Protein 5J1J (pdb70)

Solvent-accessible surface area: 21764 Å² total; per-residue (Å²): 84,105,52,66,19,8,11,16,0,0,0,0,0,2,39,10,30,4,14,15,22,32,1,0,0,0,0,0,7,1,0,15,95,61,62,88,107,4,0,0,4,0,0,28,5,1,4,1,7,0,19,14,9,8,32,43,108,34,190,106,23,0,6,26,23,36,76,69,132,23,105,7,124,71,2,36,48,138,9,37,68,42,0,54,0,0,0,3,6,47,13,45,25,68,0,44,80,12,47,116,149,76,5,43,37,4,68,137,19,26,85,108,3,18,83,99,9,10,8,18,0,6,0,2,16,29,18,2,21,68,14,2,10,32,6,1,132,39,12,77,16,8,0,0,0,0,15,30,57,22,6,4,30,39,2,0,34,0,0,0,69,0,0,24,121,72,69,54,34,59,100,0,28,1,0,2,12,58,6,107,56,134,131,27,0,164,78,3,37,57,92,1,37,164,41,2,106,189,122,34,110,29,49,30,64,50,7,11,42,3,34,62,22,100,19,28,90,118,1,9,92,106,58,108,4,1,26,91,23,53,65,198,16,160,0,1,97,17,4,77,39,5,0,89,108,4,46,81,32,127,55,58,94,51,9,181,29,96,132,76,188,210,65,154,180,98,50,76,47,33,29,14,100,146,84,32,7,25,0,0,0,0,0,2,40,11,32,3,14,16,20,29,0,0,1,1,0,0,11,0,0,20,88,39,54,85,108,2,0,1,4,0,1,28,3,0,5,2,8,0,19,13,9,12,41,47,116,30,159,88,23,0,7,18,26,47,104,63,117,18,97,10,161,80,3,55,24,131,8,34,69,48,2,55,0,0,1,3,4,47,0,36,21,58,2,36,90,12,48,114,158,69,5,59,40,6,59,123,30,22,69,120,11,46,88,104,8,18,3,20,0,5,0,2,17,28,18,1,12,61,12,2,6,30,6,0,128,52,12,98,24,2,0,0,0,0,18,38,40,26,5,1,26,40,2,0,28,1,0,0,51,2,0,28,148,86,43,61,28,72,142,1,30,0,0,2,14,69,3,144,46,80,89,41,1,121,77,3,37,42,107,0,43,150,42,3,104,194,115,23,129,25,30,28,40,65,4,16,23,2,33,79,22,77,14,31,94,111,1,9,92,120,57,126,4,1,28,76,28,53,52,195,18,148,0,1,94,18,4,85,44,3,0,96,92,0,47,85,24,120,122

Organism: Pseudomonas aeruginosa (strain ATCC 15692 / DSM 22644 / CIP 104116 / JCM 14847 / LMG 12228 / 1C / PRS 101 / PAO1) (NCBI:txid208964)

Radius of gyration: 22.45 Å; Cα contacts (8 Å, |Δi|>4): 1162; chains: 2; bounding box: 52×63×56 Å

Nearest PDB structures (foldseek):
  5j1j-assembly1_B  TM=9.985E-01  e=1.085E-48  Pseudomonas aeruginosa PAO1
  7ejw-assembly1_B  TM=9.583E-01  e=4.910E-49  Pseudomonas aeruginosa PAO1
  8p53-assembly1_A  TM=9.356E-01  e=3.903E-48  Pseudomonas aeruginosa PAO1
  4rz3-assembly1_B  TM=9.568E-01  e=2.866E-23  Geobacillus thermodenitrificans NG80-2
  4rz2-assembly2_B  TM=9.210E-01  e=1.182E-21  Geobacillus thermodenitrificans NG80-2

Structure (mmCIF, N/CA/C/O backbone):
data_5J1J
#
_entry.id   5J1J
#
_cell.length_a   49.050
_cell.length_b   206.535
_cell.length_c   103.118
_cell.angle_alpha   90.00
_cell.angle_beta   90.00
_cell.angle_gamma   90.00
#
_symmetry.space_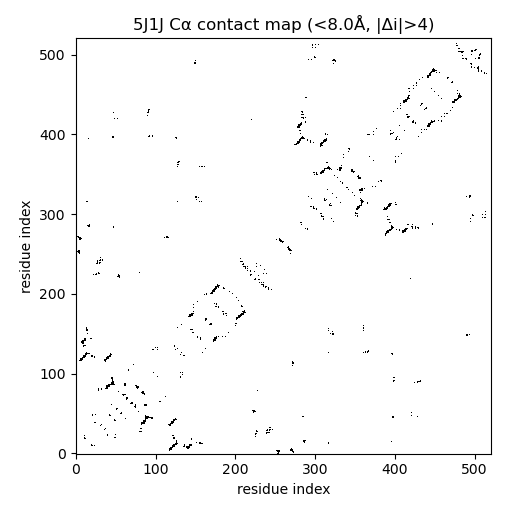group_name_H-M   'C 2 2 21'
#
loop_
_entity.id
_entity.type
_entity.pdbx_description
1 polymer 'Site-determining protein'
2 non-polymer 'PHOSPHOAMINOPHOSPHONIC ACID-ADENYLATE ESTER'
3 non-polymer 'SULFATE ION'
4 non-polymer 'MAGNESIUM ION'
5 water water
#
loop_
_atom_site.group_PDB
_atom_site.id
_atom_site.type_symbol
_atom_site.label_atom_id
_atom_site.label_alt_id
_atom_site.label_comp_id
_atom_site.label_asym_id
_atom_site.label_entity_id
_atom_site.label_seq_id
_atom_site.pdbx_PDB_ins_code
_atom_site.Cartn_x
_atom_site.Cartn_y
_atom_site.Cartn_z
_atom_site.occupancy
_atom_site.B_iso_or_equiv
_atom_site.auth_seq_id
_atom_site.auth_comp_id
_atom_site.auth_asym_id
_atom_site.auth_atom_id
_atom_site.pdbx_PDB_model_num
ATOM 1 N N . GLY A 1 10 ? 52.857 109.142 32.124 1.00 81.56 5 GLY A N 1
ATOM 2 C CA . GLY A 1 10 ? 54.165 109.195 31.497 1.00 82.66 5 GLY A CA 1
ATOM 3 C C . GLY A 1 10 ? 55.309 108.817 32.422 1.00 82.48 5 GLY A C 1
ATOM 4 O O . GLY A 1 10 ? 55.685 109.606 33.290 1.00 86.55 5 GLY A O 1
ATOM 5 N N . SER A 1 11 ? 55.816 107.596 32.233 1.00 77.70 6 SER A N 1
ATOM 6 C CA . SER A 1 11 ? 57.056 107.049 32.824 1.00 72.87 6 SER A CA 1
ATOM 7 C C . SER A 1 11 ? 56.825 106.394 34.190 1.00 65.21 6 SER A C 1
ATOM 8 O O . SER A 1 11 ? 57.786 106.109 34.901 1.00 71.80 6 SER A O 1
ATOM 11 N N . MET A 1 12 ? 55.571 106.165 34.564 1.00 51.99 7 MET A N 1
ATOM 12 C CA . MET A 1 12 ? 55.264 105.167 35.589 1.00 42.10 7 MET A CA 1
ATOM 13 C C . MET A 1 12 ? 53.876 104.696 35.187 1.00 33.47 7 MET A C 1
ATOM 14 O O . MET A 1 12 ? 52.946 105.496 35.079 1.00 28.47 7 MET A O 1
ATOM 19 N N . HIS A 1 13 ? 53.754 103.397 34.939 1.00 25.18 8 HIS A N 1
ATOM 20 C CA . HIS A 1 13 ? 52.490 102.788 34.545 1.00 21.61 8 HIS A CA 1
ATOM 21 C C . HIS A 1 13 ? 51.859 102.124 35.766 1.00 20.00 8 HIS A C 1
ATOM 22 O O . HIS A 1 13 ? 52.459 101.229 36.345 1.00 23.47 8 HIS A O 1
ATOM 29 N N . PRO A 1 14 ? 50.651 102.558 36.158 1.00 20.34 9 PRO A N 1
ATOM 30 C CA . PRO A 1 14 ? 50.037 101.974 37.358 1.00 19.82 9 PRO A CA 1
ATOM 31 C C . PRO A 1 14 ? 49.583 100.531 37.134 1.00 19.60 9 PRO A C 1
ATOM 32 O O . PRO A 1 14 ? 49.166 100.186 36.025 1.00 21.00 9 PRO A O 1
ATOM 36 N N . VAL A 1 15 ? 49.671 99.712 38.176 1.00 15.27 10 VAL A N 1
ATOM 37 C CA . VAL A 1 15 ? 49.210 98.326 38.122 1.00 15.71 10 VAL A CA 1
ATOM 38 C C . VAL A 1 15 ? 48.099 98.141 39.149 1.00 16.84 10 VAL A C 1
ATOM 39 O O . VAL A 1 15 ? 48.246 98.549 40.310 1.00 20.11 10 VAL A O 1
ATOM 43 N N . GLN A 1 16 ? 46.981 97.554 38.734 1.00 13.33 11 GLN A N 1
ATOM 44 C CA . GLN A 1 16 ? 45.917 97.248 39.682 1.00 15.66 11 GLN A CA 1
ATOM 45 C C . GLN A 1 16 ? 46.209 95.920 40.376 1.00 16.89 11 GLN A C 1
ATOM 46 O O . GLN A 1 16 ? 46.674 94.989 39.742 1.00 17.05 11 GLN A O 1
ATOM 52 N N . VAL A 1 17 ? 45.988 95.838 41.687 1.00 12.62 12 VAL A N 1
ATOM 53 C CA . VAL A 1 17 ? 46.236 94.584 42.398 1.00 12.84 12 VAL A CA 1
ATOM 54 C C . VAL A 1 17 ? 45.024 94.253 43.238 1.00 15.28 12 VAL A C 1
ATOM 55 O O . VAL A 1 17 ? 44.659 95.021 44.136 1.00 13.17 12 VAL A O 1
ATOM 59 N N . ILE A 1 18 ? 44.399 93.118 42.938 1.00 12.37 13 ILE A N 1
ATOM 60 C CA . ILE A 1 18 ? 43.161 92.714 43.595 1.00 13.40 13 ILE A CA 1
ATOM 61 C C . ILE A 1 18 ? 43.350 91.395 44.336 1.00 14.71 13 ILE A C 1
ATOM 62 O O . ILE A 1 18 ? 43.773 90.410 43.730 1.00 15.02 13 ILE A O 1
ATOM 67 N N . ALA A 1 19 ? 43.035 91.370 45.630 1.00 11.56 14 ALA A N 1
ATOM 68 C CA . ALA A 1 19 ? 43.045 90.127 46.387 1.00 10.51 14 ALA A CA 1
ATOM 69 C C . ALA A 1 19 ? 41.621 89.617 46.505 1.00 14.64 14 ALA A C 1
ATOM 70 O O . ALA A 1 19 ? 40.737 90.319 47.009 1.00 15.83 14 ALA A O 1
ATOM 72 N N . VAL A 1 20 ? 41.407 88.401 46.025 1.00 12.09 15 VAL A N 1
ATOM 73 C CA . VAL A 1 20 ? 40.109 87.746 46.101 1.00 11.87 15 VAL A CA 1
ATOM 74 C C . VAL A 1 20 ? 40.089 86.832 47.317 1.00 13.15 15 VAL A C 1
ATOM 75 O O . VAL A 1 20 ? 40.902 85.902 47.426 1.00 15.41 15 VAL A O 1
ATOM 79 N N . THR A 1 21 ? 39.166 87.086 48.239 1.00 10.03 16 THR A N 1
ATOM 80 C CA . THR A 1 21 ? 39.210 86.402 49.515 1.00 9.75 16 THR A CA 1
ATOM 81 C C . THR A 1 21 ? 37.777 86.199 50.005 1.00 13.18 16 THR A C 1
ATOM 82 O O . THR A 1 21 ? 36.851 86.292 49.221 1.00 13.34 16 THR A O 1
ATOM 86 N N . GLY A 1 22 ? 37.588 85.864 51.276 1.00 13.37 17 GLY A N 1
ATOM 87 C CA . GLY A 1 22 ? 36.233 85.694 51.769 1.00 14.53 17 GLY A CA 1
ATOM 88 C C . GLY A 1 22 ? 36.077 84.918 53.061 1.00 14.39 17 GLY A C 1
ATOM 89 O O . GLY A 1 22 ? 34.981 84.902 53.620 1.00 16.03 17 GLY A O 1
ATOM 90 N N . GLY A 1 23 ? 37.152 84.282 53.522 1.00 13.92 18 GLY A N 1
ATOM 91 C CA . GLY A 1 23 ? 37.144 83.563 54.797 1.00 13.08 18 GLY A CA 1
ATOM 92 C C . GLY A 1 23 ? 36.563 82.160 54.676 1.00 13.52 18 GLY A C 1
ATOM 93 O O . GLY A 1 23 ? 37.252 81.145 54.893 1.00 13.82 18 GLY A O 1
ATOM 94 N N . LYS A 1 24 ? 35.281 82.108 54.322 1.00 12.29 19 LYS A N 1
ATOM 95 C CA . LYS A 1 24 ? 34.579 80.846 54.112 1.00 12.21 19 LYS A CA 1
ATOM 96 C C . LYS A 1 24 ? 35.242 79.978 53.044 1.00 13.00 19 LYS A C 1
ATOM 97 O O . LYS A 1 24 ? 35.671 80.485 51.999 1.00 13.62 19 LYS A O 1
ATOM 103 N N . GLY A 1 25 ? 35.356 78.682 53.316 1.00 12.40 20 GLY A N 1
ATOM 104 C CA . GLY A 1 25 ? 35.831 77.748 52.309 1.00 11.90 20 GLY A CA 1
ATOM 105 C C . GLY A 1 25 ? 34.759 77.478 51.271 1.00 13.98 20 GLY A C 1
ATOM 106 O O . GLY A 1 25 ? 33.573 77.429 51.594 1.00 14.92 20 GLY A O 1
ATOM 107 N N . GLY A 1 26 ? 35.169 77.327 50.015 1.00 13.12 21 GLY A N 1
ATOM 108 C CA . GLY A 1 26 ? 34.259 76.859 48.988 1.00 14.89 21 GLY A CA 1
ATOM 109 C C . GLY A 1 26 ? 33.234 77.866 48.492 1.00 14.88 21 GLY A C 1
ATOM 110 O O . GLY A 1 26 ? 32.258 77.466 47.868 1.00 17.27 21 GLY A O 1
ATOM 111 N N . VAL A 1 27 ? 33.455 79.154 48.744 1.00 12.99 22 VAL A N 1
ATOM 112 C CA . VAL A 1 27 ? 32.505 80.199 48.340 1.00 9.98 22 VAL A CA 1
ATOM 113 C C . VAL A 1 27 ? 32.724 80.638 46.878 1.00 11.80 22 VAL A C 1
ATOM 114 O O . VAL A 1 27 ? 31.909 81.348 46.304 1.00 13.82 22 VAL A O 1
ATOM 118 N N . GLY A 1 28 ? 33.811 8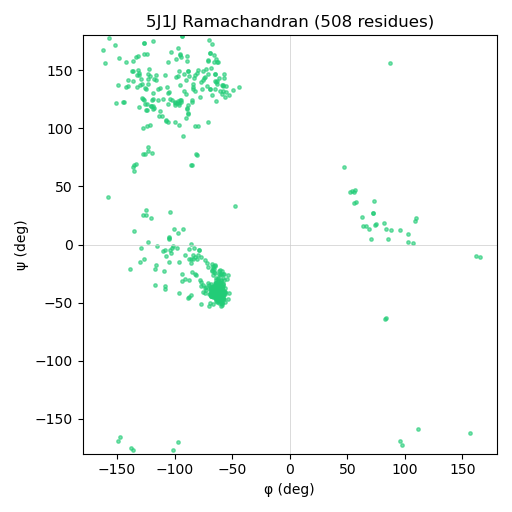0.167 46.273 1.00 14.08 23 GLY A N 1
ATOM 119 C CA . GLY A 1 28 ? 34.123 80.468 44.884 1.00 12.47 23 GLY A CA 1
ATOM 120 C C . GLY A 1 28 ? 35.293 81.403 44.661 1.00 13.64 23 GLY A C 1
ATOM 121 O O . GLY A 1 28 ? 35.394 82.014 43.602 1.00 13.42 23 GLY A O 1
ATOM 122 N N . LYS A 1 29 ? 36.162 81.541 45.657 1.00 12.59 24 LYS A N 1
ATOM 123 C CA . LYS A 1 29 ? 37.328 82.421 45.546 1.00 12.99 24 LYS A CA 1
ATOM 124 C C . LYS A 1 29 ? 38.164 82.109 44.306 1.00 11.95 24 LYS A C 1
ATOM 125 O O . LYS A 1 29 ? 38.544 83.014 43.556 1.00 13.18 24 LYS A O 1
ATOM 131 N N . THR A 1 30 ? 38.442 80.831 44.077 1.00 11.69 25 THR A N 1
ATOM 132 C CA . THR A 1 30 ? 39.318 80.464 42.965 1.00 12.44 25 THR A CA 1
ATOM 133 C C . THR A 1 30 ? 38.589 80.590 41.624 1.00 16.25 25 THR A C 1
ATOM 134 O O . THR A 1 30 ? 39.144 81.100 40.648 1.00 13.58 25 THR A O 1
ATOM 138 N N . ASN A 1 31 ? 37.327 80.178 41.576 1.00 12.43 26 ASN A N 1
ATOM 139 C CA . ASN A 1 31 ? 36.556 80.370 40.347 1.00 12.82 26 ASN A CA 1
ATOM 140 C C . ASN A 1 31 ? 36.434 81.843 39.980 1.00 12.10 26 ASN A C 1
ATOM 141 O O . ASN A 1 31 ? 36.546 82.219 38.810 1.00 12.66 26 ASN A O 1
ATOM 146 N N . VAL A 1 32 ? 36.210 82.687 40.976 1.00 13.53 27 VAL A N 1
ATOM 147 C CA . VAL A 1 32 ? 36.102 84.118 40.733 1.00 11.71 27 VAL A CA 1
ATOM 148 C C . VAL A 1 32 ? 37.440 84.672 40.274 1.00 11.50 27 VAL A C 1
ATOM 149 O O . VAL A 1 32 ? 37.494 85.428 39.307 1.00 12.52 27 VAL A O 1
ATOM 153 N N . SER A 1 33 ? 38.523 84.253 40.923 1.00 11.53 28 SER A N 1
ATOM 154 C CA . SER A 1 33 ? 39.857 84.716 40.540 1.00 12.86 28 SER A CA 1
ATOM 155 C C . SER A 1 33 ? 40.202 84.366 39.095 1.00 12.70 28 SER A C 1
ATOM 156 O O . SER A 1 33 ? 40.657 85.221 38.322 1.00 13.17 28 SER A O 1
ATOM 159 N N . VAL A 1 34 ? 40.002 83.103 38.745 1.00 11.56 29 VAL A N 1
ATOM 160 C CA . VAL A 1 34 ? 40.304 82.623 37.398 1.00 10.96 29 VAL A CA 1
ATOM 161 C C . VAL A 1 34 ? 39.443 83.336 36.361 1.00 11.64 29 VAL A C 1
ATOM 162 O O . VAL A 1 34 ? 39.946 83.841 35.355 1.00 12.58 29 VAL A O 1
ATOM 166 N N . ASN A 1 35 ? 38.141 83.409 36.609 1.00 11.85 30 ASN A N 1
ATOM 167 C CA . ASN A 1 35 ? 37.273 83.925 35.555 1.00 13.08 30 ASN A CA 1
ATOM 168 C C . ASN A 1 35 ? 37.238 85.442 35.483 1.00 12.23 30 ASN A C 1
ATOM 169 O O . ASN A 1 35 ? 37.035 85.994 34.403 1.00 13.32 30 ASN A O 1
ATOM 174 N N . LEU A 1 36 ? 37.506 86.119 36.600 1.00 12.12 31 LEU A N 1
ATOM 175 C CA . LEU A 1 36 ? 37.725 87.561 36.542 1.00 11.48 31 LEU A CA 1
ATOM 176 C C . LEU A 1 36 ? 38.998 87.863 35.752 1.00 13.83 31 LEU A C 1
ATOM 177 O O . LEU A 1 36 ? 39.017 88.784 34.938 1.00 13.25 31 LEU A O 1
ATOM 182 N N . ALA A 1 37 ? 40.052 87.079 35.974 1.00 13.46 32 ALA A N 1
ATOM 183 C CA . ALA A 1 37 ? 41.304 87.298 35.245 1.00 11.35 32 ALA A CA 1
ATOM 184 C C . ALA A 1 37 ? 41.080 87.128 33.745 1.00 13.88 32 ALA A C 1
ATOM 185 O O . ALA A 1 37 ? 41.517 87.964 32.951 1.00 14.12 32 ALA A O 1
ATOM 187 N N . LEU A 1 38 ? 40.396 86.054 33.359 1.00 12.91 33 LEU A N 1
ATOM 188 C CA . LEU A 1 38 ? 40.113 85.830 31.941 1.00 12.57 33 LEU A CA 1
ATOM 189 C C . LEU A 1 38 ? 39.228 86.923 31.346 1.00 15.12 33 LEU A C 1
ATOM 190 O O . LEU A 1 38 ? 39.452 87.362 30.217 1.00 14.39 33 LEU A O 1
ATOM 195 N N . ALA A 1 39 ? 38.222 87.370 32.091 1.00 14.83 34 ALA A N 1
ATOM 196 C CA . ALA A 1 39 ? 37.331 88.407 31.586 1.00 13.44 34 ALA A CA 1
ATOM 197 C C . ALA A 1 39 ? 38.070 89.745 31.415 1.00 13.67 34 ALA A C 1
ATOM 198 O O . ALA A 1 39 ? 37.818 90.483 30.466 1.00 15.79 34 ALA A O 1
ATOM 200 N N . LEU A 1 40 ? 38.993 90.050 32.323 1.00 14.49 35 LEU A N 1
ATOM 201 C CA . LEU A 1 40 ? 39.808 91.255 32.181 1.00 12.73 35 LEU A CA 1
ATOM 202 C C . LEU A 1 40 ? 40.742 91.144 30.981 1.00 13.78 35 LEU A C 1
ATOM 203 O O . LEU A 1 40 ? 40.966 92.132 30.269 1.00 14.83 35 LEU A O 1
ATOM 208 N N . ALA A 1 41 ? 41.288 89.956 30.747 1.00 14.28 36 ALA A N 1
ATOM 209 C CA . ALA A 1 41 ? 42.167 89.778 29.598 1.00 15.67 36 ALA A CA 1
ATOM 210 C C . ALA A 1 41 ? 41.367 89.992 28.318 1.00 14.73 36 ALA A C 1
ATOM 211 O O . ALA A 1 41 ? 41.864 90.566 27.341 1.00 18.71 36 ALA A O 1
ATOM 213 N N . ASP A 1 42 ? 40.106 89.558 28.344 1.00 15.26 37 ASP A N 1
ATOM 214 C CA . ASP A 1 42 ? 39.217 89.661 27.178 1.00 18.18 37 ASP A CA 1
ATOM 215 C C . ASP A 1 42 ? 38.908 91.118 26.854 1.00 18.54 37 ASP A C 1
ATOM 216 O O . ASP A 1 42 ? 38.636 91.460 25.685 1.00 22.48 37 ASP A O 1
ATOM 221 N N . LEU A 1 43 ? 38.976 91.981 27.868 1.00 20.70 38 LEU A N 1
ATOM 222 C CA . LEU A 1 43 ? 38.830 93.428 27.678 1.00 21.74 38 LEU A CA 1
ATOM 223 C C . LEU A 1 43 ? 40.099 94.084 27.144 1.00 21.90 38 LEU A C 1
ATOM 224 O O . LEU A 1 43 ? 40.113 95.282 26.874 1.00 26.06 38 LEU A O 1
ATOM 229 N N . GLY A 1 44 ? 41.167 93.309 27.010 1.00 19.03 39 GLY A N 1
ATOM 230 C CA . GLY A 1 44 ? 42.404 93.815 26.445 1.00 19.50 39 GLY A CA 1
ATOM 231 C C . GLY A 1 44 ? 43.496 94.120 27.454 1.00 18.86 39 GLY A C 1
ATOM 232 O O . GLY A 1 44 ? 44.573 94.591 27.077 1.00 22.24 39 GLY A O 1
ATOM 233 N N . ARG A 1 45 ? 43.234 93.847 28.730 1.00 18.58 40 ARG A N 1
ATOM 234 C CA . ARG A 1 45 ? 44.221 94.096 29.777 1.00 17.59 40 ARG A CA 1
ATOM 235 C C . ARG A 1 45 ? 45.280 93.005 29.852 1.00 15.92 40 ARG A C 1
ATOM 236 O O . ARG A 1 45 ? 45.019 91.847 29.527 1.00 18.07 40 ARG A O 1
ATOM 244 N N . ARG A 1 46 ? 46.483 93.389 30.271 1.00 15.49 41 ARG A N 1
ATOM 245 C CA . ARG A 1 46 ? 47.547 92.433 30.520 1.00 14.49 41 ARG A CA 1
ATOM 246 C C . ARG A 1 46 ? 47.414 91.971 31.966 1.00 13.01 41 ARG A C 1
ATOM 247 O O . ARG A 1 46 ? 47.570 92.759 32.895 1.00 14.52 41 ARG A O 1
ATOM 255 N N . VAL A 1 47 ? 47.057 90.700 32.136 1.00 13.92 42 VAL A N 1
ATOM 256 C CA . VAL A 1 47 ? 46.668 90.165 33.429 1.00 13.56 42 VAL A CA 1
ATOM 257 C C . VAL A 1 47 ? 47.617 89.079 33.936 1.00 12.09 42 VAL A C 1
ATOM 258 O O . VAL A 1 47 ? 48.077 88.238 33.170 1.00 14.07 42 VAL A O 1
ATOM 262 N N . MET A 1 48 ? 47.872 89.092 35.242 1.00 10.98 43 MET A N 1
ATOM 263 C CA . MET A 1 48 ? 48.614 88.036 35.919 1.00 12.46 43 MET A CA 1
ATOM 264 C C . MET A 1 48 ? 47.716 87.516 37.028 1.00 13.89 43 MET A C 1
ATOM 265 O O . MET A 1 48 ? 46.979 88.290 37.660 1.00 13.81 43 MET A O 1
ATOM 270 N N . LEU A 1 49 ? 47.767 86.210 37.243 1.00 11.70 44 LEU A N 1
ATOM 271 C CA . LEU A 1 49 ? 46.969 85.546 38.272 1.00 11.93 44 LEU A CA 1
ATOM 272 C C . LEU A 1 49 ? 47.891 84.754 39.192 1.00 10.94 44 LEU A C 1
ATOM 273 O O . LEU A 1 49 ? 48.578 83.811 38.759 1.00 13.29 44 LEU A O 1
ATOM 278 N N . LEU A 1 50 ? 47.929 85.160 40.462 1.00 11.83 45 LEU A N 1
ATOM 279 C CA . LEU A 1 50 ? 48.706 84.459 41.485 1.00 12.89 45 LEU A CA 1
ATOM 280 C C . LEU A 1 50 ? 47.819 83.529 42.296 1.00 12.93 45 LEU A C 1
ATOM 281 O O . LEU A 1 50 ? 46.831 83.970 42.882 1.00 13.22 45 LEU A O 1
ATOM 286 N N . ASP A 1 51 ? 48.152 82.243 42.302 1.00 12.54 46 ASP A N 1
ATOM 287 C CA . ASP A 1 51 ? 47.516 81.298 43.214 1.00 12.74 46 ASP A CA 1
ATOM 288 C C . ASP A 1 51 ? 48.178 81.452 44.572 1.00 13.52 46 ASP A C 1
ATOM 289 O O . ASP A 1 51 ? 49.307 80.968 44.788 1.00 13.39 46 ASP A O 1
ATOM 294 N N . ALA A 1 52 ? 47.499 82.152 45.482 1.00 14.22 47 ALA A N 1
ATOM 295 C CA . ALA A 1 52 ? 48.055 82.366 46.816 1.00 15.26 47 ALA A CA 1
ATOM 296 C C . ALA A 1 52 ? 47.513 81.354 47.833 1.00 13.99 47 ALA A C 1
ATOM 297 O O . ALA A 1 52 ? 47.739 81.495 49.038 1.00 16.72 47 ALA A O 1
ATOM 299 N N . ASP A 1 53 ? 46.807 80.324 47.364 1.00 13.38 48 ASP A N 1
ATOM 300 C CA . ASP A 1 53 ? 46.513 79.190 48.245 1.00 15.63 48 ASP A CA 1
ATOM 301 C C . ASP A 1 53 ? 47.771 78.326 48.239 1.00 16.58 48 ASP A C 1
ATOM 302 O O . ASP A 1 53 ? 47.856 77.302 47.561 1.00 17.21 48 ASP A O 1
ATOM 307 N N . LEU A 1 54 ? 48.761 78.777 48.996 1.00 15.23 49 LEU A N 1
ATOM 308 C CA . LEU A 1 54 ? 50.138 78.344 48.796 1.00 14.99 49 LEU A CA 1
ATOM 309 C C . LEU A 1 54 ? 50.359 76.851 48.920 1.00 24.34 49 LEU A C 1
ATOM 310 O O . LEU A 1 54 ? 51.167 76.278 48.185 1.00 21.63 49 LEU A O 1
ATOM 315 N N . GLY A 1 55 ? 49.634 76.222 49.839 1.00 20.45 50 GLY A N 1
ATOM 316 C CA . GLY A 1 55 ? 49.810 74.804 50.085 1.00 22.63 50 GLY A CA 1
ATOM 317 C C . GLY A 1 55 ? 48.745 73.900 49.496 1.00 20.03 50 GLY A C 1
ATOM 318 O O . GLY A 1 55 ? 48.889 72.685 49.555 1.00 20.21 50 GLY A O 1
ATOM 319 N N . LEU A 1 56 ? 47.671 74.472 48.945 1.00 18.26 51 LEU A N 1
ATOM 320 C CA . LEU A 1 56 ? 46.638 73.678 48.267 1.00 15.95 51 LEU A CA 1
ATOM 321 C C . LEU A 1 56 ? 46.236 74.351 46.977 1.00 16.52 51 LEU A C 1
ATOM 322 O O . LEU A 1 56 ? 45.093 74.791 46.821 1.00 17.85 51 LEU A O 1
ATOM 327 N N . ALA A 1 57 ? 47.183 74.386 46.045 1.00 17.20 52 ALA A N 1
ATOM 328 C CA . ALA A 1 57 ? 46.998 75.034 44.751 1.00 19.40 52 ALA A CA 1
ATOM 329 C C . ALA A 1 57 ? 45.774 74.501 44.018 1.00 16.41 52 ALA A C 1
ATOM 330 O O . ALA A 1 57 ? 45.597 73.288 43.882 1.00 15.88 52 ALA A O 1
ATOM 332 N N . ASN A 1 58 ? 44.947 75.413 43.519 1.00 14.65 53 ASN A N 1
ATOM 333 C CA . ASN A 1 58 ? 43.793 75.012 42.718 1.00 12.15 53 ASN A CA 1
ATOM 334 C C . ASN A 1 58 ? 43.651 75.740 41.388 1.00 13.31 53 ASN A C 1
ATOM 335 O O . ASN A 1 58 ? 42.873 75.306 40.553 1.00 15.34 53 ASN A O 1
ATOM 340 N N . VAL A 1 59 ? 44.353 76.855 41.183 1.00 12.57 54 VAL A N 1
ATOM 341 C CA . VAL A 1 59 ? 44.227 77.566 39.911 1.00 13.80 54 VAL A CA 1
ATOM 342 C C . VAL A 1 59 ? 44.652 76.670 38.752 1.00 15.38 54 VAL A C 1
ATOM 343 O O . VAL A 1 59 ? 43.942 76.582 37.734 1.00 16.24 54 VAL A O 1
ATOM 347 N N . ASP A 1 60 ? 45.784 75.995 38.904 1.00 14.53 55 ASP A N 1
ATOM 348 C CA . ASP A 1 60 ? 46.230 75.073 37.857 1.00 17.65 55 ASP A CA 1
ATOM 349 C C . ASP A 1 60 ? 45.222 73.957 37.629 1.00 18.10 55 ASP A C 1
ATOM 350 O O . ASP A 1 60 ? 45.029 73.518 36.501 1.00 18.71 55 ASP A O 1
ATOM 355 N N . VAL A 1 61 ? 44.569 73.506 38.696 1.00 15.84 56 VAL A N 1
ATOM 356 C CA . VAL A 1 61 ? 43.611 72.409 38.589 1.00 16.32 56 VAL A CA 1
ATOM 357 C C . VAL A 1 61 ? 42.366 72.851 37.817 1.00 18.11 56 VAL A C 1
ATOM 358 O O . VAL A 1 61 ? 41.892 72.127 36.934 1.00 20.67 56 VAL A O 1
ATOM 362 N N . LEU A 1 62 ? 41.873 74.053 38.091 1.00 16.55 57 LEU A N 1
ATOM 363 C CA . LEU A 1 62 ? 40.696 74.555 37.384 1.00 14.94 57 LEU A CA 1
ATOM 364 C C . LEU A 1 62 ? 40.974 74.769 35.895 1.00 18.72 57 LEU A C 1
ATOM 365 O O . LEU A 1 62 ? 40.048 74.755 35.082 1.00 19.67 57 LEU A O 1
ATOM 370 N N . LEU A 1 63 ? 42.244 74.961 35.543 1.00 15.85 58 LEU A N 1
ATOM 371 C CA . LEU A 1 63 ? 42.615 75.251 34.159 1.00 17.04 58 LEU A CA 1
ATOM 372 C C . LEU A 1 63 ? 43.232 74.058 33.422 1.00 19.37 58 LEU A C 1
ATOM 373 O O . LEU A 1 63 ? 43.500 74.132 32.215 1.00 21.44 58 LEU A O 1
ATOM 378 N N . GLY A 1 64 ? 43.450 72.957 34.130 1.00 17.50 59 GLY A N 1
ATOM 379 C CA . GLY A 1 64 ? 43.996 71.767 33.508 1.00 18.53 59 GLY A CA 1
ATOM 380 C C . GLY A 1 64 ? 45.464 71.936 33.162 1.00 24.70 59 GLY A C 1
ATOM 381 O O . GLY A 1 64 ? 45.974 71.302 32.229 1.00 23.50 59 GLY A O 1
ATOM 382 N N . LEU A 1 65 ? 46.143 72.799 33.909 1.00 19.93 60 LEU A N 1
ATOM 383 C CA . LEU A 1 65 ? 47.573 73.022 33.716 1.00 19.20 60 LEU A CA 1
ATOM 384 C C . LEU A 1 65 ? 48.371 72.037 34.552 1.00 24.62 60 LEU A C 1
ATOM 385 O O . LEU A 1 65 ? 47.929 71.620 35.627 1.00 26.03 60 LEU A O 1
ATOM 390 N N . THR A 1 66 ? 49.547 71.668 34.060 1.00 25.96 61 THR A N 1
ATOM 391 C CA . THR A 1 66 ? 50.442 70.780 34.796 1.00 29.19 61 THR A CA 1
ATOM 392 C C . THR A 1 66 ? 51.809 71.425 35.000 1.00 31.77 61 THR A C 1
ATOM 393 O O . THR A 1 66 ? 52.734 71.169 34.239 1.00 37.14 61 THR A O 1
ATOM 397 N N . PRO A 1 67 ? 51.941 72.260 36.037 1.00 23.82 62 PRO A N 1
ATOM 398 C CA . PRO A 1 67 ? 53.210 72.937 36.327 1.00 25.14 62 PRO A CA 1
ATOM 399 C C . PRO A 1 67 ? 54.332 71.953 36.676 1.00 22.27 62 PRO A C 1
ATOM 400 O O . PRO A 1 67 ? 54.085 70.984 37.397 1.00 28.79 62 PRO A O 1
ATOM 404 N N . LYS A 1 68 ? 55.547 72.210 36.196 1.00 27.07 63 LYS A N 1
ATOM 405 C CA . LYS A 1 68 ? 56.706 71.410 36.587 1.00 33.43 63 LYS A CA 1
ATOM 406 C C . LYS A 1 68 ? 57.420 72.064 37.773 1.00 34.50 63 LYS A C 1
ATOM 407 O O . LYS A 1 68 ? 58.088 71.393 38.563 1.00 37.71 63 LYS A O 1
ATOM 413 N N . ARG A 1 69 ? 57.256 73.378 37.888 1.00 25.60 64 ARG A N 1
ATOM 414 C CA . ARG A 1 69 ? 57.797 74.157 38.998 1.00 24.71 64 ARG A CA 1
ATOM 415 C C . ARG A 1 69 ? 56.715 75.063 39.558 1.00 20.85 64 ARG A C 1
ATOM 416 O O . ARG A 1 69 ? 55.805 75.482 38.833 1.00 22.74 64 ARG A O 1
ATOM 424 N N . THR A 1 70 ? 56.803 75.362 40.849 1.00 22.37 65 THR A N 1
ATOM 425 C CA . THR A 1 70 ? 55.797 76.191 41.505 1.00 21.43 65 THR A CA 1
ATOM 426 C C . THR A 1 70 ? 56.434 77.232 42.409 1.00 17.59 65 THR A C 1
ATOM 427 O O . THR A 1 70 ? 57.659 77.347 42.493 1.00 17.76 65 THR A O 1
ATOM 431 N N . LEU A 1 71 ? 55.584 77.983 43.095 1.00 17.14 66 LEU A N 1
ATOM 432 C CA . LEU A 1 71 ? 56.034 78.924 44.109 1.00 19.43 66 LEU A CA 1
ATOM 433 C C . LEU A 1 71 ? 56.916 78.290 45.179 1.00 19.45 66 LEU A C 1
ATOM 434 O O . LEU A 1 71 ? 57.754 78.974 45.757 1.00 21.08 66 LEU A O 1
ATOM 439 N N . ALA A 1 72 ? 56.718 77.009 45.466 1.00 21.98 67 ALA A N 1
ATOM 440 C CA . ALA A 1 72 ? 57.556 76.346 46.461 1.00 19.85 67 ALA A CA 1
ATOM 441 C C . ALA A 1 72 ? 59.005 76.355 45.996 1.00 23.83 67 ALA A C 1
ATOM 442 O O . ALA A 1 72 ? 59.913 76.587 46.791 1.00 23.17 67 ALA A O 1
ATOM 444 N N . ASP A 1 73 ? 59.221 76.120 44.704 1.00 17.87 68 ASP A N 1
ATOM 445 C CA . ASP A 1 73 ? 60.582 76.156 44.175 1.00 18.80 68 ASP A CA 1
ATOM 446 C C . ASP A 1 73 ? 61.218 77.548 44.279 1.00 19.87 68 ASP A C 1
ATOM 447 O O . ASP A 1 73 ? 62.429 77.661 44.440 1.00 20.89 68 ASP A O 1
ATOM 452 N N . VAL A 1 74 ? 60.412 78.597 44.158 1.00 20.08 69 VAL A N 1
ATOM 453 C CA . VAL A 1 74 ? 60.900 79.967 44.288 1.00 17.01 69 VAL A CA 1
ATOM 454 C C . VAL A 1 74 ? 61.281 80.285 45.721 1.00 22.35 69 VAL A C 1
ATOM 455 O O . VAL A 1 74 ? 62.397 80.728 46.005 1.00 21.92 69 VAL A O 1
ATOM 459 N N . ILE A 1 75 ? 60.349 80.037 46.627 1.00 21.10 70 ILE A N 1
ATOM 460 C CA . ILE A 1 75 ? 60.540 80.393 48.029 1.00 22.70 70 ILE A CA 1
ATOM 461 C C . ILE A 1 75 ? 61.697 79.607 48.643 1.00 23.58 70 ILE A C 1
ATOM 462 O O . ILE A 1 75 ? 62.445 80.116 49.483 1.00 27.27 70 ILE A O 1
ATOM 467 N N . GLU A 1 76 ? 61.880 78.381 48.176 1.00 19.53 71 GLU A N 1
ATOM 468 C CA . GLU A 1 76 ? 62.930 77.528 48.702 1.00 22.04 71 GLU A CA 1
ATOM 469 C C . GLU A 1 76 ? 64.240 77.615 47.915 1.00 23.63 71 GLU A C 1
ATOM 470 O O . GLU A 1 76 ? 65.146 76.796 48.099 1.00 25.35 71 GLU A O 1
ATOM 476 N N . GLY A 1 77 ? 64.343 78.622 47.052 1.00 22.38 72 GLY A N 1
ATOM 477 C CA . GLY A 1 77 ? 65.623 78.945 46.434 1.00 23.38 72 GLY A CA 1
ATOM 478 C C . GLY A 1 77 ? 66.126 77.992 45.367 1.00 18.51 72 GLY A C 1
ATOM 479 O O . GLY A 1 77 ? 67.327 77.755 45.264 1.00 21.67 72 GLY A O 1
ATOM 480 N N . ARG A 1 78 ? 65.217 77.474 44.548 1.00 21.24 73 ARG A N 1
ATOM 481 C CA . ARG A 1 78 ? 65.596 76.564 43.469 1.00 19.44 73 ARG A CA 1
ATOM 482 C C . ARG A 1 78 ? 65.449 77.199 42.092 1.00 21.61 73 ARG A C 1
ATOM 483 O O . ARG A 1 78 ? 66.075 76.760 41.129 1.00 26.31 73 ARG A O 1
ATOM 491 N N . CYS A 1 79 ? 64.607 78.220 41.995 1.00 20.59 74 CYS A N 1
ATOM 492 C CA . CYS A 1 79 ? 64.438 78.934 40.734 1.00 25.48 74 CYS A CA 1
ATOM 493 C C . CYS A 1 79 ? 63.905 80.316 41.010 1.00 22.94 74 CYS A C 1
ATOM 494 O O . CYS A 1 79 ? 63.646 80.671 42.164 1.00 22.08 74 CYS A O 1
ATOM 497 N N . GLU A 1 80 ? 63.748 81.115 39.958 1.00 19.31 75 GLU A N 1
ATOM 498 C CA . GLU A 1 80 ? 63.194 82.446 40.157 1.00 17.83 75 GLU A CA 1
ATOM 499 C C . GLU A 1 80 ? 61.750 82.483 39.718 1.00 18.96 75 GLU A C 1
ATOM 500 O O . GLU A 1 80 ? 61.273 81.583 39.024 1.00 18.26 75 GLU A O 1
ATOM 506 N N . LEU A 1 81 ? 61.058 83.536 40.126 1.00 15.49 76 LEU A N 1
ATOM 507 C CA . LEU A 1 81 ? 59.633 83.656 39.879 1.00 15.90 76 LEU A CA 1
ATOM 508 C C . LEU A 1 81 ? 59.301 83.554 38.382 1.00 17.27 76 LEU A C 1
ATOM 509 O O . LEU A 1 81 ? 58.344 82.891 37.997 1.00 16.95 76 LEU A O 1
ATOM 514 N N . ARG A 1 82 ? 60.117 84.168 37.535 1.00 16.92 77 ARG A N 1
ATOM 515 C CA . ARG A 1 82 ? 59.848 84.139 36.103 1.00 18.83 77 ARG A CA 1
ATOM 516 C C . ARG A 1 82 ? 59.831 82.703 35.558 1.00 20.25 77 ARG A C 1
ATOM 517 O O . ARG A 1 82 ? 59.100 82.406 34.612 1.00 23.94 77 ARG A O 1
ATOM 525 N N . ASP A 1 83 ? 60.612 81.811 36.171 1.00 17.50 78 ASP A N 1
ATOM 526 C CA . ASP A 1 83 ? 60.680 80.410 35.720 1.00 17.63 78 ASP A CA 1
ATOM 527 C C . ASP A 1 83 ? 59.378 79.630 35.908 1.00 18.51 78 ASP A C 1
ATOM 528 O O . ASP A 1 83 ? 59.187 78.603 35.251 1.00 23.13 78 ASP A O 1
ATOM 533 N N . VAL A 1 84 ? 58.497 80.073 36.801 1.00 15.81 79 VAL A N 1
ATOM 534 C CA . VAL A 1 84 ? 57.294 79.286 37.070 1.00 18.36 79 VAL A CA 1
ATOM 535 C C . VAL A 1 84 ? 56.052 79.830 36.374 1.00 16.35 79 VAL A C 1
ATOM 536 O O . VAL A 1 84 ? 54.979 79.243 36.479 1.00 16.98 79 VAL A O 1
ATOM 540 N N . LEU A 1 85 ? 56.189 80.937 35.651 1.00 14.81 80 LEU A N 1
ATOM 541 C CA . LEU A 1 85 ? 55.045 81.528 34.965 1.00 15.60 80 LEU A CA 1
ATOM 542 C C . LEU A 1 85 ? 54.519 80.613 33.884 1.00 18.92 80 LEU A C 1
ATOM 543 O O . LEU A 1 85 ? 55.290 80.081 33.075 1.00 20.19 80 LEU A O 1
ATOM 548 N N . LEU A 1 86 ? 53.201 80.455 33.863 1.00 16.43 81 LEU A N 1
ATOM 549 C CA . LEU A 1 86 ? 52.541 79.655 32.836 1.00 14.97 81 LEU A CA 1
ATOM 550 C C . LEU A 1 86 ? 51.639 80.542 32.017 1.00 20.41 81 LEU A C 1
ATOM 551 O O . LEU A 1 86 ? 51.039 81.471 32.540 1.00 20.42 81 LEU A O 1
ATOM 556 N N . LEU A 1 87 ? 51.521 80.246 30.733 1.00 18.82 82 LEU A N 1
ATOM 557 C CA . LEU A 1 87 ? 50.589 80.974 29.895 1.00 17.17 82 LEU A CA 1
ATOM 558 C C . LEU A 1 87 ? 49.241 80.284 29.946 1.00 19.22 82 LEU A C 1
ATOM 559 O O . LEU A 1 87 ? 49.119 79.133 29.522 1.00 26.34 82 LEU A O 1
ATOM 564 N N . GLY A 1 88 ? 48.233 80.980 30.460 1.00 16.38 83 GLY A N 1
ATOM 565 C CA . GLY A 1 88 ? 46.885 80.449 30.548 1.00 21.08 83 GLY A CA 1
ATOM 566 C C . GLY A 1 88 ? 45.991 80.992 29.446 1.00 19.12 83 GLY A C 1
ATOM 567 O O . GLY A 1 88 ? 46.448 81.740 28.583 1.00 18.85 83 GLY A O 1
ATOM 568 N N . PRO A 1 89 ? 44.702 80.630 29.466 1.00 21.43 84 PRO A N 1
ATOM 569 C CA . PRO A 1 89 ? 43.768 81.107 28.442 1.00 20.28 84 PRO A CA 1
ATOM 570 C C . PRO A 1 89 ? 43.715 82.621 28.381 1.00 21.25 84 PRO A C 1
ATOM 571 O O . PRO A 1 89 ? 43.903 83.297 29.406 1.00 20.94 84 PRO A O 1
ATOM 575 N N . GLY A 1 90 ? 43.500 83.153 27.186 1.00 21.84 85 GLY A N 1
ATOM 576 C CA . GLY A 1 90 ? 43.374 84.580 27.012 1.00 22.13 85 GLY A CA 1
ATOM 577 C C . GLY A 1 90 ? 44.683 85.310 27.214 1.00 18.53 85 GLY A C 1
ATOM 578 O O . GLY A 1 90 ? 44.727 86.536 27.169 1.00 22.52 85 GLY A O 1
ATOM 579 N N . GLY A 1 91 ? 45.760 84.555 27.423 1.00 18.35 86 GLY A N 1
ATOM 580 C CA . GLY A 1 91 ? 47.059 85.161 27.642 1.00 16.91 86 GLY A CA 1
ATOM 581 C C . GLY A 1 91 ? 47.297 85.576 29.088 1.00 16.39 86 GLY A C 1
ATOM 582 O O . GLY A 1 91 ? 48.255 86.296 29.378 1.00 16.71 86 GLY A O 1
ATOM 583 N N . VAL A 1 92 ? 46.443 85.109 29.999 1.00 14.98 87 VAL A N 1
ATOM 584 C CA . VAL A 1 92 ? 46.648 85.370 31.417 1.00 15.58 87 VAL A CA 1
ATOM 585 C C . VAL A 1 92 ? 47.897 84.614 31.847 1.00 15.35 87 VAL A C 1
ATOM 586 O O . VAL A 1 92 ? 48.028 83.434 31.567 1.00 18.69 87 VAL A O 1
ATOM 590 N N . ARG A 1 93 ? 48.824 85.308 32.499 1.00 12.79 88 ARG A N 1
ATOM 591 C CA . ARG A 1 93 ? 50.023 84.669 33.013 1.00 14.15 88 ARG A CA 1
ATOM 592 C C . ARG A 1 93 ? 49.746 84.195 34.430 1.00 14.47 88 ARG A C 1
ATOM 593 O O . ARG A 1 93 ? 49.237 84.953 35.252 1.00 16.40 88 ARG A O 1
ATOM 601 N N . ILE A 1 94 ? 50.058 82.932 34.692 1.00 13.79 89 ILE A N 1
ATOM 602 C CA . ILE A 1 94 ? 49.704 82.300 35.955 1.00 13.43 89 ILE A CA 1
ATOM 603 C C . ILE A 1 94 ? 50.940 81.980 36.772 1.00 13.01 89 ILE A C 1
ATOM 604 O O . ILE A 1 94 ? 51.942 81.474 36.256 1.00 13.00 89 ILE A O 1
ATOM 609 N N . VAL A 1 95 ? 50.864 82.305 38.059 1.00 12.67 90 VAL A N 1
ATOM 610 C CA . VAL A 1 95 ? 51.880 81.899 39.018 1.00 14.10 90 VAL A CA 1
ATOM 611 C C . VAL A 1 95 ? 51.296 80.782 39.869 1.00 13.97 90 VAL A C 1
ATOM 612 O O . VAL A 1 95 ? 50.453 81.038 40.736 1.00 13.52 90 VAL A O 1
ATOM 616 N N . PRO A 1 96 ? 51.721 79.538 39.622 1.00 12.13 91 PRO A N 1
ATOM 617 C CA . PRO A 1 96 ? 51.107 78.382 40.294 1.00 12.62 91 PRO A CA 1
ATOM 618 C C . PRO A 1 96 ? 51.653 78.132 41.705 1.00 15.57 91 PRO A C 1
ATOM 619 O O . PRO A 1 96 ? 52.835 78.377 41.972 1.00 15.91 91 PRO A O 1
ATOM 623 N N . ALA A 1 97 ? 50.786 77.659 42.596 1.00 17.43 92 ALA A N 1
ATOM 624 C CA . ALA A 1 97 ? 51.165 77.321 43.966 1.00 18.83 92 ALA A CA 1
ATOM 625 C C . ALA A 1 97 ? 51.511 75.834 44.063 1.00 16.05 92 ALA A C 1
ATOM 626 O O . ALA A 1 97 ? 51.439 75.102 43.070 1.00 17.93 92 ALA A O 1
ATOM 628 N N . ALA A 1 98 ? 51.885 75.391 45.261 1.00 17.73 93 ALA A N 1
ATOM 629 C CA . ALA A 1 98 ? 52.204 73.989 45.493 1.00 17.62 93 ALA A CA 1
ATOM 630 C C . ALA A 1 98 ? 50.987 73.242 46.037 1.00 19.42 93 ALA A C 1
ATOM 631 O O . ALA A 1 98 ? 50.031 73.863 46.501 1.00 18.79 93 ALA A O 1
ATOM 633 N N . SER A 1 99 ? 51.020 71.916 45.977 1.00 20.56 94 SER A N 1
ATOM 634 C CA . SER A 1 99 ? 49.917 71.108 46.499 1.00 18.82 94 SER A CA 1
ATOM 635 C C . SER A 1 99 ? 50.435 70.125 47.535 1.00 19.88 94 SER A C 1
ATOM 636 O O . SER A 1 99 ? 51.048 69.114 47.193 1.00 21.12 94 SER A O 1
ATOM 639 N N . GLY A 1 100 ? 50.221 70.437 48.808 1.00 19.79 95 GLY A N 1
ATOM 640 C CA . GLY A 1 100 ? 50.579 69.523 49.874 1.00 20.44 95 GLY A CA 1
ATOM 641 C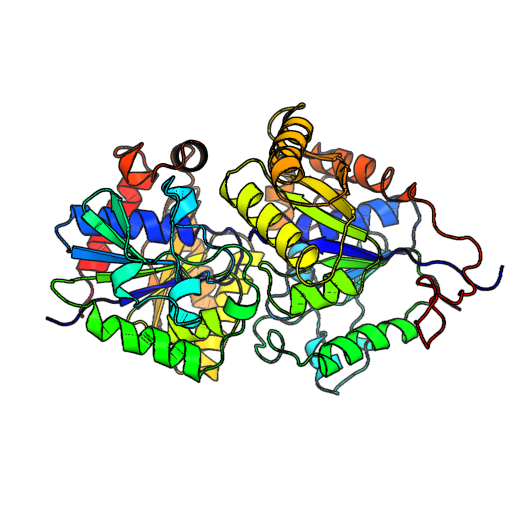 C . GLY A 1 100 ? 51.935 69.772 50.500 1.00 24.26 95 GLY A C 1
ATOM 642 O O . GLY A 1 100 ? 52.413 68.964 51.294 1.00 29.93 95 GLY A O 1
ATOM 643 N N . THR A 1 101 ? 52.525 70.926 50.201 1.00 29.10 96 THR A N 1
ATOM 644 C CA . THR A 1 101 ? 53.797 71.318 50.798 1.00 35.58 96 THR A CA 1
ATOM 645 C C . THR A 1 101 ? 53.454 72.225 51.982 1.00 33.29 96 THR A C 1
ATOM 646 O O . THR A 1 101 ? 53.110 73.392 51.794 1.00 38.80 96 THR A O 1
ATOM 650 N N . GLN A 1 102 ? 53.536 71.685 53.196 1.00 46.13 97 GLN A N 1
ATOM 651 C CA . GLN A 1 102 ? 53.189 72.434 54.398 1.00 53.55 97 GLN A CA 1
ATOM 652 C C . GLN A 1 102 ? 54.070 73.672 54.540 1.00 53.49 97 GLN A C 1
ATOM 653 O O . GLN A 1 102 ? 53.570 74.785 54.698 1.00 65.05 97 GLN A O 1
ATOM 659 N N . SER A 1 103 ? 55.383 73.469 54.480 1.00 40.86 98 SER A N 1
ATOM 660 C CA . SER A 1 103 ? 56.333 74.569 54.599 1.00 40.15 98 SER A CA 1
ATOM 661 C C . SER A 1 103 ? 55.932 75.729 53.695 1.00 35.84 98 SER A C 1
ATOM 662 O O . SER A 1 103 ? 56.783 76.440 53.161 1.00 37.05 98 SER A O 1
ATOM 665 N N . MET A 1 104 ? 54.626 75.910 53.529 1.00 34.18 99 MET A N 1
ATOM 666 C CA . MET A 1 104 ? 54.095 76.968 52.697 1.00 29.34 99 MET A CA 1
ATOM 667 C C . MET A 1 104 ? 52.894 77.594 53.404 1.00 31.87 99 MET A C 1
ATOM 668 O O . MET A 1 104 ? 52.521 78.727 53.115 1.00 34.10 99 MET A O 1
ATOM 673 N N . VAL A 1 105 ? 52.279 76.875 54.344 1.00 37.60 100 VAL A N 1
ATOM 674 C CA . VAL A 1 105 ? 51.124 77.424 55.043 1.00 49.49 100 VAL A CA 1
ATOM 675 C C . VAL A 1 105 ? 51.525 77.871 56.455 1.00 63.64 100 VAL A C 1
ATOM 676 O O . VAL A 1 105 ? 50.734 77.857 57.432 1.00 72.85 100 VAL A O 1
ATOM 680 N N . HIS A 1 106 ? 52.798 78.229 56.569 1.00 61.44 101 HIS A N 1
ATOM 681 C CA . HIS A 1 106 ? 53.347 78.894 57.755 1.00 63.39 101 HIS A CA 1
ATOM 682 C C . HIS A 1 106 ? 54.608 79.637 57.450 1.00 58.96 101 HIS A C 1
ATOM 683 O O . HIS A 1 106 ? 55.535 79.567 58.249 1.00 59.47 101 HIS A O 1
ATOM 690 N N . LEU A 1 107 ? 54.679 80.314 56.314 1.00 45.70 102 LEU A N 1
ATOM 691 C CA . LEU A 1 107 ? 55.836 81.103 55.996 1.00 37.64 102 LEU A CA 1
ATOM 692 C C . LEU A 1 107 ? 55.933 82.239 56.999 1.00 39.62 102 LEU A C 1
ATOM 693 O O . LEU A 1 107 ? 54.919 82.760 57.474 1.00 40.99 102 LEU A O 1
ATOM 698 N N . SER A 1 108 ? 57.162 82.616 57.318 1.00 37.23 103 SER A N 1
ATOM 699 C CA . SER A 1 108 ? 57.410 83.760 58.179 1.00 40.72 103 SER A CA 1
ATOM 700 C C . SER A 1 108 ? 56.959 85.033 57.484 1.00 37.93 103 SER A C 1
ATOM 701 O O . SER A 1 108 ? 56.762 85.031 56.269 1.00 38.69 103 SER A O 1
ATOM 704 N N . PRO A 1 109 ? 56.791 86.130 58.244 1.00 33.21 104 PRO A N 1
ATOM 705 C CA . PRO A 1 109 ? 56.502 87.404 57.577 1.00 40.65 104 PRO A CA 1
ATOM 706 C C . PRO A 1 109 ? 57.602 87.776 56.589 1.00 39.73 104 PRO A C 1
ATOM 707 O O . PRO A 1 109 ? 57.331 88.447 55.588 1.00 38.12 104 PRO A O 1
ATOM 711 N N . MET A 1 110 ? 58.826 87.327 56.867 1.00 38.08 105 MET A N 1
ATOM 712 C CA . MET A 1 110 ? 59.966 87.603 55.993 1.00 37.40 105 MET A CA 1
ATOM 713 C C . MET A 1 110 ? 59.817 86.871 54.662 1.00 36.92 105 MET A C 1
ATOM 714 O O . MET A 1 110 ? 60.063 87.438 53.594 1.00 33.90 105 MET A O 1
ATOM 719 N N . GLN A 1 111 ? 59.427 85.605 54.737 1.00 31.48 106 GLN A N 1
ATOM 720 C CA . GLN A 1 111 ? 59.250 84.798 53.535 1.00 33.40 106 GLN A CA 1
ATOM 721 C C . GLN A 1 111 ? 58.103 85.308 52.672 1.00 27.56 106 GLN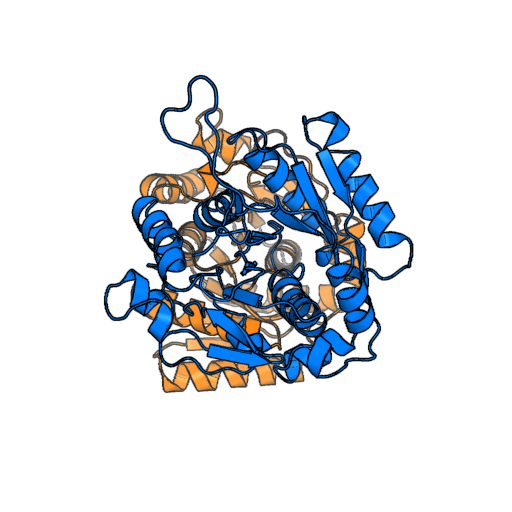 A C 1
ATOM 722 O O . GLN A 1 111 ? 58.234 85.331 51.445 1.00 30.40 106 GLN A O 1
ATOM 728 N N . HIS A 1 112 ? 56.992 85.698 53.302 1.00 30.95 107 HIS A N 1
ATOM 729 C CA . HIS A 1 112 ? 55.903 86.370 52.586 1.00 29.55 107 HIS A CA 1
ATOM 730 C C . HIS A 1 112 ? 56.427 87.630 51.914 1.00 30.66 107 HIS A C 1
ATOM 731 O O . HIS A 1 112 ? 56.138 87.886 50.752 1.00 25.49 107 HIS A O 1
ATOM 738 N N . ALA A 1 113 ? 57.207 88.416 52.653 1.00 27.70 108 ALA A N 1
ATOM 739 C CA . ALA A 1 113 ? 57.771 89.642 52.104 1.00 28.61 108 ALA A CA 1
ATOM 740 C C . ALA A 1 113 ? 58.613 89.339 50.868 1.00 29.19 108 ALA A C 1
ATOM 741 O O . ALA A 1 113 ? 58.481 90.001 49.836 1.00 25.06 108 ALA A O 1
ATOM 743 N N . GLY A 1 114 ? 59.466 88.323 50.968 1.00 30.13 109 GLY A N 1
ATOM 744 C CA . GLY A 1 114 ? 60.336 87.949 49.864 1.00 28.80 109 GLY A CA 1
ATOM 745 C C . GLY A 1 114 ? 59.577 87.567 48.603 1.00 22.56 109 GLY A C 1
ATOM 746 O O . GLY A 1 114 ? 59.975 87.906 47.492 1.00 22.54 109 GLY A O 1
ATOM 747 N N . LEU A 1 115 ? 58.472 86.859 48.784 1.00 22.91 110 LEU A N 1
ATOM 748 C CA . LEU A 1 115 ? 57.635 86.481 47.660 1.00 22.44 110 LEU A CA 1
ATOM 749 C C . LEU A 1 115 ? 56.973 87.701 47.028 1.00 19.51 110 LEU A C 1
ATOM 750 O O . LEU A 1 115 ? 56.929 87.834 45.800 1.00 20.38 110 LEU A O 1
ATOM 755 N N . ILE A 1 116 ? 56.446 88.594 47.862 1.00 19.29 111 ILE A N 1
ATOM 756 C CA . ILE A 1 116 ? 55.801 89.799 47.347 1.00 20.30 111 ILE A CA 1
ATOM 757 C C . ILE A 1 116 ? 56.812 90.651 46.572 1.00 17.58 111 ILE A C 1
ATOM 758 O O . ILE A 1 116 ? 56.530 91.125 45.471 1.00 18.18 111 ILE A O 1
ATOM 763 N N . GLN A 1 117 ? 58.004 90.809 47.141 1.00 19.69 112 GLN A N 1
ATOM 764 C CA . GLN A 1 117 ? 59.097 91.565 46.526 1.00 19.84 112 GLN A CA 1
ATOM 765 C C . GLN A 1 117 ? 59.457 91.029 45.136 1.00 17.67 112 GLN A C 1
ATOM 766 O O . GLN A 1 117 ? 59.769 91.789 44.221 1.00 21.07 112 GLN A O 1
ATOM 772 N N . ALA A 1 118 ? 59.406 89.708 44.986 1.00 18.30 113 ALA A N 1
ATOM 773 C CA . ALA A 1 118 ? 59.817 89.060 43.744 1.00 20.09 113 ALA A CA 1
ATOM 774 C C . ALA A 1 118 ? 58.990 89.494 42.527 1.00 15.30 113 ALA A C 1
ATOM 775 O O . ALA A 1 118 ? 59.461 89.448 41.394 1.00 18.90 113 ALA A O 1
ATOM 777 N N . PHE A 1 119 ? 57.750 89.914 42.759 1.00 15.64 114 PHE A N 1
ATOM 778 C CA . PHE A 1 119 ? 56.894 90.290 41.645 1.00 15.52 114 PHE A CA 1
ATOM 779 C C . PHE A 1 119 ? 57.365 91.545 40.920 1.00 15.47 114 PHE A C 1
ATOM 780 O O . PHE A 1 119 ? 57.037 91.743 39.751 1.00 17.74 114 PHE A O 1
ATOM 788 N N . SER A 1 120 ? 58.164 92.373 41.588 1.00 17.39 115 SER A N 1
ATOM 789 C CA . SER A 1 120 ? 58.704 93.566 40.946 1.00 20.52 115 SER A CA 1
ATOM 790 C C . SER A 1 120 ? 59.588 93.222 39.753 1.00 22.56 115 SER A C 1
ATOM 791 O O . SER A 1 120 ? 59.774 94.045 38.868 1.00 26.23 115 SER A O 1
ATOM 794 N N . ASP A 1 121 ? 60.129 92.007 39.714 1.00 20.90 116 ASP A N 1
ATOM 795 C CA . ASP A 1 121 ? 60.991 91.643 38.596 1.00 19.36 116 ASP A CA 1
ATOM 796 C C . ASP A 1 121 ? 60.220 91.225 37.350 1.00 20.88 116 ASP A C 1
ATOM 797 O O . ASP A 1 121 ? 60.804 91.134 36.268 1.00 23.20 116 ASP A O 1
ATOM 802 N N . ILE A 1 122 ? 58.915 90.984 37.488 1.00 20.75 117 ILE A N 1
ATOM 803 C CA . ILE A 1 122 ? 58.136 90.479 36.351 1.00 24.79 117 ILE A CA 1
ATOM 804 C C . ILE A 1 122 ? 56.929 91.366 36.054 1.00 25.64 117 ILE A C 1
ATOM 805 O O . ILE A 1 122 ? 55.915 90.907 35.523 1.00 28.27 117 ILE A O 1
ATOM 810 N N . SER A 1 123 ? 57.074 92.650 36.360 1.00 24.25 118 SER A N 1
ATOM 811 C CA . SER A 1 123 ? 55.976 93.607 36.278 1.00 22.98 118 SER A CA 1
ATOM 812 C C . SER A 1 123 ? 55.854 94.317 34.936 1.00 24.24 118 SER A C 1
ATOM 813 O O . SER A 1 123 ? 54.887 95.048 34.712 1.00 28.68 118 SER A O 1
ATOM 816 N N . ASP A 1 124 ? 56.836 94.140 34.058 1.00 28.40 119 ASP A N 1
ATOM 817 C CA . ASP A 1 124 ? 56.793 94.823 32.771 1.00 31.08 119 ASP A CA 1
ATOM 818 C C . ASP A 1 124 ? 55.557 94.374 32.012 1.00 21.90 119 ASP A C 1
ATOM 819 O O . ASP A 1 124 ? 55.155 93.210 32.108 1.00 31.30 119 ASP A O 1
ATOM 824 N N . ASN A 1 125 ? 54.943 95.305 31.292 1.00 23.26 120 ASN A N 1
ATOM 825 C CA . ASN A 1 125 ? 53.811 94.966 30.438 1.00 23.69 120 ASN A CA 1
ATOM 826 C C . ASN A 1 125 ? 52.695 94.293 31.241 1.00 28.34 120 ASN A C 1
ATOM 827 O O . ASN A 1 125 ? 52.188 93.231 30.858 1.00 30.26 120 ASN A O 1
ATOM 832 N N . LEU A 1 126 ? 52.359 94.882 32.386 1.00 20.06 121 LEU A N 1
ATOM 833 C CA . LEU A 1 126 ? 51.298 94.340 33.238 1.00 16.52 121 LEU A CA 1
ATOM 834 C C . LEU A 1 126 ? 50.291 95.420 33.632 1.00 17.51 121 LEU A C 1
ATOM 835 O O . LEU A 1 126 ? 50.679 96.533 33.984 1.00 19.27 121 LEU A O 1
ATOM 840 N N . ASP A 1 127 ? 49.003 95.078 33.578 1.00 13.91 122 ASP A N 1
ATOM 841 C CA . ASP A 1 127 ? 47.936 96.001 33.971 1.00 15.26 122 ASP A CA 1
ATOM 842 C C . ASP A 1 127 ? 47.266 95.620 35.277 1.00 15.82 122 ASP A C 1
ATOM 843 O O . ASP A 1 127 ? 46.870 96.492 36.057 1.00 15.47 122 ASP A O 1
ATOM 848 N N . VAL A 1 128 ? 47.071 94.324 35.497 1.00 13.53 123 VAL A N 1
ATOM 849 C CA A VAL A 1 128 ? 46.345 93.850 36.670 0.70 13.49 123 VAL A CA 1
ATOM 850 C CA B VAL A 1 128 ? 46.375 93.871 36.694 0.30 12.07 123 VAL A CA 1
ATOM 851 C C . VAL A 1 128 ? 46.935 92.547 37.200 1.00 11.48 123 VAL A C 1
ATOM 852 O O . VAL A 1 128 ? 47.214 91.633 36.425 1.00 13.69 123 VAL A O 1
ATOM 859 N N . LEU A 1 129 ? 47.123 92.470 38.513 1.00 10.90 124 LEU A N 1
ATOM 860 C CA . LEU A 1 129 ? 47.420 91.227 39.201 1.00 12.16 124 LEU A CA 1
ATOM 861 C C . LEU A 1 129 ? 46.205 90.846 40.022 1.00 11.78 124 LEU A C 1
ATOM 862 O O . LEU A 1 129 ? 45.735 91.635 40.841 1.00 12.55 124 LEU A O 1
ATOM 867 N N . VAL A 1 130 ? 45.712 89.634 39.808 1.00 11.86 125 VAL A N 1
ATOM 868 C CA . VAL A 1 130 ? 44.645 89.049 40.612 1.00 12.33 125 VAL A CA 1
ATOM 869 C C . VAL A 1 130 ? 45.272 88.015 41.543 1.00 13.62 125 VAL A C 1
ATOM 870 O O . VAL A 1 130 ? 46.055 87.175 41.096 1.00 13.12 125 VAL A O 1
ATOM 874 N N . VAL A 1 131 ? 44.936 88.072 42.830 1.00 12.02 126 VAL A N 1
ATOM 875 C CA . VAL A 1 131 ? 45.528 87.178 43.815 1.00 11.18 126 VAL A CA 1
ATOM 876 C C . VAL A 1 131 ? 44.439 86.320 44.450 1.00 13.14 126 VAL A C 1
ATOM 877 O O . VAL A 1 131 ? 43.536 86.851 45.085 1.00 14.43 126 VAL A O 1
ATOM 881 N N . ASP A 1 132 ? 44.509 85.008 44.252 1.00 13.16 127 ASP A N 1
ATOM 882 C CA . ASP A 1 132 ? 43.498 84.079 44.778 1.00 13.22 127 ASP A CA 1
ATOM 883 C C . ASP A 1 132 ? 43.912 83.607 46.173 1.00 14.80 127 ASP A C 1
ATOM 884 O O . ASP A 1 132 ? 44.874 82.873 46.289 1.00 16.22 127 ASP A O 1
ATOM 889 N N . THR A 1 133 ? 43.240 84.038 47.239 1.00 13.45 128 THR A N 1
ATOM 890 C CA . THR A 1 133 ? 43.735 83.643 48.560 1.00 12.80 128 THR A CA 1
ATOM 891 C C . THR A 1 133 ? 43.142 82.316 49.031 1.00 15.50 128 THR A C 1
ATOM 892 O O . THR A 1 133 ? 42.128 81.831 48.510 1.00 16.37 128 THR A O 1
ATOM 896 N N . ALA A 1 134 ? 43.804 81.734 50.020 1.00 14.42 129 ALA A N 1
ATOM 897 C CA . ALA A 1 134 ? 43.286 80.553 50.683 1.00 14.82 129 ALA A CA 1
ATOM 898 C C . ALA A 1 134 ? 42.046 80.883 51.519 1.00 16.63 129 ALA A C 1
ATOM 899 O O . ALA A 1 134 ? 41.768 82.056 51.805 1.00 14.39 129 ALA A O 1
ATOM 901 N N . ALA A 1 135 ? 41.308 79.841 51.904 1.00 14.26 130 ALA A N 1
ATOM 902 C CA . ALA A 1 135 ? 40.276 79.968 52.935 1.00 13.22 130 ALA A CA 1
ATOM 903 C C . ALA A 1 135 ? 40.884 80.366 54.265 1.00 15.26 130 ALA A C 1
ATOM 904 O O . ALA A 1 135 ? 42.067 80.150 54.516 1.00 15.71 130 ALA A O 1
ATOM 906 N N . GLY A 1 136 ? 40.052 80.953 55.108 1.00 13.80 131 GLY A N 1
ATOM 907 C CA . GLY A 1 136 ? 40.408 81.236 56.483 1.00 12.16 131 GLY A CA 1
ATOM 908 C C . GLY A 1 136 ? 40.911 82.643 56.695 1.00 12.94 131 GLY A C 1
ATOM 909 O O . GLY A 1 136 ? 40.808 83.487 55.804 1.00 16.03 131 GLY A O 1
ATOM 910 N N . ILE A 1 137 ? 41.461 82.882 57.878 1.00 15.35 132 ILE A N 1
ATOM 911 C CA . ILE A 1 137 ? 41.967 84.201 58.259 1.00 18.72 132 ILE A CA 1
ATOM 912 C C . ILE A 1 137 ? 43.401 84.121 58.754 1.00 19.31 132 ILE A C 1
ATOM 913 O O . ILE A 1 137 ? 43.855 84.970 59.523 1.00 20.74 132 ILE A O 1
ATOM 918 N N . GLY A 1 138 ? 44.117 83.102 58.298 1.00 20.03 133 GLY A N 1
ATOM 919 C CA . GLY A 1 138 ? 45.506 82.906 58.679 1.00 21.66 133 GLY A CA 1
ATOM 920 C C . GLY A 1 138 ? 46.439 83.971 58.136 1.00 21.81 133 GLY A C 1
ATOM 921 O O . GLY A 1 138 ? 46.047 84.808 57.315 1.00 19.10 133 GLY A O 1
ATOM 922 N N . ASP A 1 139 ? 47.690 83.912 58.582 1.00 23.39 134 ASP A N 1
ATOM 923 C CA . ASP A 1 139 ? 48.687 84.922 58.245 1.00 22.00 134 ASP A CA 1
ATOM 924 C C . ASP A 1 139 ? 48.919 85.055 56.756 1.00 22.82 134 ASP A C 1
ATOM 925 O O . ASP A 1 139 ? 49.159 86.158 56.266 1.00 22.95 134 ASP A O 1
ATOM 930 N N . SER A 1 140 ? 48.868 83.944 56.026 1.00 23.54 135 SER A N 1
ATOM 931 C CA . SER A 1 140 ? 49.102 84.023 54.593 1.00 24.67 135 SER A CA 1
ATOM 932 C C . SER A 1 140 ? 47.997 84.853 53.956 1.00 23.07 135 SER A C 1
ATOM 933 O O . SER A 1 140 ? 48.258 85.758 53.166 1.00 21.81 135 SER A O 1
ATOM 936 N N . VAL A 1 141 ? 46.757 84.565 54.329 1.00 16.71 136 VAL A N 1
ATOM 937 C CA . VAL A 1 141 ? 45.641 85.308 53.778 1.00 13.40 136 VAL A CA 1
ATOM 938 C C . VAL A 1 141 ? 45.769 86.800 54.089 1.00 14.65 136 VAL A C 1
ATOM 939 O O . VAL A 1 141 ? 45.662 87.646 53.206 1.00 16.22 136 VAL A O 1
ATOM 943 N N . VAL A 1 142 ? 46.003 87.128 55.349 1.00 14.40 137 VAL A N 1
ATOM 944 C CA . VAL A 1 142 ? 46.067 88.530 55.728 1.00 14.36 137 VAL A CA 1
ATOM 945 C C . VAL A 1 142 ? 47.256 89.231 55.062 1.00 15.14 137 VAL A C 1
ATOM 946 O O . VAL A 1 142 ? 47.142 90.373 54.621 1.00 17.24 137 VAL A O 1
ATOM 950 N N . SER A 1 143 ? 48.383 88.539 54.945 1.00 15.21 138 SER A N 1
ATOM 951 C CA . SER A 1 143 ? 49.529 89.145 54.272 1.00 16.20 138 SER A CA 1
ATOM 952 C C . SER A 1 143 ? 49.244 89.477 52.810 1.00 16.12 138 SER A C 1
ATOM 953 O O . SER A 1 143 ? 49.634 90.550 52.328 1.00 16.30 138 SER A O 1
ATOM 956 N N . PHE A 1 144 ? 48.588 88.562 52.090 1.00 16.11 139 PHE A N 1
ATOM 957 C CA . PHE A 1 144 ? 48.315 88.813 50.670 1.00 16.50 139 PHE A CA 1
ATOM 958 C C . PHE A 1 144 ? 47.213 89.866 50.488 1.00 15.91 139 PHE A C 1
ATOM 959 O O . PHE A 1 144 ? 47.263 90.702 49.578 1.00 15.70 139 PHE A O 1
ATOM 967 N N . VAL A 1 145 ? 46.223 89.848 51.371 1.00 14.85 140 VAL A N 1
ATOM 968 C CA . VAL A 1 145 ? 45.201 90.882 51.333 1.00 14.29 140 VAL A CA 1
ATOM 969 C C . VAL A 1 145 ? 45.810 92.280 51.548 1.00 16.06 140 VAL A C 1
ATOM 970 O O . VAL A 1 145 ? 45.515 93.221 50.806 1.00 14.69 140 VAL A O 1
ATOM 974 N N . ARG A 1 146 ? 46.684 92.406 52.542 1.00 14.70 141 ARG A N 1
ATOM 975 C CA . ARG A 1 146 ? 47.293 93.702 52.852 1.00 14.62 141 ARG A CA 1
ATOM 976 C C . ARG A 1 146 ? 48.291 94.122 51.770 1.00 17.97 141 ARG A C 1
ATOM 977 O O . ARG A 1 146 ? 48.605 95.302 51.653 1.00 18.12 141 ARG A O 1
ATOM 985 N N . ALA A 1 147 ? 48.760 93.155 50.978 1.00 15.06 142 ALA A N 1
ATOM 986 C CA . ALA A 1 147 ? 49.694 93.440 49.887 1.00 15.12 142 ALA A CA 1
ATOM 987 C C . ALA A 1 147 ? 48.992 93.936 48.632 1.00 14.89 142 ALA A C 1
ATOM 988 O O . ALA A 1 147 ? 49.640 94.402 47.700 1.00 15.98 142 ALA A O 1
ATOM 990 N N . ALA A 1 148 ? 47.667 93.833 48.604 1.00 13.98 143 ALA A N 1
ATOM 991 C CA . ALA A 1 148 ? 46.906 94.292 47.438 1.00 14.63 143 ALA A CA 1
ATOM 992 C C . ALA A 1 148 ? 46.341 95.700 47.619 1.00 14.56 143 ALA A C 1
ATOM 993 O O . ALA A 1 148 ? 46.360 96.251 48.723 1.00 18.17 143 ALA A O 1
ATOM 995 N N . GLN A 1 149 ? 45.826 96.275 46.540 1.00 13.68 144 GLN A N 1
ATOM 996 C CA . GLN A 1 149 ? 45.179 97.593 46.604 1.00 13.53 144 GLN A CA 1
ATOM 997 C C . GLN A 1 149 ? 43.671 97.501 46.805 1.00 17.59 144 GLN A C 1
ATOM 998 O O . GLN A 1 149 ? 43.049 98.390 47.394 1.00 22.27 144 GLN A O 1
ATOM 1004 N N . GLU A 1 150 ? 43.085 96.437 46.278 1.00 15.07 145 GLU A N 1
ATOM 1005 C CA . GLU A 1 150 ? 41.648 96.217 46.353 1.00 14.75 145 GLU A CA 1
ATOM 1006 C C . GLU A 1 150 ? 41.419 94.857 46.965 1.00 14.54 145 GLU A C 1
ATOM 1007 O O . GLU A 1 150 ? 42.124 93.896 46.626 1.00 14.56 145 GLU A O 1
ATOM 1013 N N . VAL A 1 151 ? 40.483 94.792 47.913 1.00 14.87 146 VAL A N 1
ATOM 1014 C CA . VAL A 1 151 ? 40.147 93.547 48.580 1.00 12.73 146 VAL A CA 1
ATOM 1015 C C . VAL A 1 151 ? 38.735 93.151 48.192 1.00 16.22 146 VAL A C 1
ATOM 1016 O O . VAL A 1 151 ? 37.781 93.862 48.494 1.00 17.39 146 VAL A O 1
ATOM 1020 N N . LEU A 1 152 ? 38.611 92.028 47.493 1.00 13.17 147 LEU A N 1
ATOM 1021 C CA . LEU A 1 152 ? 37.319 91.591 46.968 1.00 13.41 147 LEU A CA 1
ATOM 1022 C C . LEU A 1 152 ? 36.841 90.395 47.787 1.00 15.80 147 LEU A C 1
ATOM 1023 O O . LEU A 1 152 ? 37.385 89.290 47.660 1.00 15.56 147 LEU A O 1
ATOM 1028 N N . LEU A 1 153 ? 35.837 90.616 48.633 1.00 12.77 148 LEU A N 1
ATOM 1029 C CA . LEU A 1 153 ? 35.260 89.529 49.408 1.00 13.45 148 LEU A CA 1
ATOM 1030 C C . LEU A 1 153 ? 34.195 88.821 48.581 1.00 15.37 148 LEU A C 1
ATOM 1031 O O . LEU A 1 153 ? 33.256 89.450 48.098 1.00 15.49 148 LEU A O 1
ATOM 1036 N N . VAL A 1 154 ? 34.352 87.515 48.414 1.00 12.17 149 VAL A N 1
ATOM 1037 C CA . VAL A 1 154 ? 33.352 86.686 47.756 1.00 12.87 149 VAL A CA 1
ATOM 1038 C C . VAL A 1 154 ? 32.462 86.094 48.846 1.00 11.46 149 VAL A C 1
ATOM 1039 O O . VAL A 1 154 ? 32.965 85.463 49.794 1.00 12.36 149 VAL A O 1
ATOM 1043 N N . VAL A 1 155 ? 31.152 86.331 48.726 1.00 12.33 150 VAL A N 1
ATOM 1044 C CA . VAL A 1 155 ? 30.186 85.952 49.753 1.00 11.73 150 VAL A CA 1
ATOM 1045 C C . VAL A 1 155 ? 29.014 85.253 49.089 1.00 14.91 150 VAL A C 1
ATOM 1046 O O . VAL A 1 155 ? 28.659 85.582 47.959 1.00 13.83 150 VAL A O 1
ATOM 1050 N N . CYS A 1 156 ? 28.425 84.274 49.766 1.00 14.11 151 CYS A N 1
ATOM 1051 C CA . CYS A 1 156 ? 27.167 83.711 49.293 1.00 15.46 151 CYS A CA 1
ATOM 1052 C C . CYS A 1 156 ? 26.124 83.805 50.383 1.00 14.93 151 CYS A C 1
ATOM 1053 O O . CYS A 1 156 ? 26.435 84.066 51.545 1.00 13.73 151 CYS A O 1
ATOM 1056 N N . ASP A 1 157 ? 24.870 83.633 49.990 1.00 14.53 152 ASP A N 1
ATOM 1057 C CA . ASP A 1 157 ? 23.777 83.908 50.916 1.00 14.31 152 ASP A CA 1
ATOM 1058 C C . ASP A 1 157 ? 23.474 82.704 51.791 1.00 15.96 152 ASP A C 1
ATOM 1059 O O . ASP A 1 157 ? 22.437 82.059 51.644 1.00 16.75 152 ASP A O 1
ATOM 1064 N N . GLU A 1 158 ? 24.416 82.400 52.679 1.00 13.36 153 GLU A N 1
ATOM 1065 C CA . GLU A 1 158 ? 24.227 81.414 53.747 1.00 15.28 153 GLU A CA 1
ATOM 1066 C C . GLU A 1 158 ? 24.804 82.014 55.016 1.00 13.84 153 GLU A C 1
ATOM 1067 O O . GLU A 1 158 ? 25.753 82.791 54.942 1.00 13.39 153 GLU A O 1
ATOM 1073 N N . PRO A 1 159 ? 24.236 81.659 56.176 1.00 13.32 154 PRO A N 1
ATOM 1074 C CA . PRO A 1 159 ? 24.667 82.311 57.419 1.00 13.16 154 PRO A CA 1
ATOM 1075 C C . PRO A 1 159 ? 26.154 82.108 57.692 1.00 11.83 154 PRO A C 1
ATOM 1076 O O . PRO A 1 159 ? 26.792 83.014 58.235 1.00 14.01 154 PRO A O 1
ATOM 1080 N N . THR A 1 160 ? 26.706 80.966 57.309 1.00 13.00 155 THR A N 1
ATOM 1081 C CA . THR A 1 160 ? 28.129 80.742 57.555 1.00 14.47 155 THR A CA 1
ATOM 1082 C C . THR A 1 160 ? 29.040 81.629 56.699 1.00 13.44 155 THR A C 1
ATOM 1083 O O . THR A 1 160 ? 30.086 82.077 57.171 1.00 14.57 155 THR A O 1
ATOM 1087 N N . SER A 1 161 ? 28.667 81.892 55.447 1.00 13.03 156 SER A N 1
ATOM 1088 C CA . SER A 1 161 ? 29.464 82.807 54.625 1.00 11.55 156 SER A CA 1
ATOM 1089 C C . SER A 1 161 ? 29.370 84.241 55.142 1.00 13.13 156 SER A C 1
ATOM 1090 O O . SER A 1 161 ? 30.365 84.954 55.219 1.00 15.26 156 SER A O 1
ATOM 1093 N N . ILE A 1 162 ? 28.166 84.670 55.485 1.00 12.98 157 ILE A N 1
ATOM 1094 C CA . ILE A 1 162 ? 27.997 86.003 56.038 1.00 14.09 157 ILE A CA 1
ATOM 1095 C C . ILE A 1 162 ? 28.809 86.176 57.324 1.00 16.64 157 ILE A C 1
ATOM 1096 O O . ILE A 1 162 ? 29.478 87.192 57.512 1.00 15.63 157 ILE A O 1
ATOM 1101 N N . THR A 1 163 ? 28.750 85.179 58.204 1.00 13.36 158 THR A N 1
ATOM 1102 C CA . THR A 1 163 ? 29.492 85.235 59.455 1.00 14.03 158 THR A CA 1
ATOM 1103 C C . THR A 1 163 ? 31.009 85.261 59.208 1.00 14.44 158 THR A C 1
ATOM 1104 O O . THR A 1 163 ? 31.732 86.036 59.833 1.00 14.95 158 THR A O 1
ATOM 1108 N N . ASP A 1 164 ? 31.499 84.424 58.303 1.00 14.94 159 ASP A N 1
ATOM 1109 C CA . ASP A 1 164 ? 32.935 84.405 58.015 1.00 12.25 159 ASP A CA 1
ATOM 1110 C C . ASP A 1 164 ? 33.432 85.679 57.327 1.00 14.61 159 ASP A C 1
ATOM 1111 O O . ASP A 1 164 ? 34.522 86.179 57.636 1.00 14.05 159 ASP A O 1
ATOM 1116 N N . ALA A 1 165 ? 32.658 86.185 56.373 1.00 12.45 160 ALA A N 1
ATOM 1117 C CA . ALA A 1 165 ? 33.025 87.420 55.709 1.00 13.89 160 ALA A CA 1
ATOM 1118 C C . ALA A 1 165 ? 33.083 88.557 56.728 1.00 15.02 160 ALA A C 1
ATOM 1119 O O . ALA A 1 165 ? 34.026 89.355 56.710 1.00 14.29 160 ALA A O 1
ATOM 1121 N N . TYR A 1 166 ? 32.097 88.609 57.626 1.00 13.64 161 TYR A N 1
ATOM 1122 C CA . TYR A 1 166 ? 32.095 89.616 58.674 1.00 12.23 161 TYR A CA 1
ATOM 1123 C C . TYR A 1 166 ? 33.317 89.469 59.576 1.00 17.35 161 TYR A C 1
ATOM 1124 O O . TYR A 1 166 ? 33.945 90.455 59.926 1.00 14.04 161 TYR A O 1
ATOM 1133 N N . ALA A 1 167 ? 33.671 88.239 59.925 1.00 15.08 162 ALA A N 1
ATOM 1134 C CA . ALA A 1 167 ? 34.837 88.013 60.777 1.00 15.31 162 ALA A CA 1
ATOM 1135 C C . ALA A 1 167 ? 36.130 88.529 60.140 1.00 12.77 162 ALA A C 1
ATOM 1136 O O . ALA A 1 167 ? 36.964 89.141 60.821 1.00 16.52 162 ALA A O 1
ATOM 1138 N N . LEU A 1 168 ? 36.296 88.273 58.844 1.00 11.83 163 LEU A N 1
ATOM 1139 C CA . LEU A 1 168 ? 37.467 88.752 58.118 1.00 13.21 163 LEU A CA 1
ATOM 1140 C C . LEU A 1 168 ? 37.498 90.285 58.061 1.00 16.03 163 LEU A C 1
ATOM 1141 O O . LEU A 1 168 ? 38.544 90.905 58.303 1.00 15.02 163 LEU A O 1
ATOM 1146 N N . ILE A 1 169 ? 36.349 90.889 57.768 1.00 13.59 164 ILE A N 1
ATOM 1147 C CA . ILE A 1 169 ? 36.245 92.343 57.753 1.00 14.99 164 ILE A CA 1
ATOM 1148 C C . ILE A 1 169 ? 36.596 92.911 59.122 1.00 13.86 164 ILE A C 1
ATOM 1149 O O . ILE A 1 169 ? 37.377 93.874 59.232 1.00 15.36 164 ILE A O 1
ATOM 1154 N N . LYS A 1 170 ? 36.053 92.293 60.170 1.00 13.78 165 LYS A N 1
ATOM 1155 C CA . LYS A 1 170 ? 36.286 92.772 61.529 1.00 13.71 165 LYS A CA 1
ATOM 1156 C C . LYS A 1 170 ? 37.765 92.716 61.897 1.00 15.20 165 LYS A C 1
ATOM 1157 O O . LYS A 1 170 ? 38.302 93.671 62.448 1.00 15.95 165 LYS A O 1
ATOM 1163 N N . LEU A 1 171 ? 38.417 91.592 61.605 1.00 15.77 166 LEU A N 1
ATOM 1164 C CA . LEU A 1 171 ? 39.835 91.412 61.915 1.00 15.39 166 LEU A CA 1
ATOM 1165 C C . LEU A 1 171 ? 40.673 92.451 61.184 1.00 15.43 166 LEU A C 1
ATOM 1166 O O . LEU A 1 171 ? 41.542 93.089 61.777 1.00 16.21 166 LEU A O 1
ATOM 1171 N N . LEU A 1 172 ? 40.417 92.623 59.892 1.00 14.55 167 LEU A N 1
ATOM 1172 C CA . LEU A 1 172 ? 41.211 93.569 59.106 1.00 14.46 167 LEU A CA 1
ATOM 1173 C C . LEU A 1 172 ? 41.004 95.006 59.588 1.00 16.62 167 LEU A C 1
ATOM 1174 O O . LEU A 1 172 ? 41.955 95.794 59.663 1.00 16.34 167 LEU A O 1
ATOM 1179 N N . ASN A 1 173 ? 39.762 95.344 59.919 1.00 15.43 168 ASN A N 1
ATOM 1180 C CA . ASN A 1 173 ? 39.434 96.674 60.452 1.00 15.00 168 ASN A CA 1
ATOM 1181 C C . ASN A 1 173 ? 40.039 96.921 61.840 1.00 16.22 168 ASN A C 1
ATOM 1182 O O . ASN A 1 173 ? 40.730 97.912 62.059 1.00 16.79 168 ASN A O 1
ATOM 1187 N N . ARG A 1 174 ? 39.819 95.981 62.774 1.00 15.18 169 ARG A N 1
ATOM 1188 C CA A ARG A 1 174 ? 40.246 96.124 64.168 0.50 16.72 169 ARG A CA 1
ATOM 1189 C CA B ARG A 1 174 ? 40.233 96.172 64.148 0.50 15.48 169 ARG A CA 1
ATOM 1190 C C . ARG A 1 174 ? 41.761 96.045 64.341 1.00 18.65 169 ARG A C 1
ATOM 1191 O O . ARG A 1 174 ? 42.365 96.837 65.081 1.00 19.63 169 ARG A O 1
ATOM 1206 N N . ASP A 1 175 ? 42.362 95.079 63.666 1.00 18.78 170 ASP A N 1
ATOM 1207 C CA . ASP A 1 175 ? 43.769 94.781 63.892 1.00 20.19 170 ASP A CA 1
ATOM 1208 C C . ASP A 1 175 ? 44.688 95.560 62.971 1.00 18.16 170 ASP A C 1
ATOM 1209 O O . ASP A 1 175 ? 45.823 95.871 63.352 1.00 22.88 170 ASP A O 1
ATOM 1214 N N . HIS A 1 176 ? 44.210 95.888 61.770 1.00 17.89 171 HIS A N 1
ATOM 1215 C CA . HIS A 1 176 ? 45.065 96.548 60.789 1.00 19.76 171 HIS A CA 1
ATOM 1216 C C . HIS A 1 176 ? 44.527 97.887 60.280 1.00 17.49 171 HIS A C 1
ATOM 1217 O O . HIS A 1 176 ? 45.153 98.526 59.438 1.00 25.86 171 HIS A O 1
ATOM 1224 N N . GLY A 1 177 ? 43.391 98.322 60.813 1.00 19.19 172 GLY A N 1
ATOM 1225 C CA . GLY A 1 177 ? 42.834 99.608 60.429 1.00 19.23 172 GLY A CA 1
ATOM 1226 C C . GLY A 1 177 ? 42.294 99.700 59.008 1.00 22.41 172 GLY A C 1
ATOM 1227 O O . GLY A 1 177 ? 42.048 100.806 58.520 1.00 24.52 172 GLY A O 1
ATOM 1228 N N . MET A 1 178 ? 42.122 98.566 58.329 1.00 17.81 173 MET A N 1
ATOM 1229 C CA A MET A 1 178 ? 41.560 98.569 56.982 0.20 17.38 173 MET A CA 1
ATOM 1230 C CA B MET A 1 178 ? 41.558 98.539 56.975 0.80 17.38 173 MET A CA 1
ATOM 1231 C C . MET A 1 178 ? 40.086 98.947 57.015 1.00 18.52 173 MET A C 1
ATOM 1232 O O . MET A 1 178 ? 39.325 98.446 57.837 1.00 17.95 173 MET A O 1
ATOM 1241 N N . THR A 1 179 ? 39.688 99.842 56.115 1.00 15.94 174 THR A N 1
ATOM 1242 C CA . THR A 1 179 ? 38.342 100.403 56.183 1.00 16.91 174 THR A CA 1
ATOM 1243 C C . THR A 1 179 ? 37.460 100.079 54.981 1.00 17.07 174 THR A C 1
ATOM 1244 O O . THR A 1 179 ? 36.260 99.856 55.140 1.00 20.90 174 THR A O 1
ATOM 1248 N N . ARG A 1 180 ? 38.044 100.004 53.795 1.00 16.42 175 ARG A N 1
ATOM 1249 C CA . ARG A 1 180 ? 37.241 99.826 52.590 1.00 17.66 175 ARG A CA 1
ATOM 1250 C C . ARG A 1 180 ? 37.363 98.410 52.026 1.00 18.51 175 ARG A C 1
ATOM 1251 O O . ARG A 1 180 ? 38.462 97.861 51.944 1.00 17.36 175 ARG A O 1
ATOM 1259 N N . PHE A 1 181 ? 36.228 97.824 51.647 1.00 14.90 176 PHE A N 1
ATOM 1260 C CA . PHE A 1 181 ? 36.196 96.458 51.114 1.00 13.68 176 PHE A CA 1
ATOM 1261 C C . PHE A 1 181 ? 35.217 96.372 49.966 1.00 13.81 176 PHE A C 1
ATOM 1262 O O . PHE A 1 181 ? 34.115 96.890 50.070 1.00 15.80 176 PHE A O 1
ATOM 1270 N N . ARG A 1 182 ? 35.607 95.690 48.892 1.00 12.83 177 ARG A N 1
ATOM 1271 C CA . ARG A 1 182 ? 34.699 95.343 47.793 1.00 12.52 177 ARG A CA 1
ATOM 1272 C C . ARG A 1 182 ? 33.988 94.023 48.073 1.00 14.33 177 ARG A C 1
ATOM 1273 O O . ARG A 1 182 ? 34.577 93.125 48.672 1.00 15.48 177 ARG A O 1
ATOM 1281 N N . VAL A 1 183 ? 32.727 93.904 47.648 1.00 12.28 178 VAL A N 1
ATOM 1282 C CA . VAL A 1 183 ? 31.947 92.691 47.904 1.00 12.11 178 VAL A CA 1
ATOM 1283 C C . VAL A 1 183 ? 31.335 92.162 46.613 1.00 14.19 178 VAL A C 1
ATOM 1284 O O . VAL A 1 183 ? 30.643 92.896 45.901 1.00 15.53 178 VAL A O 1
ATOM 1288 N N . LEU A 1 184 ? 31.591 90.886 46.327 1.00 12.88 179 LEU A N 1
ATOM 1289 C CA . LEU A 1 184 ? 31.023 90.192 45.173 1.00 13.23 179 LEU A CA 1
ATOM 1290 C C . LEU A 1 184 ? 30.176 89.014 45.647 1.00 14.07 179 LEU A C 1
ATOM 1291 O O . LEU A 1 184 ? 30.688 88.118 46.320 1.00 14.08 179 LEU A O 1
ATOM 1296 N N . ALA A 1 185 ? 28.886 89.016 45.330 1.00 11.85 180 ALA A N 1
ATOM 1297 C CA . ALA A 1 185 ? 28.068 87.870 45.680 1.00 10.02 180 ALA A CA 1
ATOM 1298 C C . ALA A 1 185 ? 28.277 86.752 44.657 1.00 14.32 180 ALA A C 1
ATOM 1299 O O . ALA A 1 185 ? 28.534 87.017 43.480 1.00 13.48 180 ALA A O 1
ATOM 1301 N N . ASN A 1 186 ? 28.189 85.505 45.112 1.00 11.34 181 ASN A N 1
ATOM 1302 C CA . ASN A 1 186 ? 28.341 84.362 44.218 1.00 11.68 181 ASN A CA 1
ATOM 1303 C C . ASN A 1 186 ? 27.280 83.292 44.513 1.00 12.84 181 ASN A C 1
ATOM 1304 O O . ASN A 1 186 ? 26.693 83.257 45.599 1.00 13.20 181 ASN A O 1
ATOM 1309 N N . MET A 1 187 ? 27.028 82.450 43.516 1.00 12.51 182 MET A N 1
ATOM 1310 C CA . MET A 1 187 ? 26.063 81.333 43.565 1.00 12.07 182 MET A CA 1
ATOM 1311 C C . MET A 1 187 ? 24.644 81.802 43.906 1.00 13.96 182 MET A C 1
ATOM 1312 O O . MET A 1 187 ? 23.888 81.114 44.604 1.00 17.00 182 MET A O 1
ATOM 1317 N N . ALA A 1 188 ? 24.279 82.978 43.395 1.00 13.58 183 ALA A N 1
ATOM 1318 C CA . ALA A 1 188 ? 22.946 83.514 43.644 1.00 13.66 183 ALA A CA 1
ATOM 1319 C C . ALA A 1 188 ? 21.906 82.797 42.804 1.00 15.43 183 ALA A C 1
ATOM 1320 O O . ALA A 1 188 ? 22.173 82.374 41.671 1.00 16.26 183 ALA A O 1
ATOM 1322 N N . HIS A 1 189 ? 20.693 82.702 43.342 1.00 15.50 184 HIS A N 1
ATOM 1323 C CA . HIS A 1 189 ? 19.613 82.039 42.624 1.00 16.31 184 HIS A CA 1
ATOM 1324 C C . HIS A 1 189 ? 18.461 82.958 42.229 1.00 20.08 184 HIS A C 1
ATOM 1325 O O . HIS A 1 189 ? 17.510 82.508 41.590 1.00 23.63 184 HIS A O 1
ATOM 1332 N N . SER A 1 190 ? 18.535 84.236 42.591 1.00 17.60 185 SER A N 1
ATOM 1333 C CA . SER A 1 190 ? 17.500 85.190 42.183 1.00 17.50 185 SER A CA 1
ATOM 1334 C C . SER A 1 190 ? 18.155 86.530 41.850 1.00 16.92 185 SER A C 1
ATOM 1335 O O . SER A 1 190 ? 19.258 86.797 42.318 1.00 17.78 185 SER A O 1
ATOM 1338 N N . PRO A 1 191 ? 17.491 87.369 41.027 1.00 17.45 186 PRO A N 1
ATOM 1339 C CA . PRO A 1 191 ? 18.129 88.621 40.584 1.00 18.33 186 PRO A CA 1
ATOM 1340 C C . PRO A 1 191 ? 18.462 89.594 41.705 1.00 19.03 186 PRO A C 1
ATOM 1341 O O . PRO A 1 191 ? 19.425 90.358 41.570 1.00 19.94 186 PRO A O 1
ATOM 1345 N N . GLN A 1 192 ? 17.702 89.566 42.792 1.00 17.63 187 GLN A N 1
ATOM 1346 C CA . GLN A 1 192 ? 17.911 90.531 43.863 1.00 17.75 187 GLN A CA 1
ATOM 1347 C C . GLN A 1 192 ? 18.757 89.973 44.996 1.00 18.18 187 GLN A C 1
ATOM 1348 O O . GLN A 1 192 ? 19.067 90.694 45.933 1.00 18.32 187 GLN A O 1
ATOM 1354 N N . GLU A 1 193 ? 19.139 88.702 44.895 1.00 16.67 188 GLU A N 1
ATOM 1355 C CA . GLU A 1 193 ? 19.872 88.034 45.984 1.00 16.26 188 GLU A CA 1
ATOM 1356 C C . GLU A 1 193 ? 21.214 88.700 46.309 1.00 18.15 188 GLU A C 1
ATOM 1357 O O . GLU A 1 193 ? 21.568 88.843 47.475 1.00 18.53 188 GLU A O 1
ATOM 1363 N N . GLY A 1 194 ? 21.945 89.120 45.283 1.00 16.76 189 GLY A N 1
ATOM 1364 C CA . GLY A 1 194 ? 23.231 89.769 45.495 1.00 15.55 189 GLY A CA 1
ATOM 1365 C C . GLY A 1 194 ? 23.091 91.055 46.286 1.00 15.60 189 GLY A C 1
ATOM 1366 O O . GLY A 1 194 ? 23.796 91.268 47.281 1.00 16.63 189 GLY A O 1
ATOM 1367 N N . ARG A 1 195 ? 22.179 91.925 45.867 1.00 16.99 190 ARG A N 1
ATOM 1368 C CA . ARG A 1 195 ? 21.975 93.162 46.614 1.00 17.45 190 ARG A CA 1
ATOM 1369 C C . ARG A 1 195 ? 21.395 92.909 48.003 1.00 15.96 190 ARG A C 1
ATOM 1370 O O . ARG A 1 195 ? 21.739 93.609 48.968 1.00 18.87 190 ARG A O 1
ATOM 1378 N N . ASN A 1 196 ? 20.515 91.919 48.126 1.00 14.87 191 ASN A N 1
ATOM 1379 C CA . ASN A 1 196 ? 19.976 91.597 49.444 1.00 17.02 191 ASN A CA 1
ATOM 1380 C C . ASN A 1 196 ? 21.066 91.093 50.386 1.00 16.53 191 ASN A C 1
ATOM 1381 O O . ASN A 1 196 ? 21.056 91.392 51.584 1.00 17.69 191 ASN A O 1
ATOM 1386 N N . LEU A 1 197 ? 22.000 90.324 49.830 1.00 16.40 192 LEU A N 1
ATOM 1387 C CA . LEU A 1 197 ? 23.101 89.776 50.605 1.00 16.44 192 LEU A CA 1
ATOM 1388 C C . LEU A 1 197 ? 24.026 90.896 51.049 1.00 17.63 192 LEU A C 1
ATOM 1389 O O . LEU A 1 197 ? 24.458 90.953 52.200 1.00 15.97 192 LEU A O 1
ATOM 1394 N N . PHE A 1 198 ? 24.312 91.801 50.130 1.00 15.18 193 PHE A N 1
ATOM 1395 C CA . PHE A 1 198 ? 25.092 92.987 50.459 1.00 15.06 193 PHE A CA 1
ATOM 1396 C C . PHE A 1 198 ? 24.444 93.774 51.597 1.00 16.67 193 PHE A C 1
ATOM 1397 O O . PHE A 1 198 ? 25.128 94.259 52.495 1.00 16.99 193 PHE A O 1
ATOM 1405 N N . ALA A 1 199 ? 23.120 93.889 51.571 1.00 16.82 194 ALA A N 1
ATOM 1406 C CA . ALA A 1 199 ? 22.411 94.584 52.642 1.00 18.27 194 ALA A CA 1
ATOM 1407 C C . ALA A 1 199 ? 22.516 93.866 53.987 1.00 18.76 194 ALA A C 1
ATOM 1408 O O . ALA A 1 199 ? 22.618 94.517 55.035 1.00 21.21 194 ALA A O 1
ATOM 1410 N N . LYS A 1 200 ? 22.481 92.536 53.968 1.00 19.91 195 LYS A N 1
ATOM 1411 C CA . LYS A 1 200 ? 22.636 91.759 55.199 1.00 18.35 195 LYS A CA 1
ATOM 1412 C C . LYS A 1 200 ? 23.996 92.050 55.811 1.00 22.36 195 LYS A C 1
ATOM 1413 O O . LYS A 1 200 ? 24.111 92.297 57.012 1.00 22.29 195 LYS A O 1
ATOM 1419 N N . LEU A 1 201 ? 25.027 92.017 54.978 1.00 18.09 196 LEU A N 1
ATOM 1420 C CA . LEU A 1 201 ? 26.376 92.249 55.471 1.00 18.92 196 LEU A CA 1
ATOM 1421 C C . LEU A 1 201 ? 26.535 93.693 55.960 1.00 20.70 196 LEU A C 1
ATOM 1422 O O . LEU A 1 201 ? 27.136 93.938 57.009 1.00 23.58 196 LEU A O 1
ATOM 1427 N N . THR A 1 202 ? 25.972 94.645 55.218 1.00 19.28 197 THR A N 1
ATOM 1428 C CA . THR A 1 202 ? 26.008 96.052 55.599 1.00 19.76 197 THR A CA 1
ATOM 1429 C C . THR A 1 202 ? 25.315 96.299 56.939 1.00 19.26 197 THR A C 1
ATOM 1430 O O . THR A 1 202 ? 25.749 97.136 57.729 1.00 24.19 197 THR A O 1
ATOM 1434 N N . LYS A 1 203 ? 24.257 95.541 57.195 1.00 19.13 198 LYS A N 1
ATOM 1435 C CA . LYS A 1 203 ? 23.507 95.694 58.439 1.00 21.34 198 LYS A CA 1
ATOM 1436 C C . LYS A 1 203 ? 24.389 95.389 59.639 1.00 23.61 198 LYS A C 1
ATOM 1437 O O . LYS A 1 203 ? 24.393 96.140 60.622 1.00 27.18 198 LYS A O 1
ATOM 1443 N N . VAL A 1 204 ? 25.150 94.300 59.559 1.00 21.94 199 VAL A N 1
ATOM 1444 C CA A VAL A 1 204 ? 25.971 93.918 60.702 0.44 23.44 199 VAL A CA 1
ATOM 1445 C CA B VAL A 1 204 ? 26.009 93.879 60.663 0.56 23.75 199 VAL A CA 1
ATOM 1446 C C . VAL A 1 204 ? 27.216 94.807 60.810 1.00 22.52 199 VAL A C 1
ATOM 1447 O O . VAL A 1 204 ? 27.568 95.237 61.910 1.00 22.54 199 VAL A O 1
ATOM 1454 N N . THR A 1 205 ? 27.861 95.131 59.692 1.00 19.08 200 THR A N 1
ATOM 1455 C CA . THR A 1 205 ? 29.025 96.010 59.768 1.00 19.64 200 THR A CA 1
ATOM 1456 C C . THR A 1 205 ? 28.654 97.446 60.176 1.00 21.98 200 THR A C 1
ATOM 1457 O O . THR A 1 205 ? 29.432 98.105 60.866 1.00 22.58 200 THR A O 1
ATOM 1461 N N . ASP A 1 206 ? 27.482 97.932 59.760 1.00 19.03 201 ASP A N 1
ATOM 1462 C CA . ASP A 1 206 ? 27.019 99.263 60.188 1.00 23.35 201 ASP A CA 1
ATOM 1463 C C . ASP A 1 206 ? 26.899 99.366 61.704 1.00 28.30 201 ASP A C 1
ATOM 1464 O O . ASP A 1 206 ? 27.186 100.418 62.293 1.00 29.20 201 ASP A O 1
ATOM 1469 N N . ARG A 1 207 ? 26.460 98.275 62.325 1.00 25.05 202 ARG A N 1
ATOM 1470 C CA . ARG A 1 207 ? 26.154 98.277 63.751 1.00 25.63 202 ARG A CA 1
ATOM 1471 C C . ARG A 1 207 ? 27.400 98.224 64.628 1.00 29.17 202 ARG A C 1
ATOM 1472 O O . ARG A 1 207 ? 27.438 98.838 65.699 1.00 29.67 202 ARG A O 1
ATOM 1480 N N . PHE A 1 208 ? 28.418 97.491 64.179 1.00 24.21 203 PHE A N 1
ATOM 1481 C CA . PHE A 1 208 ? 29.556 97.198 65.044 1.00 22.41 203 PHE A CA 1
ATOM 1482 C C . PHE A 1 208 ? 30.905 97.748 64.594 1.00 25.32 203 PHE A C 1
ATOM 1483 O O . PHE A 1 208 ? 31.809 97.888 65.419 1.00 27.01 203 PHE A O 1
ATOM 1491 N N . LEU A 1 209 ? 31.046 98.056 63.305 1.00 19.93 204 LEU A N 1
ATOM 1492 C CA . LEU A 1 209 ? 32.347 98.425 62.742 1.00 21.19 204 LEU A CA 1
ATOM 1493 C C . LEU A 1 209 ? 32.364 99.839 62.170 1.00 24.91 204 LEU A C 1
ATOM 1494 O O . LEU A 1 209 ? 31.346 100.514 62.136 1.00 24.96 204 LEU A O 1
ATOM 1499 N N . ASP A 1 210 ? 33.550 100.260 61.737 1.00 24.28 205 ASP A N 1
ATOM 1500 C CA . ASP A 1 210 ? 33.740 101.495 60.984 1.00 25.23 205 ASP A CA 1
ATOM 1501 C C . ASP A 1 210 ? 34.334 101.111 59.640 1.00 33.59 205 ASP A C 1
ATOM 1502 O O . ASP A 1 210 ? 35.561 101.184 59.431 1.00 25.63 205 ASP A O 1
ATOM 1507 N N . VAL A 1 211 ? 33.473 100.636 58.743 1.00 20.11 206 VAL A N 1
ATOM 1508 C CA . VAL A 1 211 ? 33.945 100.214 57.441 1.00 15.79 206 VAL A CA 1
ATOM 1509 C C . VAL A 1 211 ? 33.085 100.759 56.318 1.00 18.72 206 VAL A C 1
ATOM 1510 O O . VAL A 1 211 ? 31.950 101.206 56.524 1.00 19.42 206 VAL A O 1
ATOM 1514 N N . ALA A 1 212 ? 33.665 100.734 55.131 1.00 15.43 207 ALA A N 1
ATOM 1515 C CA . ALA A 1 212 ? 32.986 101.191 53.933 1.00 13.71 207 ALA A CA 1
ATOM 1516 C C . ALA A 1 212 ? 32.940 100.056 52.935 1.00 16.58 207 ALA A C 1
ATOM 1517 O O . ALA A 1 212 ? 33.941 99.734 52.300 1.00 17.78 207 ALA A O 1
ATOM 1519 N N . LEU A 1 213 ? 31.777 99.428 52.818 1.00 15.21 208 LEU A N 1
ATOM 1520 C CA . LEU A 1 213 ? 31.614 98.330 51.877 1.00 13.59 208 LEU A CA 1
ATOM 1521 C C . LEU A 1 213 ? 31.157 98.876 50.540 1.00 13.70 208 LEU A C 1
ATOM 1522 O O . LEU A 1 213 ? 30.340 99.814 50.492 1.00 16.12 208 LEU A O 1
ATOM 1527 N N . GLN A 1 214 ? 31.686 98.287 49.470 1.00 15.09 209 GLN A N 1
ATOM 1528 C CA . GLN A 1 214 ? 31.315 98.641 48.104 1.00 16.04 209 GLN A CA 1
ATOM 1529 C C . GLN A 1 214 ? 30.837 97.417 47.356 1.00 14.13 209 GLN A C 1
ATOM 1530 O O . GLN A 1 214 ? 31.565 96.437 47.207 1.00 16.26 209 GLN A O 1
ATOM 1536 N N . TYR A 1 215 ? 29.605 97.475 46.882 1.00 14.14 210 TYR A N 1
ATOM 1537 C CA . TYR A 1 215 ? 29.040 96.361 46.136 1.00 13.34 210 TYR A CA 1
ATOM 1538 C C . TYR A 1 215 ? 29.545 96.332 44.700 1.00 13.64 210 TYR A C 1
ATOM 1539 O O . TYR A 1 215 ? 29.448 97.332 43.983 1.00 17.57 210 TYR A O 1
ATOM 1548 N N . VAL A 1 216 ? 30.085 95.193 44.284 1.00 13.44 211 VAL A N 1
ATOM 1549 C CA . VAL A 1 216 ? 30.610 95.057 42.937 1.00 13.21 211 VAL A CA 1
ATOM 1550 C C . VAL A 1 216 ? 29.607 94.420 41.997 1.00 17.29 211 VAL A C 1
ATOM 1551 O O . VAL A 1 216 ? 29.450 94.859 40.861 1.00 19.96 211 VAL A O 1
ATOM 1555 N N . GLY A 1 217 ? 28.910 93.395 42.463 1.00 14.04 212 GLY A N 1
ATOM 1556 C CA . GLY A 1 217 ? 27.997 92.678 41.590 1.00 13.60 212 GLY A CA 1
ATOM 1557 C C . GLY A 1 217 ? 27.749 91.278 42.081 1.00 12.80 212 GLY A C 1
ATOM 1558 O O . GLY A 1 217 ? 28.004 90.960 43.242 1.00 14.93 212 GLY A O 1
ATOM 1559 N N . VAL A 1 218 ? 27.250 90.432 41.192 1.00 14.70 213 VAL A N 1
ATOM 1560 C CA . VAL A 1 218 ? 26.852 89.095 41.587 1.00 14.23 213 VAL A CA 1
ATOM 1561 C C . VAL A 1 218 ? 27.035 88.118 40.439 1.00 13.38 213 VAL A C 1
ATOM 1562 O O . VAL A 1 218 ? 26.704 88.421 39.280 1.00 15.42 213 VAL A O 1
ATOM 1566 N N . ILE A 1 219 ? 27.567 86.946 40.784 1.00 12.64 214 ILE A N 1
ATOM 1567 C CA . ILE A 1 219 ? 27.684 85.820 39.861 1.00 12.24 214 ILE A CA 1
ATOM 1568 C C . ILE A 1 219 ? 26.578 84.826 40.191 1.00 14.11 214 ILE A C 1
ATOM 1569 O O . ILE A 1 219 ? 26.469 84.374 41.335 1.00 13.81 214 ILE A O 1
ATOM 1574 N N . PRO A 1 220 ? 25.751 84.477 39.201 1.00 13.28 215 PRO A N 1
ATOM 1575 C CA . PRO A 1 220 ? 24.667 83.529 39.454 1.00 12.28 215 PRO A CA 1
ATOM 1576 C C . PRO A 1 220 ? 25.182 82.113 39.629 1.00 16.02 215 PRO A C 1
ATOM 1577 O O . PRO A 1 220 ? 26.226 81.760 39.073 1.00 14.59 215 PRO A O 1
ATOM 1581 N N . TYR A 1 221 ? 24.467 81.310 40.415 1.00 14.64 216 TYR A N 1
ATOM 1582 C CA . TYR A 1 221 ? 24.671 79.878 40.360 1.00 11.92 216 TYR A CA 1
ATOM 1583 C C . TYR A 1 221 ? 24.388 79.426 38.930 1.00 14.49 216 TYR A C 1
ATOM 1584 O O . TYR A 1 221 ? 23.342 79.742 38.360 1.00 16.55 216 TYR A O 1
ATOM 1593 N N . ASP A 1 222 ? 25.313 78.669 38.361 1.00 14.04 217 ASP A N 1
ATOM 1594 C CA . ASP A 1 222 ? 25.199 78.242 36.974 1.00 14.45 217 ASP A CA 1
ATOM 1595 C C . ASP A 1 222 ? 25.749 76.827 36.855 1.00 15.33 217 ASP A C 1
ATOM 1596 O O . ASP A 1 222 ? 26.900 76.581 37.219 1.00 16.54 217 ASP A O 1
ATOM 1601 N N . GLU A 1 223 ? 24.932 75.890 36.368 1.00 16.27 218 GLU A N 1
ATOM 1602 C CA . GLU A 1 223 ? 25.406 74.531 36.138 1.00 19.18 218 GLU A CA 1
ATOM 1603 C C . GLU A 1 223 ? 26.607 74.505 35.196 1.00 18.20 218 GLU A C 1
ATOM 1604 O O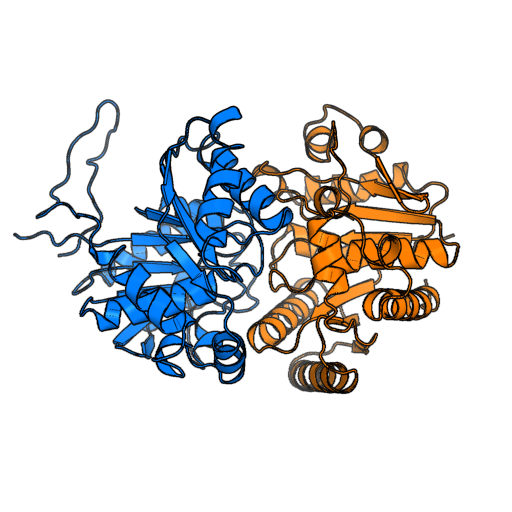 . GLU A 1 223 ? 27.405 73.578 35.256 1.00 19.91 218 GLU A O 1
ATOM 1610 N N . SER A 1 224 ? 26.737 75.515 34.336 1.00 16.89 219 SER A N 1
ATOM 1611 C CA . SER A 1 224 ? 27.910 75.613 33.459 1.00 16.53 219 SER A CA 1
ATOM 1612 C C . SER A 1 224 ? 29.222 75.711 34.243 1.00 18.62 219 SER A C 1
ATOM 1613 O O . SER A 1 224 ? 30.255 75.253 33.759 1.00 18.37 219 SER A O 1
ATOM 1616 N N . VAL A 1 225 ? 29.199 76.308 35.435 1.00 15.30 220 VAL A N 1
ATOM 1617 C CA . VAL A 1 225 ? 30.419 76.337 36.252 1.00 15.88 220 VAL A CA 1
ATOM 1618 C C . VAL A 1 225 ? 30.758 74.930 36.725 1.00 19.77 220 VAL A C 1
ATOM 1619 O O . VAL A 1 225 ? 31.926 74.529 36.720 1.00 17.50 220 VAL A O 1
ATOM 1623 N N . ARG A 1 226 ? 29.735 74.175 37.114 1.00 19.53 221 ARG A N 1
ATOM 1624 C CA . ARG A 1 226 ? 29.932 72.802 37.559 1.00 20.12 221 ARG A CA 1
ATOM 1625 C C . ARG A 1 226 ? 30.537 71.967 36.444 1.00 19.52 221 ARG A C 1
ATOM 1626 O O . ARG A 1 226 ? 31.474 71.200 36.680 1.00 22.94 221 ARG A O 1
ATOM 1634 N N . LYS A 1 227 ? 30.039 72.155 35.218 1.00 20.80 222 LYS A N 1
ATOM 1635 C CA . LYS A 1 227 ? 30.529 71.426 34.063 1.00 20.38 222 LYS A CA 1
ATOM 1636 C C . LYS A 1 227 ? 31.956 71.837 33.721 1.00 18.81 222 LYS A C 1
ATOM 1637 O O . LYS A 1 227 ? 32.780 71.000 33.374 1.00 21.05 222 LYS A O 1
ATOM 1643 N N . ALA A 1 228 ? 32.240 73.131 33.834 1.00 18.81 223 ALA A N 1
ATOM 1644 C CA . ALA A 1 228 ? 33.572 73.647 33.530 1.00 22.12 223 ALA A CA 1
ATOM 1645 C C . ALA A 1 228 ? 34.627 73.074 34.479 1.00 22.61 223 ALA A C 1
ATOM 1646 O O . ALA A 1 228 ? 35.705 72.654 34.054 1.00 19.07 223 ALA A O 1
ATOM 1648 N N . VAL A 1 229 ? 34.303 73.054 35.762 1.00 22.30 224 VAL A N 1
ATOM 1649 C CA . VAL A 1 229 ? 35.214 72.530 36.771 1.00 18.47 224 VAL A CA 1
ATOM 1650 C C . VAL A 1 229 ? 35.526 71.056 36.480 1.00 20.24 224 VAL A C 1
ATOM 1651 O O . VAL A 1 229 ? 36.673 70.616 36.617 1.00 21.23 224 VAL A O 1
ATOM 1655 N N . GLN A 1 230 ? 34.529 70.294 36.043 1.00 21.50 225 GLN A N 1
ATOM 1656 C CA . GLN A 1 230 ? 34.752 68.885 35.713 1.00 25.35 225 GLN A CA 1
ATOM 1657 C C . GLN A 1 230 ? 35.696 68.718 34.527 1.00 23.76 225 GLN A C 1
ATOM 1658 O O . GLN A 1 230 ? 36.523 67.807 34.510 1.00 27.49 225 GLN A O 1
ATOM 1664 N N . LYS A 1 231 ? 35.571 69.609 33.547 1.00 20.98 226 LYS A N 1
ATOM 1665 C CA . LYS A 1 231 ? 36.394 69.592 32.336 1.00 21.22 226 LYS A CA 1
ATOM 1666 C C . LYS A 1 231 ? 37.778 70.187 32.545 1.00 19.07 226 LYS A C 1
ATOM 1667 O O . LYS A 1 231 ? 38.631 70.136 31.653 1.00 21.38 226 LYS A O 1
ATOM 1673 N N . GLN A 1 232 ? 37.971 70.793 33.713 1.00 18.77 227 GLN A N 1
ATOM 1674 C CA . GLN A 1 232 ? 39.189 71.535 34.025 1.00 17.01 227 GLN A CA 1
ATOM 1675 C C . GLN A 1 232 ? 39.457 72.593 32.963 1.00 18.26 227 GLN A C 1
ATOM 1676 O O . GLN A 1 232 ? 40.581 72.755 32.492 1.00 17.87 227 GLN A O 1
ATOM 1682 N N . ARG A 1 233 ? 38.396 73.318 32.617 1.00 15.17 228 ARG A N 1
ATOM 1683 C CA . ARG A 1 233 ? 38.486 74.505 31.776 1.00 17.61 228 ARG A CA 1
ATOM 1684 C C . ARG A 1 233 ? 37.701 75.614 32.457 1.00 18.42 228 ARG A C 1
ATOM 1685 O O . ARG A 1 233 ? 36.691 75.338 33.106 1.00 19.74 228 ARG A O 1
ATOM 1693 N N . ALA A 1 234 ? 38.151 76.859 32.320 1.00 15.04 229 ALA A N 1
ATOM 1694 C CA . ALA A 1 234 ? 37.446 77.988 32.932 1.00 14.19 229 ALA A CA 1
ATOM 1695 C C . ALA A 1 234 ? 36.065 78.148 32.307 1.00 16.08 229 ALA A C 1
ATOM 1696 O O . ALA A 1 234 ? 35.927 78.002 31.090 1.00 16.54 229 ALA A O 1
ATOM 1698 N N . VAL A 1 235 ? 35.053 78.470 33.110 1.00 14.96 230 VAL A N 1
ATOM 1699 C CA . VAL A 1 235 ? 33.714 78.599 32.547 1.00 15.77 230 VAL A CA 1
ATOM 1700 C C . VAL A 1 235 ? 33.681 79.741 31.516 1.00 17.18 230 VAL A C 1
ATOM 1701 O O . VAL A 1 235 ? 32.953 79.671 30.533 1.00 15.94 230 VAL A O 1
ATOM 1705 N N . TYR A 1 236 ? 34.495 80.773 31.728 1.00 15.40 231 TYR A N 1
ATOM 1706 C CA . TYR A 1 236 ? 34.522 81.911 30.810 1.00 15.26 231 TYR A CA 1
ATOM 1707 C C . TYR A 1 236 ? 34.956 81.482 29.410 1.00 15.41 231 TYR A C 1
ATOM 1708 O O . TYR A 1 236 ? 34.515 82.056 28.403 1.00 19.17 231 TYR A O 1
ATOM 1717 N N . GLU A 1 237 ? 35.833 80.480 29.365 1.00 16.92 232 GLU A N 1
ATOM 1718 C CA . GLU A 1 237 ? 36.355 79.950 28.106 1.00 20.59 232 GLU A CA 1
ATOM 1719 C C . GLU A 1 237 ? 35.466 78.844 27.534 1.00 21.47 232 GLU A C 1
ATOM 1720 O O . GLU A 1 237 ? 35.174 78.832 26.334 1.00 22.47 232 GLU A O 1
ATOM 1726 N N . ALA A 1 238 ? 35.043 77.920 28.393 1.00 18.18 233 ALA A N 1
ATOM 1727 C CA . ALA A 1 238 ? 34.315 76.722 27.971 1.00 18.56 233 ALA A CA 1
ATOM 1728 C C . ALA A 1 238 ? 32.850 76.994 27.642 1.00 22.42 233 ALA A C 1
ATOM 1729 O O . ALA A 1 238 ? 32.267 76.335 26.766 1.00 24.49 233 ALA A O 1
ATOM 1731 N N . PHE A 1 239 ? 32.265 77.956 28.353 1.00 19.29 234 PHE A N 1
ATOM 1732 C CA . PHE A 1 239 ? 30.861 78.327 28.192 1.00 19.69 234 PHE A CA 1
ATOM 1733 C C . PHE A 1 239 ? 30.723 79.849 28.166 1.00 20.53 234 PHE A C 1
ATOM 1734 O O . PHE A 1 239 ? 30.158 80.449 29.079 1.00 18.28 234 PHE A O 1
ATOM 1742 N N . PRO A 1 240 ? 31.225 80.481 27.094 1.00 19.27 235 PRO A N 1
ATOM 1743 C CA . PRO A 1 240 ? 31.326 81.939 27.046 1.00 19.74 235 PRO A CA 1
ATOM 1744 C C . PRO A 1 240 ? 29.971 82.645 27.001 1.00 17.50 235 PRO A C 1
ATOM 1745 O O . PRO A 1 240 ? 29.912 83.840 27.290 1.00 22.24 235 PRO A O 1
ATOM 1749 N N . ARG A 1 241 ? 28.906 81.923 26.677 1.00 18.70 236 ARG A N 1
ATOM 1750 C CA . ARG A 1 241 ? 27.595 82.546 26.593 1.00 19.61 236 ARG A CA 1
ATOM 1751 C C . ARG A 1 241 ? 26.723 82.198 27.783 1.00 19.72 236 ARG A C 1
ATOM 1752 O O . ARG A 1 241 ? 25.550 82.575 27.813 1.00 23.27 236 ARG A O 1
ATOM 1760 N N . SER A 1 242 ? 27.299 81.506 28.767 1.00 16.66 237 SER A N 1
ATOM 1761 C CA . SER A 1 242 ? 26.551 81.097 29.950 1.00 18.41 237 SER A CA 1
ATOM 1762 C C . SER A 1 242 ? 26.242 82.318 30.809 1.00 18.62 237 SER A C 1
ATOM 1763 O O . SER A 1 242 ? 26.933 83.334 30.724 1.00 18.55 237 SER A O 1
ATOM 1766 N N . LYS A 1 243 ? 25.215 82.213 31.649 1.00 18.74 238 LYS A N 1
ATOM 1767 C CA . LYS A 1 243 ? 24.872 83.303 32.555 1.00 17.33 238 LYS A CA 1
ATOM 1768 C C . LYS A 1 243 ? 26.045 83.671 33.470 1.00 15.88 238 LYS A C 1
ATOM 1769 O O . LYS A 1 243 ? 26.298 84.856 33.710 1.00 17.14 238 LYS A O 1
ATOM 1775 N N . ALA A 1 244 ? 26.774 82.672 33.958 1.00 17.28 239 ALA A N 1
ATOM 1776 C CA . ALA A 1 244 ? 27.939 82.965 34.795 1.00 17.78 239 ALA A CA 1
ATOM 1777 C C . ALA A 1 244 ? 29.008 83.737 34.010 1.00 15.13 239 ALA A C 1
ATOM 1778 O O . ALA A 1 244 ? 29.575 84.708 34.513 1.00 15.77 239 ALA A O 1
ATOM 1780 N N . SER A 1 245 ? 29.271 83.330 32.771 1.00 14.70 240 SER A N 1
ATOM 1781 C CA . SER A 1 245 ? 30.325 83.984 32.012 1.00 14.10 240 SER A CA 1
ATOM 1782 C C . SER A 1 245 ? 29.946 85.407 31.650 1.00 14.74 240 SER A C 1
ATOM 1783 O O . SER A 1 245 ? 30.790 86.298 31.680 1.00 17.63 240 SER A O 1
ATOM 1786 N N . LEU A 1 246 ? 28.673 85.628 31.331 1.00 16.45 241 LEU A N 1
ATOM 1787 C CA . LEU A 1 246 ? 28.198 86.966 31.037 1.00 18.30 241 LEU A CA 1
ATOM 1788 C C . LEU A 1 246 ? 28.299 87.855 32.283 1.00 16.23 241 LEU A C 1
ATOM 1789 O O . LEU A 1 246 ? 28.617 89.032 32.179 1.00 18.03 241 LEU A O 1
ATOM 1794 N N . ALA A 1 247 ? 28.074 87.278 33.467 1.00 14.50 242 ALA A N 1
ATOM 1795 C CA . ALA A 1 247 ? 28.204 88.049 34.712 1.00 16.06 242 ALA A CA 1
ATOM 1796 C C . ALA A 1 247 ? 29.658 88.407 34.988 1.00 14.88 242 ALA A C 1
ATOM 1797 O O . ALA A 1 247 ? 29.961 89.502 35.476 1.00 16.48 242 ALA A O 1
ATOM 1799 N N . PHE A 1 248 ? 30.567 87.485 34.687 1.00 14.94 243 PHE A N 1
ATOM 1800 C CA . PHE A 1 248 ? 31.988 87.794 34.830 1.00 13.39 243 PHE A CA 1
ATOM 1801 C C . PHE A 1 248 ? 32.422 88.911 33.883 1.00 14.72 243 PHE A C 1
ATOM 1802 O O . PHE A 1 248 ? 33.246 89.753 34.250 1.00 15.99 243 PHE A O 1
ATOM 1810 N N . LYS A 1 249 ? 31.869 88.928 32.673 1.00 15.72 244 LYS A N 1
ATOM 1811 C CA . LYS A 1 249 ? 32.146 90.025 31.747 1.00 15.80 244 LYS A CA 1
ATOM 1812 C C . LYS A 1 249 ? 31.695 91.363 32.337 1.00 18.29 244 LYS A C 1
ATOM 1813 O O . LYS A 1 249 ? 32.459 92.338 32.339 1.00 18.76 244 LYS A O 1
ATOM 1819 N N . ALA A 1 250 ? 30.475 91.399 32.861 1.00 16.81 245 ALA A N 1
ATOM 1820 C CA . ALA A 1 250 ? 29.940 92.602 33.504 1.00 19.53 245 ALA A CA 1
ATOM 1821 C C . ALA A 1 250 ? 30.779 93.044 34.703 1.00 20.69 245 ALA A C 1
ATOM 1822 O O . ALA A 1 250 ? 31.059 94.238 34.879 1.00 19.45 245 ALA A O 1
ATOM 1824 N N . VAL A 1 251 ? 31.180 92.085 35.531 1.00 16.04 246 VAL A N 1
ATOM 1825 C CA . VAL A 1 251 ? 32.002 92.405 36.690 1.00 16.08 246 VAL A CA 1
ATOM 1826 C C . VAL A 1 251 ? 33.379 92.936 36.258 1.00 16.56 246 VAL A C 1
ATOM 1827 O O . VAL A 1 251 ? 33.872 93.919 36.829 1.00 18.36 246 VAL A O 1
ATOM 1831 N N . ALA A 1 252 ? 33.990 92.327 35.237 1.00 15.64 247 ALA A N 1
ATOM 1832 C CA . ALA A 1 252 ? 35.290 92.801 34.746 1.00 16.10 247 ALA A CA 1
ATOM 1833 C C . ALA A 1 252 ? 35.209 94.229 34.215 1.00 16.68 247 ALA A C 1
ATOM 1834 O O . ALA A 1 252 ? 36.139 95.015 34.407 1.00 17.70 247 ALA A O 1
ATOM 1836 N N . GLN A 1 253 ? 34.103 94.566 33.556 1.00 19.16 248 GLN A N 1
ATOM 1837 C CA . GLN A 1 253 ? 33.918 95.925 33.060 1.00 18.84 248 GLN A CA 1
ATOM 1838 C C . GLN A 1 253 ? 33.862 96.917 34.218 1.00 18.25 248 GLN A C 1
ATOM 1839 O O . GLN A 1 253 ? 34.413 98.015 34.119 1.00 21.72 248 GLN A O 1
ATOM 1845 N N . LYS A 1 254 ? 33.240 96.527 35.326 1.00 16.86 249 LYS A N 1
ATOM 1846 C CA A LYS A 1 254 ? 33.185 97.413 36.480 0.47 18.21 249 LYS A CA 1
ATOM 1847 C CA B LYS A 1 254 ? 33.178 97.374 36.510 0.53 18.60 249 LYS A CA 1
ATOM 1848 C C . LYS A 1 254 ? 34.562 97.531 37.138 1.00 19.32 249 LYS A C 1
ATOM 1849 O O . LYS A 1 254 ? 35.016 98.641 37.422 1.00 18.62 249 LYS A O 1
ATOM 1860 N N . VAL A 1 255 ? 35.238 96.403 37.340 1.00 18.26 250 VAL A N 1
ATOM 1861 C CA . VAL A 1 255 ? 36.596 96.406 37.892 1.00 16.51 250 VAL A CA 1
ATOM 1862 C C . VAL A 1 255 ? 37.536 97.276 37.047 1.00 17.70 250 VAL A C 1
ATOM 1863 O O . VAL A 1 255 ? 38.356 98.055 37.563 1.00 19.73 250 VAL A O 1
ATOM 1867 N N . ASP A 1 256 ? 37.406 97.154 35.733 1.00 16.04 251 ASP A N 1
ATOM 1868 C CA . ASP A 1 256 ? 38.285 97.885 34.827 1.00 20.81 251 ASP A CA 1
ATOM 1869 C C . ASP A 1 256 ? 38.074 99.399 34.899 1.00 22.72 251 ASP A C 1
ATOM 1870 O O . ASP A 1 256 ? 38.936 100.176 34.490 1.00 26.52 251 ASP A O 1
ATOM 1875 N N . SER A 1 257 ? 36.934 99.812 35.433 1.00 19.25 252 SER A N 1
ATOM 1876 C CA . SER A 1 257 ? 36.579 101.228 35.465 1.00 20.72 252 SER A CA 1
ATOM 1877 C C . SER A 1 257 ? 37.124 101.945 36.704 1.00 23.23 252 SER A C 1
ATOM 1878 O O . SER A 1 257 ? 37.121 103.179 36.756 1.00 26.70 252 SER A O 1
ATOM 1881 N N . TRP A 1 258 ? 37.593 101.180 37.686 1.00 23.03 253 TRP A N 1
ATOM 1882 C CA . TRP A 1 258 ? 38.169 101.767 38.899 1.00 20.74 253 TRP A CA 1
ATOM 1883 C C . TRP A 1 258 ? 39.427 102.538 38.514 1.00 21.75 253 TRP A C 1
ATOM 1884 O O . TRP A 1 258 ? 40.337 101.980 37.898 1.00 24.69 253 TRP A O 1
ATOM 1895 N N . PRO A 1 259 ? 39.471 103.838 38.852 1.00 20.35 254 PRO A N 1
ATOM 1896 C CA . PRO A 1 259 ? 40.541 104.722 38.384 1.00 20.41 254 PRO A CA 1
ATOM 1897 C C . PRO A 1 259 ? 41.887 104.460 39.045 1.00 21.95 254 PRO A C 1
ATOM 1898 O O . PRO A 1 259 ? 41.966 104.257 40.254 1.00 25.12 254 PRO A O 1
ATOM 1902 N N . LEU A 1 260 ? 42.934 104.460 38.228 1.00 24.35 255 LEU A N 1
ATOM 1903 C CA . LEU A 1 260 ? 44.294 104.338 38.722 1.00 26.69 255 LEU A CA 1
ATOM 1904 C C . LEU A 1 260 ? 44.975 105.684 38.554 1.00 29.35 255 LEU A C 1
ATOM 1905 O O . LEU A 1 260 ? 44.688 106.409 37.594 1.00 30.99 255 LEU A O 1
ATOM 1910 N N . PRO A 1 261 ? 45.871 106.034 39.483 1.00 27.07 256 PRO A N 1
ATOM 1911 C CA . PRO A 1 261 ? 46.603 107.283 39.267 1.00 30.65 256 PRO A CA 1
ATOM 1912 C C . PRO A 1 261 ? 47.403 107.221 37.970 1.00 36.50 256 PRO A C 1
ATOM 1913 O O . PRO A 1 261 ? 48.075 106.225 37.692 1.00 29.22 256 PRO A O 1
ATOM 1917 N N . ALA A 1 262 ? 47.298 108.258 37.151 1.00 44.86 257 ALA A N 1
ATOM 1918 C CA . ALA A 1 262 ? 48.165 108.346 35.992 1.00 48.67 257 ALA A CA 1
ATOM 1919 C C . ALA A 1 262 ? 49.541 108.781 36.478 1.00 49.96 257 ALA A C 1
ATOM 1920 O O . ALA A 1 262 ? 49.655 109.703 37.287 1.00 55.39 257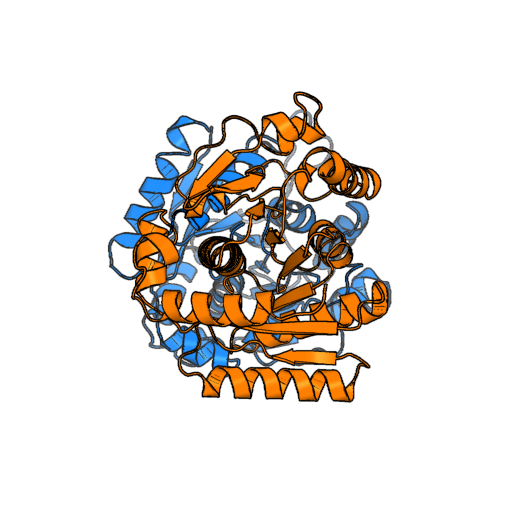 ALA A O 1
ATOM 1922 N N . ASN A 1 263 ? 50.574 108.100 35.994 1.00 43.59 258 ASN A N 1
ATOM 1923 C CA . ASN A 1 263 ? 51.954 108.375 36.392 1.00 48.53 258 ASN A CA 1
ATOM 1924 C C . ASN A 1 263 ? 52.141 108.505 37.908 1.00 47.07 258 ASN A C 1
ATOM 1925 O O . ASN A 1 263 ? 52.450 109.587 38.412 1.00 54.07 258 ASN A O 1
ATOM 1930 N N . PRO A 1 264 ? 51.949 107.396 38.638 1.00 29.68 259 PRO A N 1
ATOM 1931 C CA . PRO A 1 264 ? 52.091 107.384 40.098 1.00 27.50 259 PRO A CA 1
ATOM 1932 C C . PRO A 1 264 ? 53.554 107.513 40.522 1.00 31.40 259 PRO A C 1
ATOM 1933 O O . PRO A 1 264 ? 54.321 106.555 40.410 1.00 33.17 259 PRO A O 1
ATOM 1937 N N . ARG A 1 265 ? 53.931 108.691 41.011 1.00 27.36 260 ARG A N 1
ATOM 1938 C CA . ARG A 1 265 ? 55.334 108.976 41.320 1.00 27.49 260 ARG A CA 1
ATOM 1939 C C . ARG A 1 265 ? 55.653 108.972 42.818 1.00 25.53 260 ARG A C 1
ATOM 1940 O O . ARG A 1 265 ? 56.777 109.291 43.218 1.00 30.17 260 ARG A O 1
ATOM 1948 N N . GLY A 1 266 ? 54.674 108.602 43.641 1.00 23.63 261 GLY A N 1
ATOM 1949 C CA . GLY A 1 266 ? 54.884 108.518 45.077 1.00 22.54 261 GLY A CA 1
ATOM 1950 C C . GLY A 1 266 ? 54.643 109.846 45.774 1.00 22.07 261 GLY A C 1
ATOM 1951 O O . GLY A 1 266 ? 54.748 110.910 45.164 1.00 25.98 261 GLY A O 1
ATOM 1952 N N . HIS A 1 267 ? 54.324 109.778 47.060 1.00 20.73 262 HIS A N 1
ATOM 1953 C CA . HIS A 1 267 ? 54.103 110.973 47.872 1.00 21.07 262 HIS A CA 1
ATOM 1954 C C . HIS A 1 267 ? 54.527 110.684 49.308 1.00 17.32 262 HIS A C 1
ATOM 1955 O O . HIS A 1 267 ? 54.575 109.521 49.717 1.00 21.28 262 HIS A O 1
ATOM 1962 N N . LEU A 1 268 ? 54.776 111.735 50.081 1.00 20.16 263 LEU A N 1
ATOM 1963 C CA . LEU A 1 268 ? 55.068 111.561 51.501 1.00 20.55 263 LEU A CA 1
ATOM 1964 C C . LEU A 1 268 ? 53.804 111.658 52.347 1.00 21.05 263 LEU A C 1
ATOM 1965 O O . LEU A 1 268 ? 52.873 112.391 52.015 1.00 20.79 263 LEU A O 1
ATOM 1970 N N . GLU A 1 269 ? 53.779 110.900 53.435 1.00 18.35 264 GLU A N 1
ATOM 1971 C CA . GLU A 1 269 ? 52.684 110.955 54.392 1.00 17.68 264 GLU A CA 1
ATOM 1972 C C . GLU A 1 269 ? 53.226 111.325 55.761 1.00 21.31 264 GLU A C 1
ATOM 1973 O O . GLU A 1 269 ? 54.351 110.961 56.098 1.00 20.84 264 GLU A O 1
ATOM 1979 N N . PHE A 1 270 ? 52.450 112.080 56.536 1.00 18.27 265 PHE A N 1
ATOM 1980 C CA . PHE A 1 270 ? 52.881 112.476 57.877 1.00 19.00 265 PHE A CA 1
ATOM 1981 C C . PHE A 1 270 ? 53.189 111.259 58.753 1.00 18.78 265 PHE A C 1
ATOM 1982 O O . PHE A 1 270 ? 52.391 110.339 58.836 1.00 18.92 265 PHE A O 1
ATOM 1990 N N . PHE A 1 271 ? 54.352 111.300 59.414 1.00 19.42 266 PHE A N 1
ATOM 1991 C CA . PHE A 1 271 ? 54.821 110.265 60.355 1.00 19.46 266 PHE A CA 1
ATOM 1992 C C . PHE A 1 271 ? 55.038 108.910 59.692 1.00 20.08 266 PHE A C 1
ATOM 1993 O O . PHE A 1 271 ? 54.993 107.860 60.343 1.00 20.42 266 PHE A O 1
ATOM 2001 N N . VAL A 1 272 ? 55.266 108.947 58.382 1.00 19.08 267 VAL A N 1
ATOM 2002 C CA . VAL A 1 272 ? 55.622 107.772 57.605 1.00 19.99 267 VAL A CA 1
ATOM 2003 C C . VAL A 1 272 ? 56.986 108.039 56.972 1.00 20.88 267 VAL A C 1
ATOM 2004 O O . VAL A 1 272 ? 57.157 108.988 56.205 1.00 23.64 267 VAL A O 1
ATOM 2008 N N . GLU A 1 273 ? 57.970 107.213 57.313 1.00 24.53 268 GLU A N 1
ATOM 2009 C CA . GLU A 1 273 ? 59.353 107.493 56.928 1.00 25.54 268 GLU A CA 1
ATOM 2010 C C . GLU A 1 273 ? 59.592 107.398 55.425 1.00 22.43 268 GLU A C 1
ATOM 2011 O O . GLU A 1 273 ? 60.262 108.248 54.837 1.00 25.85 268 GLU A O 1
ATOM 2017 N N . ARG A 1 274 ? 59.039 106.355 54.820 1.00 23.17 269 ARG A N 1
ATOM 2018 C CA . ARG A 1 274 ? 59.317 106.044 53.431 1.00 25.29 269 ARG A CA 1
ATOM 2019 C C . ARG A 1 274 ? 58.247 106.591 52.498 1.00 25.26 269 ARG A C 1
ATOM 2020 O O . ARG A 1 274 ? 57.071 106.628 52.849 1.00 25.09 269 ARG A O 1
ATOM 2028 N N . LEU A 1 275 ? 58.676 107.023 51.316 1.00 22.86 270 LEU A N 1
ATOM 2029 C CA . LEU A 1 275 ? 57.758 107.359 50.231 1.00 22.68 270 LEU A CA 1
ATOM 2030 C C . LEU A 1 275 ? 56.665 106.308 50.080 1.00 24.65 270 LEU A C 1
ATOM 2031 O O . LEU A 1 275 ? 56.930 105.100 50.124 1.00 24.79 270 LEU A O 1
ATOM 2036 N N . VAL A 1 276 ? 55.430 106.770 49.910 1.00 22.15 271 VAL A N 1
ATOM 2037 C CA . VAL A 1 276 ? 54.310 105.883 49.651 1.00 20.91 271 VAL A CA 1
ATOM 2038 C C . VAL A 1 276 ? 53.952 105.982 48.177 1.00 21.83 271 VAL A C 1
ATOM 2039 O O . VAL A 1 276 ? 53.732 107.067 47.678 1.00 22.75 271 VAL A O 1
ATOM 2043 N N . GLN A 1 277 ? 53.927 104.854 47.476 1.00 19.30 272 GLN A N 1
ATOM 2044 C CA . GLN A 1 277 ? 53.701 104.873 46.033 1.00 20.70 272 GLN A CA 1
ATOM 2045 C C . GLN A 1 277 ? 52.715 103.789 45.615 1.00 20.72 272 GLN A C 1
ATOM 2046 O O . GLN A 1 277 ? 52.732 102.670 46.136 1.00 20.30 272 GLN A O 1
ATOM 2052 N N . HIS A 1 278 ? 51.848 104.130 44.671 1.00 17.80 273 HIS A N 1
ATOM 2053 C CA . HIS A 1 278 ? 50.935 103.161 44.081 1.00 17.73 273 HIS A CA 1
ATOM 2054 C C . HIS A 1 278 ? 51.728 102.106 43.309 1.00 17.92 273 HIS A C 1
ATOM 2055 O O . HIS A 1 278 ? 52.767 102.422 42.722 1.00 18.18 273 HIS A O 1
ATOM 2062 N N . PRO A 1 279 ? 51.236 100.860 43.297 1.00 15.75 274 PRO A N 1
ATOM 2063 C CA . PRO A 1 279 ? 51.825 99.812 42.465 1.00 15.73 274 PRO A CA 1
ATOM 2064 C C . PRO A 1 279 ? 52.010 100.294 41.037 1.00 16.46 274 PRO A C 1
ATOM 2065 O O . PRO A 1 279 ? 51.105 100.909 40.454 1.00 17.84 274 PRO A O 1
ATOM 2069 N N . ALA A 1 280 ? 53.196 100.042 40.485 1.00 17.46 275 ALA A N 1
ATOM 2070 C CA . ALA A 1 280 ? 53.527 100.545 39.164 1.00 18.80 275 ALA A CA 1
ATOM 2071 C C . ALA A 1 280 ? 54.700 99.785 38.584 1.00 27.00 275 ALA A C 1
ATOM 2072 O O . ALA A 1 280 ? 55.388 99.059 39.298 1.00 24.09 275 ALA A O 1
ATOM 2074 N N . THR A 1 281 ? 54.937 99.957 37.287 1.00 25.58 276 THR A N 1
ATOM 2075 C CA . THR A 1 281 ? 56.042 99.276 36.614 1.00 31.08 276 THR A CA 1
ATOM 2076 C C . THR A 1 281 ? 56.949 100.249 35.861 1.00 51.40 276 THR A C 1
ATOM 2077 O O . THR A 1 281 ? 56.650 101.439 35.756 1.00 50.26 276 THR A O 1
ATOM 2081 N N . GLY A 1 282 ? 58.057 99.731 35.340 1.00 66.00 277 GLY A N 1
ATOM 2082 C CA . GLY A 1 282 ? 59.011 100.535 34.598 1.00 73.04 277 GLY A CA 1
ATOM 2083 C C . GLY A 1 282 ? 60.260 100.841 35.400 1.00 75.66 277 GLY A C 1
ATOM 2084 O O . GLY A 1 282 ? 60.758 99.993 36.140 1.00 76.80 277 GLY A O 1
ATOM 2085 N N . HIS B 1 13 ? 36.749 52.409 79.586 1.00 76.40 8 HIS B N 1
ATOM 2086 C CA . HIS B 1 13 ? 35.982 53.061 78.533 1.00 68.94 8 HIS B CA 1
ATOM 2087 C C . HIS B 1 13 ? 36.809 54.118 77.799 1.00 55.42 8 HIS B C 1
ATOM 2088 O O . HIS B 1 13 ? 36.823 55.290 78.188 1.00 46.64 8 HIS B O 1
ATOM 2095 N N . PRO B 1 14 ? 37.514 53.704 76.737 1.00 47.98 9 PRO B N 1
ATOM 2096 C CA . PRO B 1 14 ? 38.233 54.683 75.920 1.00 40.42 9 PRO B CA 1
ATOM 2097 C C . PRO B 1 14 ? 37.269 55.466 75.033 1.00 31.25 9 PRO B C 1
ATOM 2098 O O . PRO B 1 14 ? 36.310 54.909 74.505 1.00 39.14 9 PRO B O 1
ATOM 2102 N N . VAL B 1 15 ? 37.529 56.755 74.884 1.00 22.48 10 VAL B N 1
ATOM 2103 C CA . VAL B 1 15 ? 36.691 57.615 74.058 1.00 19.66 10 VAL B CA 1
ATOM 2104 C C . VAL B 1 15 ? 37.078 57.489 72.589 1.00 20.03 10 VAL B C 1
ATOM 2105 O O . VAL B 1 15 ? 38.256 57.544 72.254 1.00 21.72 10 VAL B O 1
ATOM 2109 N N . GLN B 1 16 ? 36.084 57.310 71.722 1.00 16.13 11 GLN B N 1
ATOM 2110 C CA A GLN B 1 16 ? 36.312 57.300 70.287 0.56 15.69 11 GLN B CA 1
ATOM 2111 C CA B GLN B 1 16 ? 36.311 57.306 70.290 0.44 16.02 11 GLN B CA 1
ATOM 2112 C C . GLN B 1 16 ? 36.502 58.735 69.805 1.00 20.02 11 GLN B C 1
ATOM 2113 O O . GLN B 1 16 ? 35.708 59.602 70.122 1.00 20.34 11 GLN B O 1
ATOM 2124 N N . VAL B 1 17 ? 37.549 58.985 69.031 1.00 14.74 12 VAL B N 1
ATOM 2125 C CA . VAL B 1 17 ? 37.806 60.352 68.587 1.00 12.88 12 VAL B CA 1
ATOM 2126 C C . VAL B 1 17 ? 37.924 60.389 67.080 1.00 15.32 12 VAL B C 1
ATOM 2127 O O . VAL B 1 17 ? 38.783 59.723 66.514 1.00 16.57 12 VAL B O 1
ATOM 2131 N N . ILE B 1 18 ? 37.063 61.179 66.451 1.00 13.41 13 ILE B N 1
ATOM 2132 C CA . ILE B 1 18 ? 36.993 61.276 64.989 1.00 11.84 13 ILE B CA 1
ATOM 2133 C C . ILE B 1 18 ? 37.262 62.705 64.552 1.00 14.90 13 ILE B C 1
ATOM 2134 O O . ILE B 1 18 ? 36.539 63.620 64.949 1.00 16.56 13 ILE B O 1
ATOM 2139 N N . ALA B 1 19 ? 38.314 62.916 63.763 1.00 14.07 14 ALA B N 1
ATOM 2140 C CA . ALA B 1 19 ? 38.565 64.226 63.181 1.00 13.05 14 ALA B CA 1
ATOM 2141 C C . ALA B 1 19 ? 37.983 64.282 61.783 1.00 14.38 14 ALA B C 1
ATOM 2142 O O . ALA B 1 19 ? 38.306 63.450 60.948 1.00 15.96 14 ALA B O 1
ATOM 2144 N N . VAL B 1 20 ? 37.129 65.263 61.538 1.00 11.62 15 VAL B N 1
ATOM 2145 C CA . VAL B 1 20 ? 36.512 65.434 60.225 1.00 12.59 15 VAL B CA 1
ATOM 2146 C C . VAL B 1 20 ? 37.252 66.523 59.469 1.00 13.47 15 VAL B C 1
ATOM 2147 O O . VAL B 1 20 ? 37.343 67.658 59.929 1.00 15.12 15 VAL B O 1
ATOM 2151 N N . THR B 1 21 ? 37.789 66.188 58.301 1.00 12.39 16 THR B N 1
ATOM 2152 C CA . THR B 1 21 ? 38.720 67.089 57.650 1.00 11.63 16 THR B CA 1
ATOM 2153 C C . THR B 1 21 ? 38.586 66.906 56.147 1.00 11.33 16 THR B C 1
ATOM 2154 O O . THR B 1 21 ? 37.617 66.290 55.698 1.00 14.96 16 THR B O 1
ATOM 2158 N N . GLY B 1 22 ? 39.492 67.472 55.360 1.00 13.34 17 GLY B N 1
ATOM 2159 C CA . GLY B 1 22 ? 39.400 67.245 53.920 1.00 14.14 17 GLY B CA 1
ATOM 2160 C C . GLY B 1 22 ? 40.233 68.169 53.059 1.00 14.09 17 GLY B C 1
ATOM 2161 O O . GLY B 1 22 ? 40.368 67.927 51.851 1.00 14.63 17 GLY B O 1
ATOM 2162 N N . GLY B 1 23 ? 40.798 69.222 53.653 1.00 15.51 18 GLY B N 1
ATOM 2163 C CA . GLY B 1 23 ? 41.655 70.143 52.902 1.00 14.20 18 GLY B CA 1
ATOM 2164 C C . GLY B 1 23 ? 40.896 71.214 52.134 1.00 13.49 18 GLY B C 1
ATOM 2165 O O . GLY B 1 23 ? 41.020 72.416 52.405 1.00 15.76 18 GLY B O 1
ATOM 2166 N N . LYS B 1 24 ? 40.101 70.770 51.175 1.00 12.76 19 LYS B N 1
ATOM 2167 C CA . LYS B 1 24 ? 39.297 71.659 50.352 1.00 12.78 19 LYS B CA 1
ATOM 2168 C C . LYS B 1 24 ? 38.261 72.417 51.188 1.00 14.87 19 LYS B C 1
ATOM 2169 O O . LYS B 1 24 ? 37.639 71.855 52.102 1.00 15.37 19 LYS B O 1
ATOM 2175 N N . GLY B 1 25 ? 38.103 73.700 50.897 1.00 14.05 20 GLY B N 1
ATOM 2176 C CA . GLY B 1 25 ? 37.055 74.484 51.532 1.00 12.62 20 GLY B CA 1
ATOM 2177 C C . GLY B 1 25 ? 35.680 74.133 50.990 1.00 14.07 20 GLY B C 1
ATOM 2178 O O . GLY B 1 25 ? 35.517 73.827 49.808 1.00 14.04 20 GLY B O 1
ATOM 2179 N N . GLY B 1 26 ? 34.690 74.158 51.871 1.00 12.10 21 GLY B N 1
ATOM 2180 C CA . GLY B 1 26 ? 33.296 74.036 51.479 1.00 14.11 21 GLY B CA 1
ATOM 2181 C C . GLY B 1 26 ? 32.818 72.660 51.055 1.00 11.81 21 GLY B C 1
ATOM 2182 O O . GLY B 1 26 ? 31.753 72.569 50.440 1.00 15.39 21 GLY B O 1
ATOM 2183 N N . VAL B 1 27 ? 33.559 71.602 51.385 1.00 12.76 22 VAL B N 1
ATOM 2184 C CA A VAL B 1 27 ? 33.203 70.247 50.950 0.61 12.54 22 VAL B CA 1
ATOM 2185 C CA B VAL B 1 27 ? 33.197 70.245 50.945 0.39 12.47 22 VAL B CA 1
ATOM 2186 C C . VAL B 1 27 ? 32.173 69.616 51.893 1.00 13.72 22 VAL B C 1
ATOM 2187 O O . VAL B 1 27 ? 31.597 68.569 51.607 1.00 13.75 22 VAL B O 1
ATOM 2194 N N . GLY B 1 28 ? 31.903 70.287 53.007 1.00 12.31 23 GLY B N 1
ATOM 2195 C CA . GLY B 1 28 ? 30.916 69.806 53.959 1.00 12.88 23 GLY B CA 1
ATOM 2196 C C . GLY B 1 28 ? 31.474 69.304 55.274 1.00 13.58 23 GLY B C 1
ATOM 2197 O O . GLY B 1 28 ? 30.798 68.557 55.968 1.00 12.98 23 GLY B O 1
ATOM 2198 N N . LYS B 1 29 ? 32.677 69.739 55.646 1.00 12.46 24 LYS B N 1
ATOM 2199 C CA . LYS B 1 29 ? 33.272 69.282 56.901 1.00 13.24 24 LYS B CA 1
ATOM 2200 C C . LYS B 1 29 ? 32.378 69.573 58.111 1.00 12.39 24 LYS B C 1
ATOM 2201 O O . LYS B 1 29 ? 32.153 68.693 58.953 1.00 13.05 24 LYS B O 1
ATOM 2207 N N . THR B 1 30 ? 31.863 70.792 58.198 1.00 11.88 25 THR B N 1
ATOM 2208 C CA . THR B 1 30 ? 31.099 71.180 59.383 1.00 11.09 25 THR B CA 1
ATOM 2209 C C . THR B 1 30 ? 29.725 70.512 59.385 1.00 13.49 25 THR B C 1
ATOM 2210 O O . THR B 1 30 ? 29.278 70.007 60.410 1.00 13.69 25 THR B O 1
ATOM 2214 N N . ASN B 1 31 ? 29.075 70.465 58.229 1.00 12.30 26 ASN B N 1
ATOM 2215 C CA . ASN B 1 31 ? 27.809 69.747 58.140 1.00 12.16 26 ASN B CA 1
ATOM 2216 C C . ASN B 1 31 ? 27.963 68.282 58.505 1.00 13.44 26 ASN B C 1
ATOM 2217 O O . ASN B 1 31 ? 27.113 67.709 59.206 1.00 13.98 26 ASN B O 1
ATOM 2222 N N . VAL B 1 32 ? 29.033 67.657 58.023 1.00 12.57 27 VAL B N 1
ATOM 2223 C CA . VAL B 1 32 ? 29.257 66.259 58.362 1.00 10.48 27 VAL B CA 1
ATOM 2224 C C . VAL B 1 32 ? 29.526 66.106 59.862 1.00 11.30 27 VAL B C 1
ATOM 2225 O O . VAL B 1 32 ? 28.983 65.200 60.502 1.00 12.91 27 VAL B O 1
ATOM 2229 N N . SER B 1 33 ? 30.351 66.986 60.429 1.00 11.85 28 SER B N 1
ATOM 2230 C CA . SER B 1 33 ? 30.674 66.902 61.862 1.00 12.59 28 SER B CA 1
ATOM 2231 C C . SER B 1 33 ? 29.426 67.026 62.728 1.00 12.73 28 SER B C 1
ATOM 2232 O O . SER B 1 33 ? 29.208 66.233 63.648 1.00 13.74 28 SER B O 1
ATOM 2235 N N . VAL B 1 34 ? 28.619 68.042 62.448 1.00 12.87 29 VAL B N 1
ATOM 2236 C CA . VAL B 1 34 ? 27.424 68.298 63.247 1.00 13.62 29 VAL B CA 1
ATOM 2237 C C . VAL B 1 34 ? 26.438 67.133 63.160 1.00 10.90 29 VAL B C 1
ATOM 2238 O O . VAL B 1 34 ? 25.938 66.634 64.173 1.00 12.69 29 VAL B O 1
ATOM 2242 N N . ASN B 1 35 ? 26.181 66.684 61.941 1.00 12.58 30 ASN B N 1
ATOM 2243 C CA . ASN B 1 35 ? 25.146 65.694 61.769 1.00 11.63 30 ASN B CA 1
ATOM 2244 C C . ASN B 1 35 ? 25.615 64.274 62.066 1.00 12.40 30 ASN B C 1
ATOM 2245 O O . ASN B 1 35 ? 24.8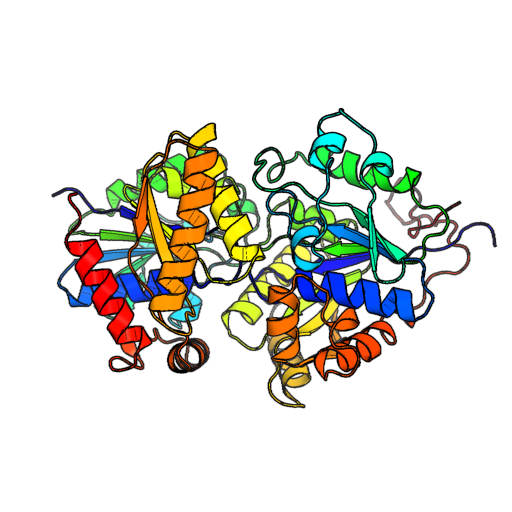00 63.455 62.476 1.00 12.49 30 ASN B O 1
ATOM 2250 N N . LEU B 1 36 ? 26.910 64.000 61.926 1.00 11.49 31 LEU B N 1
ATOM 2251 C CA . LEU B 1 36 ? 27.447 62.736 62.436 1.00 12.39 31 LEU B CA 1
ATOM 2252 C C . LEU B 1 36 ? 27.334 62.687 63.953 1.00 11.37 31 LEU B C 1
ATOM 2253 O O . LEU B 1 36 ? 26.966 61.648 64.523 1.00 13.17 31 LEU B O 1
ATOM 2258 N N . ALA B 1 37 ? 27.633 63.809 64.614 1.00 11.43 32 ALA B N 1
ATOM 2259 C CA . ALA B 1 37 ? 27.512 63.853 66.069 1.00 11.34 32 ALA B CA 1
ATOM 2260 C C . ALA B 1 37 ? 26.084 63.560 66.507 1.00 12.02 32 ALA B C 1
ATOM 2261 O O . ALA B 1 37 ? 25.866 62.761 67.426 1.00 14.19 32 ALA B O 1
ATOM 2263 N N . LEU B 1 38 ? 25.120 64.193 65.859 1.00 11.96 33 LEU B N 1
ATOM 2264 C CA . LEU B 1 38 ? 23.718 63.969 66.203 1.00 11.06 33 LEU B CA 1
ATOM 2265 C C . LEU B 1 38 ? 23.274 62.540 65.921 1.00 13.01 33 LEU B C 1
ATOM 2266 O O . LEU B 1 38 ? 22.522 61.949 66.706 1.00 13.85 33 LEU B O 1
ATOM 2271 N N . ALA B 1 39 ? 23.730 61.983 64.803 1.00 11.82 34 ALA B N 1
ATOM 2272 C CA . ALA B 1 39 ? 23.367 60.604 64.462 1.00 12.70 34 ALA B CA 1
ATOM 2273 C C . ALA B 1 39 ? 23.952 59.613 65.461 1.00 13.83 34 ALA B C 1
ATOM 2274 O O . ALA B 1 39 ? 23.303 58.631 65.817 1.00 14.40 34 ALA B O 1
ATOM 2276 N N . LEU B 1 40 ? 25.177 59.853 65.921 1.00 12.77 35 LEU B N 1
ATOM 2277 C CA . LEU B 1 40 ? 25.760 58.983 66.933 1.00 12.60 35 LEU B CA 1
ATOM 2278 C C . LEU B 1 40 ? 25.016 59.112 68.248 1.00 14.20 35 LEU B C 1
ATOM 2279 O O . LEU B 1 40 ? 24.832 58.117 68.949 1.00 12.68 35 LEU B O 1
ATOM 2284 N N . ALA B 1 41 ? 24.559 60.318 68.578 1.00 13.13 36 ALA B N 1
ATOM 2285 C CA . ALA B 1 41 ? 23.762 60.481 69.801 1.00 12.19 36 ALA B CA 1
ATOM 2286 C C . ALA B 1 41 ? 22.438 59.702 69.695 1.00 12.97 36 ALA B C 1
ATOM 2287 O O . ALA B 1 41 ? 21.949 59.124 70.668 1.00 16.34 36 ALA B O 1
ATOM 2289 N N . ASP B 1 42 ? 21.880 59.670 68.490 1.00 14.27 37 ASP B N 1
ATOM 2290 C CA . ASP B 1 42 ? 20.650 58.934 68.213 1.00 14.87 37 ASP B CA 1
ATOM 2291 C C . ASP B 1 42 ? 20.841 57.425 68.413 1.00 18.30 37 ASP B C 1
ATOM 2292 O O . ASP B 1 42 ? 19.891 56.710 68.752 1.00 22.89 37 ASP B O 1
ATOM 2297 N N . LEU B 1 43 ? 22.068 56.939 68.207 1.00 16.78 38 LEU B N 1
ATOM 2298 C CA . LEU B 1 43 ? 22.392 55.536 68.450 1.00 17.93 38 LEU B CA 1
ATOM 2299 C C . LEU B 1 43 ? 22.614 55.219 69.926 1.00 20.51 38 LEU B C 1
ATOM 2300 O O . LEU B 1 43 ? 22.845 54.068 70.281 1.00 24.64 38 LEU B O 1
ATOM 2305 N N . GLY B 1 44 ? 22.584 56.241 70.776 1.00 17.19 39 GLY B N 1
ATOM 2306 C CA . GLY B 1 44 ? 22.723 56.038 72.209 1.00 16.90 39 GLY B CA 1
ATOM 2307 C C . GLY B 1 44 ? 24.047 56.479 72.805 1.00 17.09 39 GLY B C 1
ATOM 2308 O O . GLY B 1 44 ? 24.259 56.333 74.006 1.00 20.12 39 GLY B O 1
ATOM 2309 N N . ARG B 1 45 ? 24.935 57.028 71.983 1.00 15.97 40 ARG B N 1
ATOM 2310 C CA A ARG B 1 45 ? 26.255 57.425 72.450 0.52 15.28 40 ARG B CA 1
ATOM 2311 C CA B ARG B 1 45 ? 26.253 57.426 72.452 0.48 15.38 40 ARG B CA 1
ATOM 2312 C C . ARG B 1 45 ? 26.211 58.815 73.070 1.00 16.21 40 ARG B C 1
ATOM 2313 O O . ARG B 1 45 ? 25.402 59.664 72.674 1.00 15.97 40 ARG B O 1
ATOM 2328 N N . ARG B 1 46 ? 27.078 59.030 74.051 1.00 15.05 41 ARG B N 1
ATOM 2329 C CA . ARG B 1 46 ? 27.279 60.338 74.645 1.00 13.57 41 ARG B CA 1
ATOM 2330 C C . ARG B 1 46 ? 28.377 61.029 73.835 1.00 14.29 41 ARG B C 1
ATOM 2331 O O . ARG B 1 46 ? 29.506 60.540 73.763 1.00 15.29 41 ARG B O 1
ATOM 2339 N N . VAL B 1 47 ? 28.027 62.143 73.211 1.00 12.09 42 VAL B N 1
ATOM 2340 C CA . VAL B 1 47 ? 28.852 62.744 72.165 1.00 12.49 42 VAL B CA 1
ATOM 2341 C C . VAL B 1 47 ? 29.234 64.174 72.482 1.00 13.78 42 VAL B C 1
ATOM 2342 O O . VAL B 1 47 ? 28.410 64.953 72.966 1.00 15.90 42 VAL B O 1
ATOM 2346 N N . MET B 1 48 ? 30.492 64.507 72.196 1.00 12.13 43 MET B N 1
ATOM 2347 C CA . MET B 1 48 ? 30.987 65.875 72.264 1.00 12.86 43 MET B CA 1
ATOM 2348 C C . MET B 1 48 ? 31.431 66.261 70.863 1.00 15.69 43 MET B C 1
ATOM 2349 O O . MET B 1 48 ? 31.963 65.423 70.130 1.00 14.76 43 MET B O 1
ATOM 2354 N N . LEU B 1 49 ? 31.185 67.519 70.499 1.00 14.10 44 LEU B N 1
ATOM 2355 C CA . LEU B 1 49 ? 31.571 68.063 69.210 1.00 13.78 44 LEU B CA 1
ATOM 2356 C C . LEU B 1 49 ? 32.440 69.291 69.425 1.00 13.28 44 LEU B C 1
ATOM 2357 O O . LEU B 1 49 ? 31.979 70.293 69.972 1.00 14.38 44 LEU B O 1
ATOM 2362 N N . LEU B 1 50 ? 33.697 69.205 69.003 1.00 13.64 45 LEU B N 1
ATOM 2363 C CA . LEU B 1 50 ? 34.637 70.317 69.084 1.00 11.02 45 LEU B CA 1
ATOM 2364 C C . LEU B 1 50 ? 34.677 71.042 67.750 1.00 13.95 45 LEU B C 1
ATOM 2365 O O . LEU B 1 50 ? 34.975 70.427 66.723 1.00 16.40 45 LEU B O 1
ATOM 2370 N N . ASP B 1 51 ? 34.407 72.344 67.771 1.00 13.15 46 ASP B N 1
ATOM 2371 C CA . ASP B 1 51 ? 34.638 73.189 66.602 1.00 14.13 46 ASP B CA 1
ATOM 2372 C C . ASP B 1 51 ? 36.109 73.579 66.574 1.00 15.13 46 ASP B C 1
ATOM 2373 O O . ASP B 1 51 ? 36.540 74.453 67.330 1.00 17.02 46 ASP B O 1
ATOM 2378 N N . ALA B 1 52 ? 36.887 72.926 65.718 1.00 14.42 47 ALA B N 1
ATOM 2379 C CA . ALA B 1 52 ? 38.305 73.239 65.669 1.00 13.70 47 ALA B CA 1
ATOM 2380 C C . ALA B 1 52 ? 38.653 74.162 64.506 1.00 14.82 47 ALA B C 1
ATOM 2381 O O . ALA B 1 52 ? 39.828 74.329 64.185 1.00 18.89 47 ALA B O 1
ATOM 2383 N N . ASP B 1 53 ? 37.645 74.771 63.885 1.00 16.29 48 ASP B N 1
ATOM 2384 C CA . ASP B 1 53 ? 37.900 75.904 62.991 1.00 15.78 48 ASP B CA 1
ATOM 2385 C C . ASP B 1 53 ? 38.063 77.103 63.916 1.00 16.35 48 ASP B C 1
ATOM 2386 O O . ASP B 1 53 ? 37.146 77.912 64.067 1.00 16.14 48 ASP B O 1
ATOM 2391 N N . LEU B 1 54 ? 39.231 77.201 64.541 1.00 15.94 49 LEU B N 1
ATOM 2392 C CA . LEU B 1 54 ? 39.386 77.968 65.770 1.00 14.99 49 LEU B CA 1
ATOM 2393 C C . LEU B 1 54 ? 39.092 79.453 65.626 1.00 16.93 49 LEU B C 1
ATOM 2394 O O . LEU B 1 54 ? 38.639 80.090 66.588 1.00 20.17 49 LEU B O 1
ATOM 2399 N N . GLY B 1 55 ? 39.337 79.996 64.433 1.00 18.23 50 GLY B N 1
ATOM 2400 C CA . GLY B 1 55 ? 39.137 81.411 64.170 1.00 20.88 50 GLY B CA 1
ATOM 2401 C C . GLY B 1 55 ? 37.972 81.731 63.245 1.00 19.05 50 GLY B C 1
ATOM 2402 O O . GLY B 1 55 ? 37.669 82.901 63.028 1.00 18.37 50 GLY B O 1
ATOM 2403 N N . LEU B 1 56 ? 37.333 80.711 62.681 1.00 18.48 51 LEU B N 1
ATOM 2404 C CA . LEU B 1 56 ? 36.116 80.927 61.886 1.00 16.61 51 LEU B CA 1
ATOM 2405 C C . LEU B 1 56 ? 35.067 79.906 62.260 1.00 17.19 51 LEU B C 1
ATOM 2406 O O . LEU B 1 56 ? 34.653 79.086 61.445 1.00 17.00 51 LEU B O 1
ATOM 2411 N N . ALA B 1 57 ? 34.640 79.978 63.512 1.00 19.61 52 ALA B N 1
ATOM 2412 C CA . ALA B 1 57 ? 33.659 79.054 64.061 1.00 20.00 52 ALA B CA 1
ATOM 2413 C C . ALA B 1 57 ? 32.396 78.982 63.208 1.00 15.98 52 ALA B C 1
ATOM 2414 O O . ALA B 1 57 ? 31.815 80.020 62.890 1.00 16.99 52 ALA B O 1
ATOM 2416 N N . ASN B 1 58 ? 31.979 77.770 62.837 1.00 13.95 53 ASN B N 1
ATOM 2417 C CA . ASN B 1 58 ? 30.710 77.585 62.125 1.00 12.86 53 ASN B CA 1
ATOM 2418 C C . ASN B 1 58 ? 29.756 76.572 62.760 1.00 12.36 53 ASN B C 1
ATOM 2419 O O . ASN B 1 58 ? 28.601 76.512 62.367 1.00 14.08 53 ASN B O 1
ATOM 2424 N N . VAL B 1 59 ? 30.221 75.774 63.723 1.00 13.92 54 VAL B N 1
ATOM 2425 C CA . VAL B 1 59 ? 29.325 74.788 64.345 1.00 14.50 54 VAL B CA 1
ATOM 2426 C C . VAL B 1 59 ? 28.152 75.498 65.017 1.00 15.64 54 VAL B C 1
ATOM 2427 O O . VAL B 1 59 ? 26.984 75.112 64.838 1.00 15.25 54 VAL B O 1
ATOM 2431 N N . ASP B 1 60 ? 28.462 76.554 65.762 1.00 14.61 55 ASP B N 1
ATOM 2432 C CA . ASP B 1 60 ? 27.426 77.343 66.413 1.00 15.08 55 ASP B CA 1
ATOM 2433 C C . ASP B 1 60 ? 26.479 77.963 65.382 1.00 17.68 55 ASP B C 1
ATOM 2434 O O . ASP B 1 60 ? 25.271 78.018 65.603 1.00 17.16 55 ASP B O 1
ATOM 2439 N N . VAL B 1 61 ? 27.014 78.379 64.232 1.00 14.03 56 VAL B N 1
ATOM 2440 C CA . VAL B 1 61 ? 26.192 79.018 63.211 1.00 14.84 56 VAL B CA 1
ATOM 2441 C C . VAL B 1 61 ? 25.218 78.019 62.581 1.00 14.30 56 VAL B C 1
ATOM 2442 O O . VAL B 1 61 ? 24.040 78.339 62.374 1.00 17.10 56 VAL B O 1
ATOM 2446 N N . LEU B 1 62 ? 25.692 76.810 62.296 1.00 14.88 57 LEU B N 1
ATOM 2447 C CA . LEU B 1 62 ? 24.827 75.786 61.716 1.00 15.66 57 LEU B CA 1
ATOM 2448 C C . LEU B 1 62 ? 23.723 75.365 62.679 1.00 15.96 57 LEU B C 1
ATOM 2449 O O . LEU B 1 62 ? 22.685 74.900 62.238 1.00 15.17 57 LEU B O 1
ATOM 2454 N N . LEU B 1 63 ? 23.943 75.548 63.983 1.00 15.70 58 LEU B N 1
ATOM 2455 C CA . LEU B 1 63 ? 22.961 75.166 65.014 1.00 16.83 58 LEU B CA 1
ATOM 2456 C C . LEU B 1 63 ? 22.162 76.342 65.595 1.00 18.29 58 LEU B C 1
ATOM 2457 O O . LEU B 1 63 ? 21.274 76.143 66.442 1.00 20.63 58 LEU B O 1
ATOM 2462 N N . GLY B 1 64 ? 22.466 77.563 65.161 1.00 16.30 59 GLY B N 1
ATOM 2463 C CA . GLY B 1 64 ? 21.724 78.734 65.604 1.00 16.44 59 GLY B CA 1
ATOM 2464 C C . GLY B 1 64 ? 22.028 79.100 67.046 1.00 21.25 59 GLY B C 1
ATOM 2465 O O . GLY B 1 64 ? 21.196 79.695 67.735 1.00 26.58 59 GLY B O 1
ATOM 2466 N N . LEU B 1 65 ? 23.227 78.749 67.499 1.00 18.97 60 LEU B N 1
ATOM 2467 C CA . LEU B 1 65 ? 23.652 79.038 68.867 1.00 20.35 60 LEU B CA 1
ATOM 2468 C C . LEU B 1 65 ? 24.458 80.323 68.904 1.00 21.73 60 LEU B C 1
ATOM 2469 O O . LEU B 1 65 ? 25.163 80.649 67.951 1.00 22.51 60 LEU B O 1
ATOM 2474 N N . THR B 1 66 ? 24.372 81.037 70.021 1.00 28.85 61 THR B N 1
ATOM 2475 C CA . THR B 1 66 ? 25.094 82.291 70.177 1.00 30.97 61 THR B CA 1
ATOM 2476 C C . THR B 1 66 ? 25.948 82.287 71.436 1.00 28.18 61 THR B C 1
ATOM 2477 O O . THR B 1 66 ? 25.584 82.897 72.447 1.00 31.06 61 THR B O 1
ATOM 2481 N N . PRO B 1 67 ? 27.102 81.613 71.367 1.00 23.19 62 PRO B N 1
ATOM 2482 C CA . PRO B 1 67 ? 28.028 81.458 72.490 1.00 26.12 62 PRO B CA 1
ATOM 2483 C C . PRO B 1 67 ? 28.451 82.790 73.072 1.00 28.41 62 PRO B C 1
ATOM 2484 O O . PRO B 1 67 ? 28.767 83.743 72.358 1.00 34.48 62 PRO B O 1
ATOM 2488 N N . LYS B 1 68 ? 28.455 82.812 74.395 1.00 37.39 63 LYS B N 1
ATOM 2489 C CA . LYS B 1 68 ? 28.774 83.970 75.201 1.00 42.74 63 LYS B CA 1
ATOM 2490 C C . LYS B 1 68 ? 30.285 83.980 75.349 1.00 40.88 63 LYS B C 1
ATOM 2491 O O . LYS B 1 68 ? 30.945 85.015 75.240 1.00 47.21 63 LYS B O 1
ATOM 2497 N N . ARG B 1 69 ? 30.818 82.790 75.598 1.00 30.59 64 ARG B N 1
ATOM 2498 C CA A ARG B 1 69 ? 32.253 82.578 75.719 0.41 30.43 64 ARG B CA 1
ATOM 2499 C CA B ARG B 1 69 ? 32.258 82.619 75.667 0.59 29.39 64 ARG B CA 1
ATOM 2500 C C . ARG B 1 69 ? 32.673 81.460 74.768 1.00 26.11 64 ARG B C 1
ATOM 2501 O O . ARG B 1 69 ? 31.865 80.594 74.439 1.00 28.06 64 ARG B O 1
ATOM 2516 N N . THR B 1 70 ? 33.928 81.486 74.330 1.00 23.01 65 THR B N 1
ATOM 2517 C CA . THR B 1 70 ? 34.437 80.516 73.365 1.00 21.73 65 THR B CA 1
ATOM 2518 C C . THR B 1 70 ? 35.825 80.039 73.748 1.00 20.48 65 THR B C 1
ATOM 2519 O O . THR B 1 70 ? 36.363 80.441 74.776 1.00 22.49 65 THR B O 1
ATOM 2523 N N . LEU B 1 71 ? 36.424 79.226 72.885 1.00 20.32 66 LEU B N 1
ATOM 2524 C CA . LEU B 1 71 ? 37.794 78.783 73.103 1.00 18.12 66 LEU B CA 1
ATOM 2525 C C . LEU B 1 71 ? 38.751 79.956 73.188 1.00 25.14 66 LEU B C 1
ATOM 2526 O O . LEU B 1 71 ? 39.821 79.835 73.773 1.00 24.30 66 LEU B O 1
ATOM 2531 N N . ALA B 1 72 ? 38.362 81.092 72.614 1.00 21.23 67 ALA B N 1
ATOM 2532 C CA . ALA B 1 72 ? 39.169 82.294 72.742 1.00 24.01 67 ALA B CA 1
ATOM 2533 C C . ALA B 1 72 ? 39.359 82.651 74.198 1.00 24.75 67 ALA B C 1
ATOM 2534 O O . ALA B 1 72 ? 40.475 82.936 74.637 1.00 25.63 67 ALA B O 1
ATOM 2536 N N . ASP B 1 73 ? 38.260 82.619 74.940 1.00 23.69 68 ASP B N 1
ATOM 2537 C CA . ASP B 1 73 ? 38.257 82.928 76.363 1.00 23.61 68 ASP B CA 1
ATOM 2538 C C . ASP B 1 73 ? 39.152 81.959 77.138 1.00 25.50 68 ASP B C 1
ATOM 2539 O O . ASP B 1 73 ? 39.813 82.335 78.113 1.00 26.75 68 ASP B O 1
ATOM 2544 N N . VAL B 1 74 ? 39.174 80.711 76.695 1.00 25.03 69 VAL B N 1
ATOM 2545 C CA . VAL B 1 74 ? 39.971 79.692 77.357 1.00 26.13 69 VAL B CA 1
ATOM 2546 C C . VAL B 1 74 ? 41.460 79.948 77.158 1.00 25.38 69 VAL B C 1
ATOM 2547 O O . VAL B 1 74 ? 42.233 79.969 78.119 1.00 31.08 69 VAL B O 1
ATOM 2551 N N . ILE B 1 75 ? 41.856 80.156 75.907 1.00 25.23 70 ILE B N 1
ATOM 2552 C CA . ILE B 1 75 ? 43.260 80.357 75.576 1.00 28.69 70 ILE B CA 1
ATOM 2553 C C . ILE B 1 75 ? 43.804 81.631 76.225 1.00 32.35 70 ILE B C 1
ATOM 2554 O O . ILE B 1 75 ? 44.953 81.673 76.669 1.00 34.11 70 ILE B O 1
ATOM 2559 N N . GLU B 1 76 ? 42.969 82.659 76.318 1.00 22.52 71 GLU B N 1
ATOM 2560 C CA . GLU B 1 76 ? 43.411 83.917 76.903 1.00 29.01 71 GLU B CA 1
ATOM 2561 C C . GLU B 1 76 ? 43.323 83.901 78.442 1.00 36.31 71 GLU B C 1
ATOM 2562 O O . GLU B 1 76 ? 43.724 84.860 79.105 1.00 39.79 71 GLU B O 1
ATOM 2568 N N . GLY B 1 77 ? 42.810 82.806 79.000 1.00 33.93 72 GLY B N 1
ATOM 2569 C CA . GLY B 1 77 ? 42.813 82.588 80.439 1.00 34.76 72 GLY B CA 1
ATOM 2570 C C . GLY B 1 77 ? 41.703 83.275 81.211 1.00 33.00 72 GLY B C 1
ATOM 2571 O O . GLY B 1 77 ? 41.794 83.445 82.429 1.00 38.08 72 GLY B O 1
ATOM 2572 N N . ARG B 1 78 ? 40.645 83.667 80.513 1.00 32.94 73 ARG B N 1
ATOM 2573 C CA . ARG B 1 78 ? 39.520 84.332 81.157 1.00 32.71 73 ARG B CA 1
ATOM 2574 C C . ARG B 1 78 ? 38.536 83.330 81.748 1.00 37.54 73 ARG B C 1
ATOM 2575 O O . ARG B 1 78 ? 37.794 83.654 82.673 1.00 37.77 73 ARG B O 1
ATOM 2583 N N . CYS B 1 79 ? 38.530 82.112 81.213 1.00 33.97 74 CYS B N 1
ATOM 2584 C CA . CYS B 1 79 ? 37.759 81.041 81.829 1.00 37.26 74 CYS B CA 1
ATOM 2585 C C . CYS B 1 79 ? 38.364 79.679 81.560 1.00 33.86 74 CYS B C 1
ATOM 2586 O O . CYS B 1 79 ? 39.300 79.543 80.775 1.00 33.36 74 CYS B O 1
ATOM 2589 N N . GLU B 1 80 ? 37.819 78.671 82.230 1.00 32.18 75 GLU B N 1
ATOM 2590 C CA . GLU B 1 80 ? 38.264 77.302 82.044 1.00 30.97 75 GLU B CA 1
ATOM 2591 C C . GLU B 1 80 ? 37.472 76.635 80.928 1.00 25.40 75 GLU B C 1
ATOM 2592 O O . GLU B 1 80 ? 36.370 77.061 80.593 1.00 27.99 75 GLU B O 1
ATOM 2598 N N . LEU B 1 81 ? 38.044 75.584 80.356 1.00 26.13 76 LEU B N 1
ATOM 2599 C CA . LEU B 1 81 ? 37.399 74.863 79.277 1.00 21.91 76 LEU B CA 1
ATOM 2600 C C . LEU B 1 81 ? 35.975 74.426 79.645 1.00 25.39 76 LEU B C 1
ATOM 2601 O O . LEU B 1 81 ? 35.065 74.544 78.839 1.00 24.84 76 LEU B O 1
ATOM 2606 N N . ARG B 1 82 ? 35.774 73.939 80.869 1.00 25.46 77 ARG B N 1
ATOM 2607 C CA . ARG B 1 82 ? 34.431 73.521 81.268 1.00 27.92 77 ARG B CA 1
ATOM 2608 C C . ARG B 1 82 ? 33.414 74.669 81.189 1.00 27.40 77 ARG B C 1
ATOM 2609 O O . ARG B 1 82 ? 32.225 74.434 80.992 1.00 31.23 77 ARG B O 1
ATOM 2617 N N . ASP B 1 83 ? 33.884 75.908 81.298 1.00 24.81 78 ASP B N 1
ATOM 2618 C CA . ASP B 1 83 ? 32.989 77.058 81.337 1.00 28.19 78 ASP B CA 1
ATOM 2619 C C . ASP B 1 83 ? 32.414 77.477 79.984 1.00 31.19 78 ASP B C 1
ATOM 2620 O O . ASP B 1 83 ? 31.502 78.299 79.942 1.00 31.81 78 ASP B O 1
ATOM 2625 N N . VAL B 1 84 ? 32.928 76.930 78.883 1.00 23.89 79 VAL B N 1
ATOM 2626 C CA . VAL B 1 84 ? 32.459 77.354 77.561 1.00 21.32 79 VAL B CA 1
ATOM 2627 C C . VAL B 1 84 ? 31.608 76.306 76.873 1.00 24.38 79 VAL B C 1
ATOM 2628 O O . VAL B 1 84 ? 31.071 76.554 75.786 1.00 23.05 79 VAL B O 1
ATOM 2632 N N . LEU B 1 85 ? 31.491 75.135 77.496 1.00 22.39 80 LEU B N 1
ATOM 2633 C CA . LEU B 1 85 ? 30.679 74.066 76.946 1.00 23.14 80 LEU B CA 1
ATOM 2634 C C . LEU B 1 85 ? 29.240 74.523 76.757 1.00 22.47 80 LEU B C 1
ATOM 2635 O O . LEU B 1 85 ? 28.667 75.201 77.615 1.00 24.76 80 LEU B O 1
ATOM 2640 N N . LEU B 1 86 ? 28.680 74.142 75.614 1.00 19.39 81 LEU B N 1
ATOM 2641 C CA . LEU B 1 86 ? 27.321 74.477 75.209 1.00 19.35 81 LEU B CA 1
ATOM 2642 C C . LEU B 1 86 ? 26.524 73.212 74.950 1.00 22.72 81 LEU B C 1
ATOM 2643 O O . LEU B 1 86 ? 27.076 72.197 74.527 1.00 22.25 81 LEU B O 1
ATOM 2648 N N . LEU B 1 87 ? 25.218 73.276 75.153 1.00 21.59 82 LEU B N 1
ATOM 2649 C CA . LEU B 1 87 ? 24.373 72.143 74.821 1.00 17.31 82 LEU B CA 1
ATOM 2650 C C . LEU B 1 87 ? 23.793 72.287 73.417 1.00 26.49 82 LEU B C 1
ATOM 2651 O O . LEU B 1 87 ? 23.128 73.276 73.103 1.00 32.77 82 LEU B O 1
ATOM 2656 N N . GLY B 1 88 ? 24.063 71.307 72.565 1.00 18.26 83 GLY B N 1
ATOM 2657 C CA . GLY B 1 88 ? 23.438 71.261 71.253 1.00 20.55 83 GLY B CA 1
ATOM 2658 C C . GLY B 1 88 ? 22.232 70.340 71.296 1.00 19.91 83 GLY B C 1
ATOM 2659 O O . GLY B 1 88 ? 21.813 69.909 72.368 1.00 22.17 83 GLY B O 1
ATOM 2660 N N . PRO B 1 89 ? 21.664 70.024 70.133 1.00 18.40 84 PRO B N 1
ATOM 2661 C CA . PRO B 1 89 ? 20.509 69.125 70.056 1.00 16.82 84 PRO B CA 1
ATOM 2662 C C . PRO B 1 89 ? 20.863 67.704 70.491 1.00 17.07 84 PRO B C 1
ATOM 2663 O O . PRO B 1 89 ? 22.033 67.308 70.436 1.00 18.78 84 PRO B O 1
ATOM 2667 N N . GLY B 1 90 ? 19.853 66.947 70.906 1.00 20.49 85 GLY B N 1
ATOM 2668 C CA . GLY B 1 90 ? 20.009 65.530 71.182 1.00 18.13 85 GLY B CA 1
ATOM 2669 C C . GLY B 1 90 ? 20.961 65.182 72.314 1.00 16.55 85 GLY B C 1
ATOM 2670 O O . GLY B 1 90 ? 21.391 64.034 72.433 1.00 17.97 85 GLY B O 1
ATOM 2671 N N . GLY B 1 91 ? 21.296 66.177 73.131 1.00 16.94 86 GLY B N 1
ATOM 2672 C CA . GLY B 1 91 ? 22.233 65.978 74.222 1.00 15.36 86 GLY B CA 1
ATOM 2673 C C . GLY B 1 91 ? 23.699 66.123 73.847 1.00 16.87 86 GLY B C 1
ATOM 2674 O O . GLY B 1 91 ? 24.576 65.864 74.678 1.00 18.50 86 GLY B O 1
ATOM 2675 N N . VAL B 1 92 ? 23.977 66.513 72.609 1.00 14.27 87 VAL B N 1
ATOM 2676 C CA . VAL B 1 92 ? 25.365 66.651 72.178 1.00 14.29 87 VAL B CA 1
ATOM 2677 C C . VAL B 1 92 ? 26.032 67.831 72.879 1.00 14.85 87 VAL B C 1
ATOM 2678 O O . VAL B 1 92 ? 25.455 68.915 72.987 1.00 16.39 87 VAL B O 1
ATOM 2682 N N . ARG B 1 93 ? 27.239 67.618 73.395 1.00 14.77 88 ARG B N 1
ATOM 2683 C CA . ARG B 1 93 ? 27.975 68.690 74.059 1.00 13.18 88 ARG B CA 1
ATOM 2684 C C . ARG B 1 93 ? 28.870 69.403 73.046 1.00 17.51 88 ARG B C 1
ATOM 2685 O O . ARG B 1 93 ? 29.563 68.746 72.284 1.00 20.03 88 ARG B O 1
ATOM 2693 N N . ILE B 1 94 ? 28.837 70.736 73.021 1.00 16.03 89 ILE B N 1
ATOM 2694 C CA . ILE B 1 94 ? 29.561 71.506 72.014 1.00 16.22 89 ILE B CA 1
ATOM 2695 C C . ILE B 1 94 ? 30.664 72.340 72.640 1.00 14.34 89 ILE B C 1
ATOM 2696 O O . ILE B 1 94 ? 30.435 73.031 73.633 1.00 16.20 89 ILE B O 1
ATOM 2701 N N . VAL B 1 95 ? 31.850 72.304 72.035 1.00 15.70 90 VAL B N 1
ATOM 2702 C CA . VAL B 1 95 ? 32.929 73.213 72.407 1.00 16.08 90 VAL B CA 1
ATOM 2703 C C . VAL B 1 95 ? 33.074 74.233 71.292 1.00 17.14 90 VAL B C 1
ATOM 2704 O O . VAL B 1 95 ? 33.563 73.898 70.205 1.00 17.38 90 VAL B O 1
ATOM 2708 N N . PRO B 1 96 ? 32.622 75.470 71.529 1.00 17.16 91 PRO B N 1
ATOM 2709 C CA . PRO B 1 96 ? 32.590 76.482 70.462 1.00 14.40 91 PRO B CA 1
ATOM 2710 C C . PRO B 1 96 ? 33.909 77.205 70.244 1.00 17.60 91 PRO B C 1
ATOM 2711 O O . PRO B 1 96 ? 34.642 77.514 71.190 1.00 19.00 91 PRO B O 1
ATOM 2715 N N . ALA B 1 97 ? 34.180 77.482 68.974 1.00 16.51 92 ALA B N 1
ATOM 2716 C CA . ALA B 1 97 ? 35.373 78.211 68.561 1.00 17.18 92 ALA B CA 1
ATOM 2717 C C . ALA B 1 97 ? 35.081 79.715 68.447 1.00 17.12 92 ALA B C 1
ATOM 2718 O O . ALA B 1 97 ? 33.962 80.164 68.703 1.00 18.31 92 ALA B O 1
ATOM 2720 N N . ALA B 1 98 ? 36.103 80.494 68.095 1.00 17.78 93 ALA B N 1
ATOM 2721 C CA . ALA B 1 98 ? 35.958 81.945 67.986 1.00 18.19 93 ALA B CA 1
ATOM 2722 C C . ALA B 1 98 ? 35.670 82.342 66.547 1.00 15.83 93 ALA B C 1
ATOM 2723 O O . ALA B 1 98 ? 35.868 81.545 65.629 1.00 18.91 93 ALA B O 1
ATOM 2725 N N . SER B 1 99 ? 35.191 83.565 66.350 1.00 17.61 94 SER B N 1
ATOM 2726 C CA . SER B 1 99 ? 34.953 84.063 64.998 1.00 17.40 94 SER B CA 1
ATOM 2727 C C . SER B 1 99 ? 35.648 85.401 64.809 1.00 18.22 94 SER B C 1
ATOM 2728 O O . SER B 1 99 ? 35.160 86.442 65.259 1.00 20.32 94 SER B O 1
ATOM 2731 N N . GLY B 1 100 ? 36.808 85.361 64.168 1.00 17.55 95 GLY B N 1
ATOM 2732 C CA . GLY B 1 100 ? 37.514 86.580 63.821 1.00 20.99 95 GLY B CA 1
ATOM 2733 C C . GLY B 1 100 ? 38.694 86.903 64.722 1.00 24.78 95 GLY B C 1
ATOM 2734 O O . GLY B 1 100 ? 39.252 87.990 64.648 1.00 26.79 95 GLY B O 1
ATOM 2735 N N . THR B 1 101 ? 39.064 85.961 65.584 1.00 29.00 96 THR B N 1
ATOM 2736 C CA . THR B 1 101 ? 40.237 86.104 66.453 1.00 29.29 96 THR B CA 1
ATOM 2737 C C . THR B 1 101 ? 41.474 85.488 65.783 1.00 28.44 96 THR B C 1
ATOM 2738 O O . THR B 1 101 ? 41.704 84.278 65.892 1.00 29.40 96 THR B O 1
ATOM 2742 N N . GLN B 1 102 ? 42.251 86.307 65.070 1.00 26.53 97 GLN B N 1
ATOM 2743 C CA . GLN B 1 102 ? 43.322 85.784 64.205 1.00 31.73 97 GLN B CA 1
ATOM 2744 C C . GLN B 1 102 ? 44.328 84.919 64.945 1.00 32.28 97 GLN B C 1
ATOM 2745 O O . GLN B 1 102 ? 44.767 83.893 64.423 1.00 31.98 97 GLN B O 1
ATOM 2751 N N . SER B 1 103 ? 44.680 85.334 66.159 1.00 31.18 98 SER B N 1
ATOM 2752 C CA . SER B 1 103 ? 45.654 84.612 66.969 1.00 33.03 98 SER B CA 1
ATOM 2753 C C . SER B 1 103 ? 45.293 83.135 67.129 1.00 35.43 98 SER B C 1
ATOM 2754 O O . SER B 1 103 ? 46.175 82.297 67.310 1.00 34.02 98 SER B O 1
ATOM 2757 N N . MET B 1 104 ? 44.003 82.817 67.037 1.00 34.34 99 MET B N 1
ATOM 2758 C CA . MET B 1 104 ? 43.553 81.446 67.246 1.00 31.82 99 MET B CA 1
ATOM 2759 C C . MET B 1 104 ? 43.904 80.515 66.082 1.00 27.22 99 MET B C 1
ATOM 2760 O O . MET B 1 104 ? 43.835 79.293 66.227 1.00 29.60 99 MET B O 1
ATOM 2765 N N . VAL B 1 105 ? 44.299 81.072 64.937 1.00 33.18 100 VAL B N 1
ATOM 2766 C CA . VAL B 1 105 ? 44.588 80.221 63.779 1.00 34.99 100 VAL B CA 1
ATOM 2767 C C . VAL B 1 105 ? 46.078 79.905 63.662 1.00 46.44 100 VAL B C 1
ATOM 2768 O O . VAL B 1 105 ? 46.478 79.011 62.915 1.00 49.97 100 VAL B O 1
ATOM 2772 N N . HIS B 1 106 ? 46.903 80.671 64.401 1.00 52.97 101 HIS B N 1
ATOM 2773 C CA . HIS B 1 106 ? 48.306 80.320 64.548 1.00 57.62 101 HIS B CA 1
ATOM 2774 C C . HIS B 1 106 ? 48.658 80.280 66.022 1.00 54.37 101 HIS B C 1
ATOM 2775 O O . HIS B 1 106 ? 49.248 81.211 66.566 1.00 61.62 101 HIS B O 1
ATOM 2782 N N . LEU B 1 107 ? 48.246 79.165 66.666 1.00 40.76 102 LEU B N 1
ATOM 2783 C CA . LEU B 1 107 ? 48.620 78.886 68.038 1.00 38.99 102 LEU B CA 1
ATOM 2784 C C . LEU B 1 107 ? 49.934 78.127 68.030 1.00 38.77 102 LEU B C 1
ATOM 2785 O O . LEU B 1 107 ? 50.217 77.376 67.098 1.00 45.88 102 LEU B O 1
ATOM 2790 N N . SER B 1 108 ? 50.738 78.321 69.065 1.00 39.03 103 SER B N 1
ATOM 2791 C CA . SER B 1 108 ? 51.979 77.575 69.200 1.00 46.11 103 SER B CA 1
ATOM 2792 C C . SER B 1 108 ? 51.654 76.095 69.373 1.00 46.40 103 SER B C 1
ATOM 2793 O O . SER B 1 108 ? 50.526 75.750 69.724 1.00 33.22 103 SER B O 1
ATOM 2796 N N . PRO B 1 109 ? 52.631 75.211 69.106 1.00 51.36 104 PRO B N 1
ATOM 2797 C CA . PRO B 1 109 ? 52.419 73.786 69.381 1.00 49.61 104 PRO B CA 1
ATOM 2798 C C . PRO B 1 109 ? 52.069 73.561 70.847 1.00 46.91 104 PRO B C 1
ATOM 2799 O O . PRO B 1 109 ? 51.330 72.637 71.186 1.00 48.33 104 PRO B O 1
ATOM 2803 N N . MET B 1 110 ? 52.600 74.428 71.700 1.00 33.46 105 MET B N 1
ATOM 2804 C CA . MET B 1 110 ? 52.353 74.371 73.131 1.00 39.86 105 MET B CA 1
ATOM 2805 C C . MET B 1 110 ? 50.892 74.678 73.443 1.00 40.78 105 MET B C 1
ATOM 2806 O O . MET B 1 110 ? 50.261 73.989 74.244 1.00 39.50 105 MET B O 1
ATOM 2811 N N . GLN B 1 111 ? 50.358 75.712 72.803 1.00 34.40 106 GLN B N 1
ATOM 2812 C CA . GLN B 1 111 ? 48.961 76.078 73.009 1.00 32.26 106 GLN B CA 1
ATOM 2813 C C . GLN B 1 111 ? 48.033 74.999 72.459 1.00 31.54 106 GLN B C 1
ATOM 2814 O O . GLN B 1 111 ? 47.022 74.677 73.084 1.00 32.02 106 GLN B O 1
ATOM 2820 N N . HIS B 1 112 ? 48.376 74.444 71.299 1.00 31.85 107 HIS B N 1
ATOM 2821 C CA . HIS B 1 112 ? 47.582 73.364 70.711 1.00 32.99 107 HIS B CA 1
ATOM 2822 C C . HIS B 1 112 ? 47.595 72.151 71.623 1.00 38.94 107 HIS B C 1
ATOM 2823 O O . HIS B 1 112 ? 46.547 71.582 71.932 1.00 35.63 107 HIS B O 1
ATOM 2830 N N . ALA B 1 113 ? 48.790 71.762 72.055 1.00 40.16 108 ALA B N 1
ATOM 2831 C CA . ALA B 1 113 ? 48.949 70.630 72.960 1.00 42.15 108 ALA B CA 1
ATOM 2832 C C . ALA B 1 113 ? 48.221 70.875 74.276 1.00 38.18 108 ALA B C 1
ATOM 2833 O O . ALA B 1 113 ? 47.540 69.988 74.787 1.00 42.75 108 ALA B O 1
ATOM 2835 N N . GLY B 1 114 ? 48.365 72.083 74.817 1.00 35.02 109 GLY B N 1
ATOM 2836 C CA . GLY B 1 114 ? 47.709 72.451 76.059 1.00 28.57 109 GLY B CA 1
ATOM 2837 C C . GLY B 1 114 ? 46.197 72.345 75.964 1.00 32.51 109 GLY B C 1
ATOM 2838 O O . GLY B 1 114 ? 45.530 71.863 76.884 1.00 31.89 109 GLY B O 1
ATOM 2839 N N . LEU B 1 115 ? 45.659 72.791 74.836 1.00 28.05 110 LEU B N 1
ATOM 2840 C CA . LEU B 1 115 ? 44.225 72.709 74.584 1.00 26.17 110 LEU B CA 1
ATOM 2841 C C . LEU B 1 115 ? 43.759 71.262 74.508 1.00 29.97 110 LEU B C 1
ATOM 2842 O O . LEU B 1 115 ? 42.762 70.890 75.125 1.00 27.95 110 LEU B O 1
ATOM 2847 N N . ILE B 1 116 ? 44.487 70.447 73.752 1.00 28.95 111 ILE B N 1
ATOM 2848 C CA . ILE B 1 116 ? 44.108 69.052 73.552 1.00 27.40 111 ILE B CA 1
ATOM 2849 C C . ILE B 1 116 ? 44.182 68.310 74.886 1.00 33.22 111 ILE B C 1
ATOM 2850 O O . ILE B 1 116 ? 43.277 67.553 75.250 1.00 29.97 111 ILE B O 1
ATOM 2855 N N . GLN B 1 117 ? 45.251 68.570 75.629 1.00 28.91 112 GLN B N 1
ATOM 2856 C CA . GLN B 1 117 ? 45.433 68.005 76.960 1.00 33.21 112 GLN B CA 1
ATOM 2857 C C . GLN B 1 117 ? 44.291 68.378 77.907 1.00 32.04 112 GLN B C 1
ATOM 2858 O O . GLN B 1 117 ? 43.829 67.551 78.697 1.00 30.88 112 GLN B O 1
ATOM 2864 N N . ALA B 1 118 ? 43.829 69.622 77.816 1.00 30.40 113 ALA B N 1
ATOM 2865 C CA . ALA B 1 118 ? 42.787 70.116 78.711 1.00 27.59 113 ALA B CA 1
ATOM 2866 C C . ALA B 1 118 ? 41.447 69.397 78.533 1.00 27.86 113 ALA B C 1
ATOM 2867 O O . ALA B 1 118 ? 40.589 69.463 79.404 1.00 29.43 113 ALA B O 1
ATOM 2869 N N . PHE B 1 119 ? 41.265 68.705 77.413 1.00 26.07 114 PHE B N 1
ATOM 2870 C CA . PHE B 1 119 ? 40.028 67.962 77.201 1.00 23.36 114 PHE B CA 1
ATOM 2871 C C . PHE B 1 119 ? 39.886 66.789 78.162 1.00 27.85 114 PHE B C 1
ATOM 2872 O O . PHE B 1 119 ? 38.778 66.331 78.439 1.00 30.29 114 PHE B O 1
ATOM 2880 N N . SER B 1 120 ? 41.008 66.316 78.681 1.00 26.36 115 SER B N 1
ATOM 2881 C CA . SER B 1 120 ? 40.992 65.214 79.631 1.00 29.60 115 SER B CA 1
ATOM 2882 C C . SER B 1 120 ? 40.203 65.569 80.892 1.00 33.78 115 SER B C 1
ATOM 2883 O O . SER B 1 120 ? 39.720 64.687 81.601 1.00 36.48 115 SER B O 1
ATOM 2886 N N . ASP B 1 121 ? 40.061 66.861 81.159 1.00 31.82 116 ASP B N 1
ATOM 2887 C CA . ASP B 1 121 ? 39.346 67.318 82.346 1.00 31.74 116 ASP B CA 1
ATOM 2888 C C . ASP B 1 121 ? 37.837 67.421 82.127 1.00 31.07 116 ASP B C 1
ATOM 2889 O O . ASP B 1 121 ? 37.074 67.586 83.076 1.00 33.43 116 ASP B O 1
ATOM 2894 N N . ILE B 1 122 ? 37.399 67.336 80.877 1.00 29.10 117 ILE B N 1
ATOM 2895 C CA . ILE B 1 122 ? 35.966 67.367 80.601 1.00 30.32 117 ILE B CA 1
ATOM 2896 C C . ILE B 1 122 ? 35.530 66.085 79.898 1.00 28.01 117 ILE B C 1
ATOM 2897 O O . ILE B 1 122 ? 34.504 66.054 79.228 1.00 33.40 117 ILE B O 1
ATOM 2902 N N . SER B 1 123 ? 36.312 65.026 80.079 1.00 27.53 118 SER B N 1
ATOM 2903 C CA . SER B 1 123 ? 36.089 63.763 79.377 1.00 32.14 118 SER B CA 1
ATOM 2904 C C . SER B 1 123 ? 35.095 62.853 80.079 1.00 32.60 118 SER B C 1
ATOM 2905 O O . SER B 1 123 ? 34.830 61.749 79.607 1.00 30.48 118 SER B O 1
ATOM 2908 N N . ASP B 1 124 ? 34.561 63.303 81.210 1.00 30.30 119 ASP B N 1
ATOM 2909 C CA . ASP B 1 124 ? 33.685 62.457 82.011 1.00 29.48 119 ASP B CA 1
ATOM 2910 C C . ASP B 1 124 ? 32.399 62.098 81.269 1.00 23.97 119 ASP B C 1
ATOM 2911 O O . ASP B 1 124 ? 31.806 62.931 80.564 1.00 23.88 119 ASP B O 1
ATOM 2916 N N . ASN B 1 125 ? 31.987 60.848 81.439 1.00 20.80 120 ASN B N 1
ATOM 2917 C CA . ASN B 1 125 ? 30.719 60.350 80.914 1.00 19.08 120 ASN B CA 1
ATOM 2918 C C . ASN B 1 125 ? 30.582 60.558 79.417 1.00 19.72 120 ASN B C 1
ATOM 2919 O O . ASN B 1 125 ? 29.546 61.005 78.934 1.00 19.87 120 ASN B O 1
ATOM 2924 N N . LEU B 1 126 ? 31.644 60.236 78.687 1.00 17.75 121 LEU B N 1
ATOM 2925 C CA . LEU B 1 126 ? 31.733 60.543 77.272 1.00 15.63 121 LEU B CA 1
ATOM 2926 C C . LEU B 1 126 ? 32.094 59.293 76.479 1.00 16.38 121 LEU B C 1
ATOM 2927 O O . LEU B 1 126 ? 32.963 58.521 76.898 1.00 19.27 121 LEU B O 1
ATOM 2932 N N . ASP B 1 127 ? 31.447 59.111 75.336 1.00 14.60 122 ASP B N 1
ATOM 2933 C CA . ASP B 1 127 ? 31.754 57.977 74.464 1.00 14.56 122 ASP B CA 1
ATOM 2934 C C . ASP B 1 127 ? 32.495 58.381 73.189 1.00 17.58 122 ASP B C 1
ATOM 2935 O O . ASP B 1 127 ? 33.320 57.617 72.697 1.00 17.72 122 ASP B O 1
ATOM 2940 N N . VAL B 1 128 ? 32.167 59.551 72.640 1.00 15.11 123 VAL B N 1
ATOM 2941 C CA . VAL B 1 128 ? 32.687 59.967 71.337 1.00 16.04 123 VAL B CA 1
ATOM 2942 C C . VAL B 1 128 ? 32.992 61.455 71.319 1.00 14.93 123 VAL B C 1
ATOM 2943 O O . VAL B 1 128 ? 32.193 62.255 71.795 1.00 16.60 123 VAL B O 1
ATOM 2947 N N . LEU B 1 129 ? 34.149 61.817 70.770 1.00 12.50 124 LEU B N 1
ATOM 2948 C CA . LEU B 1 129 ? 34.467 63.198 70.435 1.00 12.26 124 LEU B CA 1
ATOM 2949 C C . LEU B 1 129 ? 34.591 63.312 68.913 1.00 13.81 124 LEU B C 1
ATOM 2950 O O . LEU B 1 129 ? 35.367 62.593 68.297 1.00 14.80 124 LEU B O 1
ATOM 2955 N N . VAL B 1 130 ? 33.812 64.216 68.328 1.00 11.60 125 VAL B N 1
ATOM 2956 C CA . VAL B 1 130 ? 33.890 64.545 66.901 1.00 10.75 125 VAL B CA 1
ATOM 2957 C C . VAL B 1 130 ? 34.578 65.905 66.795 1.00 16.47 125 VAL B C 1
ATOM 2958 O O . VAL B 1 130 ? 34.218 66.835 67.516 1.00 14.12 125 VAL B O 1
ATOM 2962 N N . VAL B 1 131 ? 35.592 66.014 65.939 1.00 14.03 126 VAL B N 1
ATOM 2963 C CA . VAL B 1 131 ? 36.347 67.259 65.818 1.00 13.67 126 VAL B CA 1
ATOM 2964 C C . VAL B 1 131 ? 36.198 67.820 64.409 1.00 16.28 126 VAL B C 1
ATOM 2965 O O . VAL B 1 131 ? 36.596 67.172 63.444 1.00 15.54 126 VAL B O 1
ATOM 2969 N N . ASP B 1 132 ? 35.607 69.002 64.288 1.00 13.32 127 ASP B N 1
ATOM 2970 C CA . ASP B 1 132 ? 35.411 69.665 62.988 1.00 12.34 127 ASP B CA 1
ATOM 2971 C C . ASP B 1 132 ? 36.627 70.522 62.660 1.00 17.13 127 ASP B C 1
ATOM 2972 O O . ASP B 1 132 ? 36.890 71.500 63.353 1.00 19.06 127 ASP B O 1
ATOM 2977 N N . THR B 1 133 ? 37.392 70.175 61.632 1.00 14.66 128 THR B N 1
ATOM 2978 C CA . THR B 1 133 ? 38.603 70.967 61.373 1.00 13.75 128 THR B CA 1
ATOM 2979 C C . THR B 1 133 ? 38.400 72.073 60.346 1.00 13.87 128 THR B C 1
ATOM 2980 O O . THR B 1 133 ? 37.447 72.057 59.557 1.00 17.26 128 THR B O 1
ATOM 2984 N N . ALA B 1 134 ? 39.311 73.040 60.362 1.00 14.80 129 ALA B N 1
ATOM 2985 C CA . ALA B 1 134 ? 39.300 74.094 59.358 1.00 14.25 129 ALA B CA 1
ATOM 2986 C C . ALA B 1 134 ? 39.677 73.548 57.977 1.00 16.14 129 ALA B C 1
ATOM 2987 O O . ALA B 1 134 ? 40.207 72.434 57.851 1.00 17.36 129 ALA B O 1
ATOM 2989 N N . ALA B 1 135 ? 39.393 74.341 56.947 1.00 15.35 130 ALA B N 1
ATOM 2990 C CA . ALA B 1 135 ? 39.930 74.088 55.610 1.00 14.42 130 ALA B CA 1
ATOM 2991 C C . ALA B 1 135 ? 41.452 74.180 55.631 1.00 14.94 130 ALA B C 1
ATOM 2992 O O . ALA B 1 135 ? 42.033 74.841 56.494 1.00 17.05 130 ALA B O 1
ATOM 2994 N N . GLY B 1 136 ? 42.100 73.541 54.666 1.00 15.06 131 GLY B N 1
ATOM 2995 C CA . GLY B 1 136 ? 43.528 73.728 54.493 1.00 14.45 131 GLY B CA 1
ATOM 2996 C C . GLY B 1 136 ? 44.394 72.660 55.131 1.00 13.97 131 GLY B C 1
ATOM 2997 O O . GLY B 1 136 ? 43.887 71.652 55.629 1.00 15.38 131 GLY B O 1
ATOM 2998 N N . ILE B 1 137 ? 45.705 72.884 55.123 1.00 16.59 132 ILE B N 1
ATOM 2999 C CA . ILE B 1 137 ? 46.655 71.896 55.646 1.00 15.30 132 ILE B CA 1
ATOM 3000 C C . ILE B 1 137 ? 47.515 72.546 56.702 1.00 19.80 132 ILE B C 1
ATOM 3001 O O . ILE B 1 137 ? 48.635 72.126 56.991 1.00 21.99 132 ILE B O 1
ATOM 3006 N N . GLY B 1 138 ? 46.972 73.580 57.305 1.00 18.39 133 GLY B N 1
ATOM 3007 C CA . GLY B 1 138 ? 47.720 74.275 58.326 1.00 19.57 133 GLY B CA 1
ATOM 3008 C C . GLY B 1 138 ? 47.970 73.587 59.667 1.00 18.65 133 GLY B C 1
ATOM 3009 O O . GLY B 1 138 ? 47.457 72.515 59.934 1.00 19.91 133 GLY B O 1
ATOM 3010 N N . ASP B 1 139 ? 48.745 74.239 60.540 1.00 23.27 134 ASP B N 1
ATOM 3011 C CA . ASP B 1 139 ? 49.130 73.601 61.801 1.00 23.69 134 ASP B CA 1
ATOM 3012 C C . ASP B 1 139 ? 47.948 73.255 62.704 1.00 23.25 134 ASP B C 1
ATOM 3013 O O . ASP B 1 139 ? 47.984 72.230 63.373 1.00 24.27 134 ASP B O 1
ATOM 3018 N N . SER B 1 140 ? 46.912 74.089 62.740 1.00 27.23 135 SER B N 1
ATOM 3019 C CA . SER B 1 140 ? 45.750 73.757 63.557 1.00 34.70 135 SER B CA 1
ATOM 3020 C C . SER B 1 140 ? 45.095 72.483 63.025 1.00 32.80 135 SER B C 1
ATOM 3021 O O . SER B 1 140 ? 44.780 71.560 63.784 1.00 30.05 135 SER B O 1
ATOM 3024 N N . VAL B 1 141 ? 44.915 72.415 61.713 1.00 20.09 136 VAL B N 1
ATOM 3025 C CA . VAL B 1 141 ? 44.333 71.225 61.123 1.00 18.82 136 VAL B CA 1
ATOM 3026 C C . VAL B 1 141 ? 45.164 69.991 61.444 1.00 20.30 136 VAL B C 1
ATOM 3027 O O . VAL B 1 141 ? 44.643 68.995 61.949 1.00 23.98 136 VAL B O 1
ATOM 3031 N N . VAL B 1 142 ? 46.462 70.054 61.173 1.00 18.26 137 VAL B N 1
ATOM 3032 C CA . VAL B 1 142 ? 47.306 68.888 61.371 1.00 20.76 137 VAL B CA 1
ATOM 3033 C C . VAL B 1 142 ? 47.349 68.487 62.849 1.00 18.78 137 VAL B C 1
ATOM 3034 O O . VAL B 1 142 ? 47.281 67.307 63.171 1.00 21.82 137 VAL B O 1
ATOM 3038 N N . SER B 1 143 ? 47.413 69.470 63.743 1.00 21.23 138 SER B N 1
ATOM 3039 C CA . SER B 1 143 ? 47.486 69.170 65.179 1.00 22.95 138 SER B CA 1
ATOM 3040 C C . SER B 1 143 ? 46.265 68.385 65.662 1.00 22.74 138 SER B C 1
ATOM 3041 O O . SER B 1 143 ? 46.390 67.403 66.398 1.00 23.12 138 SER B O 1
ATOM 3044 N N . PHE B 1 144 ? 45.081 68.813 65.239 1.00 20.38 139 PHE B N 1
ATOM 3045 C CA . PHE B 1 144 ? 43.861 68.147 65.684 1.00 18.44 139 PHE B CA 1
ATOM 3046 C C . PHE B 1 144 ? 43.675 66.793 65.008 1.00 18.48 139 PHE B C 1
ATOM 3047 O O . PHE B 1 144 ? 43.215 65.832 65.629 1.00 19.78 139 PHE B O 1
ATOM 3055 N N . VAL B 1 145 ? 44.034 66.710 63.733 1.00 18.00 140 VAL B N 1
ATOM 3056 C CA . VAL B 1 145 ? 43.879 65.463 63.007 1.00 16.55 140 VAL B CA 1
ATOM 3057 C C . VAL B 1 145 ? 44.798 64.371 63.583 1.00 15.09 140 VAL B C 1
ATOM 3058 O O . VAL B 1 145 ? 44.381 63.224 63.791 1.00 18.10 140 VAL B O 1
ATOM 3062 N N . ARG B 1 146 ? 46.047 64.742 63.854 1.00 19.14 141 ARG B N 1
ATOM 3063 C CA . ARG B 1 146 ? 47.043 63.847 64.427 1.00 18.56 141 ARG B CA 1
ATOM 3064 C C . ARG B 1 146 ? 46.624 63.329 65.804 1.00 21.19 141 ARG B C 1
ATOM 3065 O O . ARG B 1 146 ? 47.043 62.254 66.225 1.00 24.81 141 ARG B O 1
ATOM 3073 N N . ALA B 1 147 ? 45.785 64.101 66.491 1.00 17.61 142 ALA B N 1
ATOM 3074 C CA . ALA B 1 147 ? 45.396 63.779 67.860 1.00 20.64 142 ALA B CA 1
ATOM 3075 C C . ALA B 1 147 ? 44.186 62.848 67.906 1.00 19.28 142 ALA B C 1
ATOM 3076 O O . ALA B 1 147 ? 43.763 62.409 68.971 1.00 21.45 142 ALA B O 1
ATOM 3078 N N . ALA B 1 148 ? 43.632 62.532 66.740 1.00 17.68 143 ALA B N 1
ATOM 3079 C CA . ALA B 1 148 ? 42.438 61.689 66.667 1.00 19.56 143 ALA B CA 1
ATOM 3080 C C . ALA B 1 148 ? 42.771 60.231 66.357 1.00 21.76 143 ALA B C 1
ATOM 3081 O O . ALA B 1 148 ? 43.840 59.930 65.832 1.00 27.28 143 ALA B O 1
ATOM 3083 N N . GLN B 1 149 ? 41.844 59.328 66.666 1.00 18.72 144 GLN B N 1
ATOM 3084 C CA . GLN B 1 149 ? 42.033 57.915 66.350 1.00 21.84 144 GLN B CA 1
ATOM 3085 C C . GLN B 1 149 ? 41.559 57.573 64.944 1.00 21.04 144 GLN B C 1
ATOM 3086 O O . GLN B 1 149 ? 42.082 56.661 64.302 1.00 22.71 144 GLN B O 1
ATOM 3092 N N . GLU B 1 150 ? 40.548 58.297 64.486 1.00 16.59 145 GLU B N 1
ATOM 3093 C CA . GLU B 1 150 ? 39.983 58.107 63.166 1.00 15.72 145 GLU B CA 1
ATOM 3094 C C . GLU B 1 150 ? 40.013 59.427 62.430 1.00 17.96 145 GLU B C 1
ATOM 3095 O O . GLU B 1 150 ? 39.634 60.454 62.986 1.00 17.79 145 GLU B O 1
ATOM 3101 N N . VAL B 1 151 ? 40.462 59.394 61.181 1.00 14.16 146 VAL B N 1
ATOM 3102 C CA . VAL B 1 151 ? 40.511 60.581 60.335 1.00 16.21 146 VAL B CA 1
ATOM 3103 C C . VAL B 1 151 ? 39.491 60.422 59.235 1.00 15.85 146 VAL B C 1
ATOM 3104 O O . VAL B 1 151 ? 39.635 59.565 58.362 1.00 18.38 146 VAL B O 1
ATOM 3108 N N . LEU B 1 152 ? 38.443 61.227 59.291 1.00 12.66 147 LEU B N 1
ATOM 3109 C CA . LEU B 1 152 ? 37.383 61.133 58.307 1.00 14.12 147 LEU B CA 1
ATOM 3110 C C . LEU B 1 152 ? 37.558 62.222 57.252 1.00 14.54 147 LEU B C 1
ATOM 3111 O O . LEU B 1 152 ? 37.294 63.403 57.506 1.00 14.96 147 LEU B O 1
ATOM 3116 N N . LEU B 1 153 ? 38.018 61.830 56.065 1.00 13.39 148 LEU B N 1
ATOM 3117 C CA . LEU B 1 153 ? 38.198 62.772 54.970 1.00 14.43 148 LEU B CA 1
ATOM 3118 C C . LEU B 1 153 ? 36.896 62.956 54.231 1.00 15.43 148 LEU B C 1
ATOM 3119 O O . LEU B 1 153 ? 36.336 61.976 53.756 1.00 15.92 148 LEU B O 1
ATOM 3124 N N . VAL B 1 154 ? 36.420 64.192 54.149 1.00 11.57 149 VAL B N 1
ATOM 3125 C CA . VAL B 1 154 ? 35.212 64.518 53.398 1.00 11.40 149 VAL B CA 1
ATOM 3126 C C . VAL B 1 154 ? 35.667 64.988 52.029 1.00 12.04 149 VAL B C 1
ATOM 3127 O O . VAL B 1 154 ? 36.462 65.918 51.919 1.00 13.69 149 VAL B O 1
ATOM 3131 N N . VAL B 1 155 ? 35.202 64.299 50.992 1.00 12.06 150 VAL B N 1
ATOM 3132 C CA . VAL B 1 155 ? 35.646 64.555 49.624 1.00 11.72 150 VAL B CA 1
ATOM 3133 C C . VAL B 1 155 ? 34.442 64.682 48.729 1.00 13.19 150 VAL B C 1
ATOM 3134 O O . VAL B 1 155 ? 33.424 64.054 48.956 1.00 14.83 150 VAL B O 1
ATOM 3138 N N . CYS B 1 156 ? 34.539 65.508 47.705 1.00 15.93 151 CYS B N 1
ATOM 3139 C CA . CYS B 1 156 ? 33.483 65.500 46.714 1.00 18.48 151 CYS B CA 1
ATOM 3140 C C . CYS B 1 156 ? 34.082 65.299 45.337 1.00 16.56 151 CYS B C 1
ATOM 3141 O O . CYS B 1 156 ? 35.296 65.436 45.141 1.00 16.30 151 CYS B O 1
ATOM 3144 N N . ASP B 1 157 ? 33.226 64.941 44.392 1.00 16.27 152 ASP B N 1
ATOM 3145 C CA . ASP B 1 157 ? 33.712 64.490 43.099 1.00 17.95 152 ASP B CA 1
ATOM 3146 C C . ASP B 1 157 ? 33.988 65.651 42.151 1.00 20.72 152 ASP B C 1
ATOM 3147 O O . ASP B 1 157 ? 33.288 65.832 41.155 1.00 20.42 152 ASP B O 1
ATOM 3152 N N . GLU B 1 158 ? 35.012 66.433 42.486 1.00 15.96 153 GLU B N 1
ATOM 3153 C CA . GLU B 1 158 ? 35.541 67.489 41.636 1.00 16.96 153 GLU B CA 1
ATOM 3154 C C . GLU B 1 158 ? 37.055 67.398 41.713 1.00 15.14 153 GLU B C 1
ATOM 3155 O O . GLU B 1 158 ? 37.586 66.999 42.745 1.00 15.11 153 GLU B O 1
ATOM 3161 N N . PRO B 1 159 ? 37.748 67.766 40.631 1.00 15.06 154 PRO B N 1
ATOM 3162 C CA . PRO B 1 159 ? 39.205 67.617 40.626 1.00 14.02 154 PRO B CA 1
ATOM 3163 C C . PRO B 1 159 ? 39.909 68.377 41.752 1.00 16.55 154 PRO B C 1
ATOM 3164 O O . PRO B 1 159 ? 40.916 67.892 42.272 1.00 17.74 154 PRO B O 1
ATOM 3168 N N . THR B 1 160 ? 39.386 69.532 42.138 1.00 16.29 155 THR B N 1
ATOM 3169 C CA . THR B 1 160 ? 40.026 70.291 43.209 1.00 16.86 155 THR B CA 1
ATOM 3170 C C . THR B 1 160 ? 39.912 69.598 44.570 1.00 13.96 155 THR B C 1
ATOM 3171 O O . THR B 1 160 ? 40.865 69.583 45.341 1.00 14.48 155 THR B O 1
ATOM 3175 N N . SER B 1 161 ? 38.766 68.996 44.864 1.00 12.96 156 SER B N 1
ATOM 3176 C CA . SER B 1 161 ? 38.614 68.287 46.122 1.00 13.45 156 SER B CA 1
ATOM 3177 C C . SER B 1 161 ? 39.460 67.005 46.150 1.00 15.06 156 SER B C 1
ATOM 3178 O O . SER B 1 161 ? 40.100 66.707 47.153 1.00 15.95 156 SER B O 1
ATOM 3181 N N . ILE B 1 162 ? 39.475 66.258 45.045 1.00 14.81 157 ILE B N 1
ATOM 3182 C CA . ILE B 1 162 ? 40.307 65.059 44.972 1.00 16.22 157 ILE B CA 1
ATOM 3183 C C . ILE B 1 162 ? 41.787 65.408 45.158 1.00 15.61 157 ILE B C 1
ATOM 3184 O O . ILE B 1 162 ? 42.517 64.728 45.890 1.00 16.31 157 ILE B O 1
ATOM 3189 N N . THR B 1 163 ? 42.212 66.491 44.511 1.00 16.86 158 THR B N 1
ATOM 3190 C CA . THR B 1 163 ? 43.594 66.948 44.580 1.00 13.48 158 THR B CA 1
ATOM 3191 C C . THR B 1 163 ? 43.950 67.349 46.016 1.00 13.94 158 THR B C 1
ATOM 3192 O O . THR B 1 163 ? 45.006 66.971 46.527 1.00 16.21 158 THR B O 1
ATOM 3196 N N . ASP B 1 164 ? 43.055 68.099 46.661 1.00 16.25 159 ASP B N 1
ATOM 3197 C CA . ASP B 1 164 ? 43.294 68.581 48.022 1.00 14.42 159 ASP B CA 1
ATOM 3198 C C . ASP B 1 164 ? 43.295 67.447 49.028 1.00 13.63 159 ASP B C 1
ATOM 3199 O O . ASP B 1 164 ? 44.111 67.425 49.952 1.00 14.90 159 ASP B O 1
ATOM 3204 N N . ALA B 1 165 ? 42.364 66.508 48.858 1.00 13.57 160 ALA B N 1
ATOM 3205 C CA . ALA B 1 165 ? 42.297 65.345 49.736 1.00 13.28 160 ALA B CA 1
ATOM 3206 C C . ALA B 1 165 ? 43.575 64.518 49.613 1.00 13.55 160 ALA B C 1
ATOM 3207 O O . ALA B 1 165 ? 44.128 64.078 50.621 1.00 15.09 160 ALA B O 1
ATOM 3209 N N . TYR B 1 166 ? 44.042 64.314 48.379 1.00 14.98 161 TYR B N 1
ATOM 3210 C CA . TYR B 1 166 ? 45.295 63.576 48.199 1.00 14.88 161 TYR B CA 1
ATOM 3211 C C . TYR B 1 166 ? 46.462 64.310 48.862 1.00 17.13 161 TYR B C 1
ATOM 3212 O O . TYR B 1 166 ? 47.289 63.692 49.544 1.00 15.82 161 TYR B O 1
ATOM 3221 N N . ALA B 1 167 ? 46.520 65.627 48.681 1.00 14.64 162 ALA B N 1
ATOM 3222 C CA . ALA B 1 167 ? 47.584 66.429 49.289 1.00 14.06 162 ALA B CA 1
ATOM 3223 C C . ALA B 1 167 ? 47.605 66.269 50.808 1.00 15.20 162 ALA B C 1
ATOM 3224 O O . ALA B 1 167 ? 48.670 66.147 51.416 1.00 16.65 162 ALA B O 1
ATOM 3226 N N . LEU B 1 168 ? 46.424 66.289 51.415 1.00 15.46 163 LEU B N 1
ATOM 3227 C CA . LEU B 1 168 ? 46.321 66.171 52.864 1.00 12.95 163 LEU B CA 1
ATOM 3228 C C . LEU B 1 168 ? 46.727 64.765 53.334 1.00 15.97 163 LEU B C 1
ATOM 3229 O O . LEU B 1 168 ? 47.475 64.622 54.297 1.00 15.42 163 LEU B O 1
ATOM 3234 N N . ILE B 1 169 ? 46.246 63.733 52.639 1.00 15.26 164 ILE B N 1
ATOM 3235 C CA . ILE B 1 169 ? 46.686 62.364 52.925 1.00 17.95 164 ILE B CA 1
ATOM 3236 C C . ILE B 1 169 ? 48.203 62.230 52.832 1.00 16.93 164 ILE B C 1
ATOM 3237 O O . ILE B 1 169 ? 48.839 61.690 53.744 1.00 17.83 164 ILE B O 1
ATOM 3242 N N . LYS B 1 170 ? 48.779 62.721 51.739 1.00 15.63 165 LYS B N 1
ATOM 3243 C CA . LYS B 1 170 ? 50.232 62.614 51.537 1.00 16.82 165 LYS B CA 1
ATOM 3244 C C . LYS B 1 170 ? 51.001 63.313 52.659 1.00 18.81 165 LYS B C 1
ATOM 3245 O O . LYS B 1 170 ? 51.951 62.765 53.226 1.00 19.85 165 LYS B O 1
ATOM 3251 N N . LEU B 1 171 ? 50.569 64.524 52.980 1.00 17.89 166 LEU B N 1
ATOM 3252 C CA . LEU B 1 171 ? 51.155 65.298 54.063 1.00 22.02 166 LEU B CA 1
ATOM 3253 C C . LEU B 1 171 ? 51.075 64.588 55.417 1.00 23.32 166 LEU B C 1
ATOM 3254 O O . LEU B 1 171 ? 52.070 64.484 56.141 1.00 23.08 166 LEU B O 1
ATOM 3259 N N . LEU B 1 172 ? 49.887 64.108 55.771 1.00 20.63 167 LEU B N 1
ATOM 3260 C CA . LEU B 1 172 ? 49.702 63.460 57.066 1.00 20.65 167 LEU B CA 1
ATOM 3261 C C . LEU B 1 172 ? 50.529 62.194 57.170 1.00 26.85 167 LEU B C 1
ATOM 3262 O O . LEU B 1 172 ? 51.006 61.837 58.252 1.00 25.14 167 LEU B O 1
ATOM 3267 N N . ASN B 1 173 ? 50.700 61.520 56.040 1.00 20.10 168 ASN B N 1
ATOM 3268 C CA . ASN B 1 173 ? 51.434 60.264 56.008 1.00 20.96 168 ASN B CA 1
ATOM 3269 C C . ASN B 1 173 ? 52.930 60.511 56.065 1.00 26.43 168 ASN B C 1
ATOM 3270 O O . ASN B 1 173 ? 53.635 59.934 56.902 1.00 29.23 168 ASN B O 1
ATOM 3275 N N . ARG B 1 174 ? 53.413 61.389 55.195 1.00 26.32 169 ARG B N 1
ATOM 3276 C CA . ARG B 1 174 ? 54.851 61.587 55.060 1.00 28.21 169 ARG B CA 1
ATOM 3277 C C . ARG B 1 174 ? 55.457 62.444 56.167 1.00 31.12 169 ARG B C 1
ATOM 3278 O O . ARG B 1 174 ? 56.613 62.242 56.533 1.00 36.33 169 ARG B O 1
ATOM 3286 N N . ASP B 1 175 ? 54.699 63.387 56.713 1.00 31.93 170 ASP B N 1
ATOM 3287 C CA . ASP B 1 175 ? 55.254 64.256 57.749 1.00 33.94 170 ASP B CA 1
ATOM 3288 C C . ASP B 1 175 ? 54.776 63.928 59.162 1.00 36.01 170 ASP B C 1
ATOM 3289 O O . ASP B 1 175 ? 55.371 64.383 60.137 1.00 35.87 170 ASP B O 1
ATOM 3294 N N . HIS B 1 176 ? 53.712 63.142 59.295 1.00 29.89 171 HIS B N 1
ATOM 3295 C CA . HIS B 1 176 ? 53.083 63.017 60.602 1.00 26.21 171 HIS B CA 1
ATOM 3296 C C . HIS B 1 176 ? 52.740 61.574 60.990 1.00 33.08 171 HIS B C 1
ATOM 3297 O O . HIS B 1 176 ? 52.042 61.335 61.981 1.00 31.27 171 HIS B O 1
ATOM 3304 N N . GLY B 1 177 ? 53.259 60.622 60.216 1.00 30.05 172 GLY B N 1
ATOM 3305 C CA . GLY B 1 177 ? 53.135 59.208 60.534 1.00 33.81 172 GLY B CA 1
ATOM 3306 C C . GLY B 1 177 ? 51.747 58.582 60.493 1.00 32.70 172 GLY B C 1
ATOM 3307 O O . GLY B 1 177 ? 51.546 57.489 61.028 1.00 30.49 172 GLY B O 1
ATOM 3308 N N . MET B 1 178 ? 50.780 59.251 59.871 1.00 26.43 173 MET B N 1
ATOM 3309 C CA . MET B 1 178 ? 49.426 58.698 59.810 1.00 23.36 173 MET B CA 1
ATOM 3310 C C . MET B 1 178 ? 49.327 57.712 58.643 1.00 22.87 173 MET B C 1
ATOM 3311 O O . MET B 1 178 ? 49.802 57.989 57.540 1.00 22.30 173 MET B O 1
ATOM 3316 N N . THR B 1 179 ? 48.708 56.561 58.892 1.00 18.95 174 THR B N 1
ATOM 3317 C CA . THR B 1 179 ? 48.681 55.496 57.892 1.00 16.70 174 THR B CA 1
ATOM 3318 C C . THR B 1 179 ? 47.305 54.912 57.577 1.00 19.07 174 THR B C 1
ATOM 3319 O O . THR B 1 179 ? 47.206 54.027 56.728 1.00 21.36 174 THR B O 1
ATOM 3323 N N . ARG B 1 180 ? 46.263 55.371 58.266 1.00 16.60 175 ARG B N 1
ATOM 3324 C CA . ARG B 1 180 ? 44.899 54.886 58.025 1.00 16.15 175 ARG B CA 1
ATOM 3325 C C . ARG B 1 180 ? 43.945 56.067 57.917 1.00 17.70 175 ARG B C 1
ATOM 3326 O O . ARG B 1 180 ? 43.998 56.987 58.737 1.00 18.26 175 ARG B O 1
ATOM 3334 N N . PHE B 1 181 ? 43.061 56.027 56.920 1.00 13.92 176 PHE B N 1
ATOM 3335 C CA . PHE B 1 181 ? 42.154 57.131 56.659 1.00 14.83 176 PHE B CA 1
ATOM 3336 C C . PHE B 1 181 ? 40.792 56.592 56.289 1.00 16.46 176 PHE B C 1
ATOM 3337 O O . PHE B 1 181 ? 40.687 55.575 55.607 1.00 18.87 176 PHE B O 1
ATOM 3345 N N . ARG B 1 182 ? 39.751 57.271 56.759 1.00 13.89 177 ARG B N 1
ATOM 3346 C CA . ARG B 1 182 ? 38.380 57.005 56.349 1.00 15.03 177 ARG B CA 1
ATOM 3347 C C . ARG B 1 182 ? 37.997 58.020 55.275 1.00 14.48 177 ARG B C 1
ATOM 3348 O O . ARG B 1 182 ? 38.442 59.181 55.313 1.00 16.57 177 ARG B O 1
ATOM 3356 N N . VAL B 1 183 ? 37.210 57.585 54.297 1.00 12.97 178 VAL B N 1
ATOM 3357 C CA . VAL B 1 183 ? 36.795 58.481 53.221 1.00 10.31 178 VAL B CA 1
ATOM 3358 C C . VAL B 1 183 ? 35.282 58.486 53.077 1.00 12.29 178 VAL B C 1
ATOM 3359 O O . VAL B 1 183 ? 34.667 57.426 52.893 1.00 14.26 178 VAL B O 1
ATOM 3363 N N . LEU B 1 184 ? 34.696 59.680 53.159 1.00 12.11 179 LEU B N 1
ATOM 3364 C CA . LEU B 1 184 ? 33.263 59.897 52.982 1.00 10.75 179 LEU B CA 1
ATOM 3365 C C . LEU B 1 184 ? 33.024 60.838 51.816 1.00 14.22 179 LEU B C 1
ATOM 3366 O O . LEU B 1 184 ? 33.577 61.941 51.800 1.00 14.61 179 LEU B O 1
ATOM 3371 N N . ALA B 1 185 ? 32.223 60.411 50.835 1.00 11.39 180 ALA B N 1
ATOM 3372 C CA . ALA B 1 185 ? 31.887 61.269 49.707 1.00 10.87 180 ALA B CA 1
ATOM 3373 C C . ALA B 1 185 ? 30.657 62.107 50.016 1.00 15.09 180 ALA B C 1
ATOM 3374 O O . ALA B 1 185 ? 29.592 61.569 50.288 1.00 22.43 180 ALA B O 1
ATOM 3376 N N . ASN B 1 186 ? 30.796 63.422 49.983 1.00 11.78 181 ASN B N 1
ATOM 3377 C CA . ASN B 1 186 ? 29.650 64.290 50.236 1.00 12.33 181 ASN B CA 1
ATOM 3378 C C . ASN B 1 186 ? 29.115 64.950 48.954 1.00 13.94 181 ASN B C 1
ATOM 3379 O O . ASN B 1 186 ? 29.830 65.099 47.957 1.00 14.72 181 ASN B O 1
ATOM 3384 N N . MET B 1 187 ? 27.845 65.351 49.006 1.00 14.65 182 MET B N 1
ATOM 3385 C CA . MET B 1 187 ? 27.140 65.974 47.886 1.00 15.66 182 MET B CA 1
ATOM 3386 C C . MET B 1 187 ? 27.191 65.073 46.646 1.00 14.69 182 MET B C 1
ATOM 3387 O O . MET B 1 187 ? 27.253 65.553 45.515 1.00 17.45 182 MET B O 1
ATOM 3392 N N . ALA B 1 188 ? 27.135 63.756 46.869 1.00 15.65 183 ALA B N 1
ATOM 3393 C CA . ALA B 1 188 ? 27.149 62.801 45.766 1.00 17.72 183 ALA B CA 1
ATOM 3394 C C . ALA B 1 188 ? 25.788 62.729 45.088 1.00 16.62 183 ALA B C 1
ATOM 3395 O O . ALA B 1 188 ? 24.754 62.745 45.742 1.00 17.82 183 ALA B O 1
ATOM 3397 N N . HIS B 1 189 ? 25.787 62.641 43.764 1.00 18.93 184 HIS B N 1
ATOM 3398 C CA . HIS B 1 189 ? 24.523 62.506 43.055 1.00 21.55 184 HIS B CA 1
ATOM 3399 C C . HIS B 1 189 ? 24.045 61.049 43.005 1.00 20.83 184 HIS B C 1
ATOM 3400 O O . HIS B 1 189 ? 22.893 60.785 42.661 1.00 22.98 184 HIS B O 1
ATOM 3407 N N . SER B 1 190 ? 24.925 60.113 43.363 1.00 20.40 185 SER B N 1
ATOM 3408 C CA . SER B 1 190 ? 24.568 58.694 43.477 1.00 21.75 185 SER B CA 1
ATOM 3409 C C . SER B 1 190 ? 25.590 57.952 44.349 1.00 22.03 185 SER B C 1
ATOM 3410 O O . SER B 1 190 ? 26.725 58.402 44.488 1.00 19.89 185 SER B O 1
ATOM 3413 N N . PRO B 1 191 ? 25.194 56.823 44.958 1.00 17.87 186 PRO B N 1
ATOM 3414 C CA . PRO B 1 191 ? 26.202 56.050 45.694 1.00 18.62 186 PRO B CA 1
ATOM 3415 C C . PRO B 1 191 ? 27.358 55.621 44.803 1.00 19.84 186 PRO B C 1
ATOM 3416 O O . PRO B 1 191 ? 28.503 55.601 45.268 1.00 17.74 186 PRO B O 1
ATOM 3420 N N . GLN B 1 192 ? 27.077 55.295 43.547 1.00 18.69 187 GLN B N 1
ATOM 3421 C CA . GLN B 1 192 ? 28.152 54.860 42.659 1.00 20.48 187 GLN B CA 1
ATOM 3422 C C . GLN B 1 192 ? 29.155 55.981 42.397 1.00 19.59 187 GLN B C 1
ATOM 3423 O O . GLN B 1 192 ? 30.345 55.714 42.265 1.00 19.79 187 GLN B O 1
ATOM 3429 N N . GLU B 1 193 ? 28.690 57.227 42.364 1.00 19.39 188 GLU B N 1
ATOM 3430 C CA . GLU B 1 193 ? 29.596 58.364 42.205 1.00 21.91 188 GLU B CA 1
ATOM 3431 C C . GLU B 1 193 ? 30.628 58.404 43.333 1.00 20.93 188 GLU B C 1
ATOM 3432 O O . GLU B 1 193 ? 31.820 58.642 43.094 1.00 18.66 188 GLU B O 1
ATOM 3438 N N . GLY B 1 194 ? 30.183 58.150 44.562 1.00 16.61 189 GLY B N 1
ATOM 3439 C CA . GLY B 1 194 ? 31.106 58.083 45.675 1.00 13.71 189 GLY B CA 1
ATOM 3440 C C . GLY B 1 194 ? 32.095 56.938 45.551 1.00 16.24 189 GLY B C 1
ATOM 3441 O O . GLY B 1 194 ? 33.266 57.105 45.867 1.00 15.70 189 GLY B O 1
ATOM 3442 N N . ARG B 1 195 ? 31.629 55.770 45.106 1.00 15.02 190 ARG B N 1
ATOM 3443 C CA . ARG B 1 195 ? 32.524 54.623 44.934 1.00 15.61 190 ARG B CA 1
ATOM 3444 C C . ARG B 1 195 ? 33.582 54.924 43.891 1.00 17.17 190 ARG B C 1
ATOM 3445 O O . ARG B 1 195 ? 34.746 54.544 44.041 1.00 18.13 190 ARG B O 1
ATOM 3453 N N . ASN B 1 196 ? 33.174 55.593 42.820 1.00 18.42 191 ASN B N 1
ATOM 3454 C CA . ASN B 1 196 ? 34.114 55.923 41.758 1.00 19.60 191 ASN B CA 1
ATOM 3455 C C . ASN B 1 196 ? 35.155 56.919 42.263 1.00 21.20 191 ASN B C 1
ATOM 3456 O O . ASN B 1 196 ? 36.342 56.823 41.943 1.00 21.65 191 ASN B O 1
ATOM 3461 N N . LEU B 1 197 ? 34.706 57.856 43.086 1.00 19.78 192 LEU B N 1
ATOM 3462 C CA . LEU B 1 197 ? 35.596 58.811 43.727 1.00 15.84 192 LEU B CA 1
ATOM 3463 C C . LEU B 1 197 ? 36.639 58.119 44.613 1.00 18.48 192 LEU B C 1
ATOM 3464 O O . LEU B 1 197 ? 37.833 58.442 44.577 1.00 19.84 192 LEU B O 1
ATOM 3469 N N . PHE B 1 198 ? 36.169 57.171 45.411 1.00 14.73 193 PHE B N 1
ATOM 3470 C CA . PHE B 1 198 ? 37.044 56.413 46.288 1.00 15.68 193 PHE B CA 1
ATOM 3471 C C . PHE B 1 198 ? 38.040 55.621 45.453 1.00 16.86 193 PHE B C 1
ATOM 3472 O O . PHE B 1 198 ? 39.209 55.510 45.815 1.00 17.43 193 PHE B O 1
ATOM 3480 N N . ALA B 1 199 ? 37.572 55.081 44.331 1.00 16.22 194 ALA B N 1
ATOM 3481 C CA . ALA B 1 199 ? 38.453 54.338 43.438 1.00 17.19 194 ALA B CA 1
ATOM 3482 C C . ALA B 1 199 ? 39.593 55.211 42.920 1.00 18.74 194 ALA B C 1
ATOM 3483 O O . ALA B 1 199 ? 40.748 54.761 42.842 1.00 17.78 194 ALA B O 1
ATOM 3485 N N . LYS B 1 200 ? 39.276 56.455 42.581 1.00 18.41 195 LYS B N 1
ATOM 3486 C CA . LYS B 1 200 ? 40.299 57.402 42.141 1.00 19.11 195 LYS B CA 1
ATOM 3487 C C . LYS B 1 200 ? 41.364 57.636 43.209 1.00 18.22 195 LYS B C 1
ATOM 3488 O O . LYS B 1 200 ? 42.569 57.571 42.925 1.00 19.94 195 LYS B O 1
ATOM 3494 N N . LEU B 1 201 ? 40.925 57.897 44.435 1.00 17.61 196 LEU B N 1
ATOM 3495 C CA . LEU B 1 201 ? 41.857 58.132 45.527 1.00 15.45 196 LEU B CA 1
ATOM 3496 C C . LEU B 1 201 ? 42.681 56.893 45.846 1.00 16.48 196 LEU B C 1
ATOM 3497 O O . LEU B 1 201 ? 43.866 56.988 46.168 1.00 17.88 196 LEU B O 1
ATOM 3502 N N . THR B 1 202 ? 42.051 55.728 45.772 1.00 15.53 197 THR B N 1
ATOM 3503 C CA . THR B 1 202 ? 42.764 54.479 46.001 1.00 14.26 197 THR B CA 1
ATOM 3504 C C . THR B 1 202 ? 43.879 54.284 44.982 1.00 16.72 197 THR B C 1
ATOM 3505 O O . THR B 1 202 ? 44.967 53.858 45.340 1.00 17.01 197 THR B O 1
ATOM 3509 N N . LYS B 1 203 ? 43.631 54.603 43.714 1.00 16.15 198 LYS B N 1
ATOM 3510 C CA . LYS B 1 203 ? 44.664 54.385 42.700 1.00 18.15 198 LYS B CA 1
ATOM 3511 C C . LYS B 1 203 ? 45.879 55.284 42.916 1.00 17.20 198 LYS B C 1
ATOM 3512 O O . LYS B 1 203 ? 47.025 54.812 42.839 1.00 17.40 198 LYS B O 1
ATOM 3518 N N . VAL B 1 204 ? 45.646 56.564 43.190 1.00 17.93 199 VAL B N 1
ATOM 3519 C CA . VAL B 1 204 ? 46.764 57.481 43.313 1.00 19.40 199 VAL B CA 1
ATOM 3520 C C . VAL B 1 204 ? 47.508 57.224 44.623 1.00 17.52 199 VAL B C 1
ATOM 3521 O O . VAL B 1 204 ? 48.749 57.241 44.631 1.00 17.19 199 VAL B O 1
ATOM 3525 N N . THR B 1 205 ? 46.787 56.934 45.711 1.00 17.30 200 THR B N 1
ATOM 3526 C CA . THR B 1 205 ? 47.488 56.635 46.957 1.00 17.49 200 THR B CA 1
ATOM 3527 C C . THR B 1 205 ? 48.191 55.280 46.888 1.00 16.53 200 THR B C 1
ATOM 3528 O O . THR B 1 205 ? 49.254 55.124 47.487 1.00 16.28 200 THR B O 1
ATOM 3532 N N . ASP B 1 206 ? 47.620 54.305 46.174 1.00 14.64 201 ASP B N 1
ATOM 3533 C CA . ASP B 1 206 ? 48.329 53.031 45.911 1.00 16.35 201 ASP B CA 1
ATOM 3534 C C . ASP B 1 206 ? 49.659 53.260 45.192 1.00 17.12 201 ASP B C 1
ATOM 3535 O O . ASP B 1 206 ? 50.666 52.628 45.490 1.00 17.25 201 ASP B O 1
ATOM 3540 N N . ARG B 1 207 ? 49.644 54.141 44.197 1.00 15.68 202 ARG B N 1
ATOM 3541 C CA . ARG B 1 207 ? 50.809 54.350 43.352 1.00 17.49 202 ARG B CA 1
ATOM 3542 C C . ARG B 1 207 ? 51.980 55.003 44.100 1.00 16.00 202 ARG B C 1
ATOM 3543 O O . ARG B 1 207 ? 53.137 54.647 43.876 1.00 17.70 202 ARG B O 1
ATOM 3551 N N . PHE B 1 208 ? 51.668 55.943 44.993 1.00 16.28 203 PHE B N 1
ATOM 3552 C CA . PHE B 1 208 ? 52.701 56.812 45.548 1.00 18.83 203 PHE B CA 1
ATOM 3553 C C . PHE B 1 208 ? 52.942 56.686 47.049 1.00 21.08 203 PHE B C 1
ATOM 3554 O O . PHE B 1 208 ? 53.997 57.106 47.541 1.00 19.99 203 PHE B O 1
ATOM 3562 N N . LEU B 1 209 ? 51.988 56.099 47.766 1.00 16.58 204 LEU B N 1
ATOM 3563 C CA . LEU B 1 209 ? 52.041 56.048 49.223 1.00 15.71 204 LEU B CA 1
ATOM 3564 C C . LEU B 1 209 ? 51.886 54.624 49.742 1.00 19.09 204 LEU B C 1
ATOM 3565 O O . LEU B 1 209 ? 51.614 53.709 48.975 1.00 18.57 204 LEU B O 1
ATOM 3570 N N . ASP B 1 210 ? 52.054 54.449 51.051 1.00 19.48 205 ASP B N 1
ATOM 3571 C CA . ASP B 1 210 ? 51.720 53.200 51.720 1.00 17.70 205 ASP B CA 1
ATOM 3572 C C . ASP B 1 210 ? 50.725 53.530 52.821 1.00 22.67 205 ASP B C 1
ATOM 3573 O O . ASP B 1 210 ? 51.091 53.671 53.988 1.00 20.72 205 ASP B O 1
ATOM 3578 N N . VAL B 1 211 ? 49.466 53.687 52.429 1.00 16.99 206 VAL B N 1
ATOM 3579 C CA . VAL B 1 211 ? 48.406 54.043 53.363 1.00 15.29 206 VAL B CA 1
AT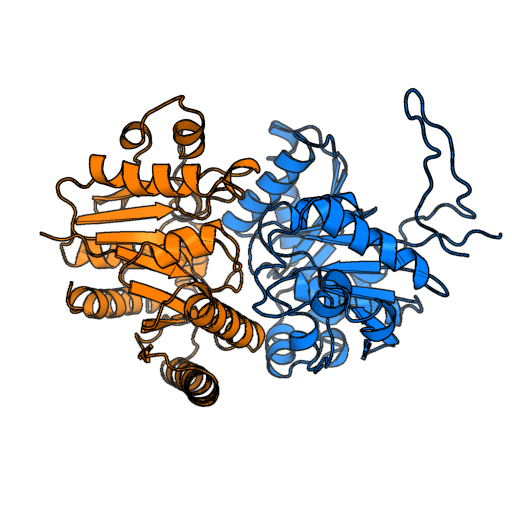OM 3580 C C . VAL B 1 211 ? 47.212 53.124 53.151 1.00 15.77 206 VAL B C 1
ATOM 3581 O O . VAL B 1 211 ? 47.099 52.460 52.119 1.00 19.26 206 VAL B O 1
ATOM 3585 N N . ALA B 1 212 ? 46.338 53.074 54.146 1.00 15.16 207 ALA B N 1
ATOM 3586 C CA . ALA B 1 212 ? 45.117 52.288 54.064 1.00 13.29 207 ALA B CA 1
ATOM 3587 C C . ALA B 1 212 ? 43.930 53.221 54.057 1.00 16.29 207 ALA B C 1
ATOM 3588 O O . ALA B 1 212 ? 43.656 53.873 55.059 1.00 19.79 207 ALA B O 1
ATOM 3590 N N . LEU B 1 213 ? 43.245 53.309 52.917 1.00 14.92 208 LEU B N 1
ATOM 3591 C CA . LEU B 1 213 ? 42.002 54.078 52.819 1.00 13.02 208 LEU B CA 1
ATOM 3592 C C . LEU B 1 213 ? 40.819 53.149 53.015 1.00 15.07 208 LEU B C 1
ATOM 3593 O O . LEU B 1 213 ? 40.801 52.040 52.484 1.00 16.92 208 LEU B O 1
ATOM 3598 N N . GLN B 1 214 ? 39.843 53.599 53.790 1.00 16.00 209 GLN B N 1
ATOM 3599 C CA . GLN B 1 214 ? 38.648 52.803 54.044 1.00 14.78 209 GLN B CA 1
ATOM 3600 C C . GLN B 1 214 ? 37.431 53.646 53.725 1.00 13.70 209 GLN B C 1
ATOM 3601 O O . GLN B 1 214 ? 37.269 54.747 54.258 1.00 16.00 209 GLN B O 1
ATOM 3607 N N . TYR B 1 215 ? 36.577 53.123 52.856 1.00 15.05 210 TYR B N 1
ATOM 3608 C CA . TYR B 1 215 ? 35.417 53.868 52.365 1.00 12.41 210 TYR B CA 1
ATOM 3609 C C . TYR B 1 215 ? 34.239 53.756 53.327 1.00 14.52 210 TYR B C 1
ATOM 3610 O O . TYR B 1 215 ? 33.909 52.667 53.792 1.00 17.35 210 TYR B O 1
ATOM 3619 N N . VAL B 1 216 ? 33.601 54.884 53.614 1.00 16.16 211 VAL B N 1
ATOM 3620 C CA . VAL B 1 216 ? 32.476 54.903 54.552 1.00 15.61 211 VAL B CA 1
ATOM 3621 C C . VAL B 1 216 ? 31.138 55.105 53.843 1.00 16.41 211 VAL B C 1
ATOM 3622 O O . VAL B 1 216 ? 30.078 54.957 54.440 1.00 24.64 211 VAL B O 1
ATOM 3626 N N . GLY B 1 217 ? 31.171 55.437 52.559 1.00 12.48 212 GLY B N 1
ATOM 3627 C CA . GLY B 1 217 ? 29.935 55.678 51.845 1.00 15.71 212 GLY B CA 1
ATOM 3628 C C . GLY B 1 217 ? 29.741 57.124 51.448 1.00 14.43 212 GLY B C 1
ATOM 3629 O O . GLY B 1 217 ? 30.684 57.902 51.376 1.00 14.23 212 GLY B O 1
ATOM 3630 N N . VAL B 1 218 ? 28.484 57.474 51.211 1.00 12.22 213 VAL B N 1
ATOM 3631 C CA . VAL B 1 218 ? 28.113 58.746 50.638 1.00 13.97 213 VAL B CA 1
ATOM 3632 C C . VAL B 1 218 ? 27.150 59.504 51.556 1.00 14.30 213 VAL B C 1
ATOM 3633 O O . VAL B 1 218 ? 26.357 58.891 52.275 1.00 16.18 213 VAL B O 1
ATOM 3637 N N . ILE B 1 219 ? 27.249 60.833 51.557 1.00 13.39 214 ILE B N 1
ATOM 3638 C CA . ILE B 1 219 ? 26.106 61.684 51.912 1.00 13.64 214 ILE B CA 1
ATOM 3639 C C . ILE B 1 219 ? 25.617 62.274 50.587 1.00 12.37 214 ILE B C 1
ATOM 3640 O O . ILE B 1 219 ? 26.396 62.923 49.893 1.00 13.95 214 ILE B O 1
ATOM 3645 N N . PRO B 1 220 ? 24.351 62.028 50.207 1.00 13.47 215 PRO B N 1
ATOM 3646 C CA . PRO B 1 220 ? 23.859 62.536 48.926 1.00 13.30 215 PRO B CA 1
ATOM 3647 C C . PRO B 1 220 ? 23.732 64.047 48.914 1.00 12.00 215 PRO B C 1
ATOM 3648 O O . PRO B 1 220 ? 23.503 64.661 49.962 1.00 14.69 215 PRO B O 1
ATOM 3652 N N . TYR B 1 221 ? 23.861 64.645 47.739 1.00 14.99 216 TYR B N 1
ATOM 3653 C CA . TYR B 1 221 ? 23.373 65.996 47.562 1.00 12.84 216 TYR B CA 1
ATOM 3654 C C . TYR B 1 221 ? 21.892 66.008 47.925 1.00 14.99 216 TYR B C 1
ATOM 3655 O O . TYR B 1 221 ? 21.105 65.227 47.390 1.00 16.57 216 TYR B O 1
ATOM 3664 N N . ASP B 1 222 ? 21.506 66.905 48.825 1.00 13.96 217 ASP B N 1
ATOM 3665 C CA . ASP B 1 222 ? 20.131 66.933 49.307 1.00 14.93 217 ASP B CA 1
ATOM 3666 C C . ASP B 1 222 ? 19.728 68.377 49.553 1.00 14.84 217 ASP B C 1
ATOM 3667 O O . ASP B 1 222 ? 20.382 69.089 50.313 1.00 13.80 217 ASP B O 1
ATOM 3672 N N . GLU B 1 223 ? 18.659 68.821 48.901 1.00 15.09 218 GLU B N 1
ATOM 3673 C CA . GLU B 1 223 ? 18.167 70.177 49.130 1.00 15.16 218 GLU B CA 1
ATOM 3674 C C . GLU B 1 223 ? 17.828 70.409 50.593 1.00 17.16 218 GLU B C 1
ATOM 3675 O O . GLU B 1 223 ? 17.867 71.541 51.056 1.00 17.95 218 GLU B O 1
ATOM 3681 N N . SER B 1 224 ? 17.510 69.343 51.330 1.00 15.41 219 SER B N 1
ATOM 3682 C CA . SER B 1 224 ? 17.213 69.506 52.755 1.00 16.29 219 SER B CA 1
ATOM 3683 C C . SER B 1 224 ? 18.400 70.084 53.524 1.00 15.61 219 SER B C 1
ATOM 3684 O O . SER B 1 224 ? 18.202 70.792 54.507 1.00 15.78 219 SER B O 1
ATOM 3687 N N . VAL B 1 225 ? 19.620 69.775 53.099 1.00 13.95 220 VAL B N 1
ATOM 3688 C CA . VAL B 1 225 ? 20.791 70.363 53.751 1.00 13.46 220 VAL B CA 1
ATOM 3689 C C . VAL B 1 225 ? 20.844 71.871 53.515 1.00 15.14 220 VAL B C 1
ATOM 3690 O O . VAL B 1 225 ? 21.137 72.642 54.434 1.00 13.92 220 VAL B O 1
ATOM 3694 N N . ARG B 1 226 ? 20.551 72.302 52.290 1.00 14.40 221 ARG B N 1
ATOM 3695 C CA . ARG B 1 226 ? 20.528 73.731 52.010 1.00 15.17 221 ARG B CA 1
ATOM 3696 C C . ARG B 1 226 ? 19.457 74.414 52.836 1.00 16.11 221 ARG B C 1
ATOM 3697 O O . ARG B 1 226 ? 19.686 75.485 53.396 1.00 16.11 221 ARG B O 1
ATOM 3705 N N . LYS B 1 227 ? 18.294 73.785 52.946 1.00 15.55 222 LYS B N 1
ATOM 3706 C CA . LYS B 1 227 ? 17.219 74.362 53.751 1.00 14.67 222 LYS B CA 1
ATOM 3707 C C . LYS B 1 227 ? 17.600 74.412 55.225 1.00 15.89 222 LYS B C 1
ATOM 3708 O O . LYS B 1 227 ? 17.303 75.394 55.910 1.00 15.65 222 LYS B O 1
ATOM 3714 N N . ALA B 1 228 ? 18.262 73.364 55.701 1.00 14.32 223 ALA B N 1
ATOM 3715 C CA . ALA B 1 228 ? 18.667 73.298 57.104 1.00 14.81 223 ALA B CA 1
ATOM 3716 C C . ALA B 1 228 ? 19.674 74.394 57.446 1.00 15.47 223 ALA B C 1
ATOM 3717 O O . ALA B 1 228 ? 19.567 75.042 58.492 1.00 14.50 223 ALA B O 1
ATOM 3719 N N . VAL B 1 229 ? 20.644 74.611 56.560 1.00 14.45 224 VAL B N 1
ATOM 3720 C CA . VAL B 1 229 ? 21.629 75.671 56.766 1.00 13.68 224 VAL B CA 1
ATOM 3721 C C . VAL B 1 229 ? 20.954 77.055 56.850 1.00 14.75 224 VAL B C 1
ATOM 3722 O O . VAL B 1 229 ? 21.304 77.862 57.715 1.00 16.36 224 VAL B O 1
ATOM 3726 N N . GLN B 1 230 ? 19.984 77.326 55.979 1.00 15.01 225 GLN B N 1
ATOM 3727 C CA . GLN B 1 230 ? 19.220 78.581 56.072 1.00 15.94 225 GLN B CA 1
ATOM 3728 C C . GLN B 1 230 ? 18.481 78.729 57.405 1.00 18.51 225 GLN B C 1
ATOM 3729 O O . GLN B 1 230 ? 18.427 79.825 57.976 1.00 20.46 225 GLN B O 1
ATOM 3735 N N . LYS B 1 231 ? 17.894 77.629 57.873 1.00 15.46 226 LYS B N 1
ATOM 3736 C CA . LYS B 1 231 ? 17.184 77.604 59.163 1.00 20.21 226 LYS B CA 1
ATOM 3737 C C . LYS B 1 231 ? 18.106 77.682 60.384 1.00 16.48 226 LYS B C 1
ATOM 3738 O O . LYS B 1 231 ? 17.636 77.933 61.499 1.00 19.01 226 LYS B O 1
ATOM 3744 N N . GLN B 1 232 ? 19.400 77.439 60.175 1.00 16.26 227 GLN B N 1
ATOM 3745 C CA . GLN B 1 232 ? 20.373 77.261 61.262 1.00 15.11 227 GLN B CA 1
ATOM 3746 C C . GLN B 1 232 ? 19.888 76.205 62.256 1.00 13.22 227 GLN B C 1
ATOM 3747 O O . GLN B 1 232 ? 19.920 76.400 63.471 1.00 16.48 227 GLN B O 1
ATOM 3753 N N . ARG B 1 233 ? 19.406 75.095 61.694 1.00 14.95 228 ARG B N 1
ATOM 3754 C CA . ARG B 1 233 ? 19.113 73.861 62.437 1.00 14.77 228 ARG B CA 1
ATOM 3755 C C . ARG B 1 233 ? 19.794 72.716 61.723 1.00 14.99 228 ARG B C 1
ATOM 3756 O O . ARG B 1 233 ? 19.845 72.707 60.498 1.00 17.42 228 ARG B O 1
ATOM 3764 N N . ALA B 1 234 ? 20.328 71.752 62.462 1.00 15.13 229 ALA B N 1
ATOM 3765 C CA . ALA B 1 234 ? 20.956 70.594 61.826 1.00 14.70 229 ALA B CA 1
ATOM 3766 C C . ALA B 1 234 ? 19.978 69.846 60.928 1.00 15.53 229 ALA B C 1
ATOM 3767 O O . ALA B 1 234 ? 18.829 69.634 61.315 1.00 15.54 229 ALA B O 1
ATOM 3769 N N . VAL B 1 235 ? 20.420 69.436 59.741 1.00 14.31 230 VAL B N 1
ATOM 3770 C CA . VAL B 1 235 ? 19.527 68.686 58.861 1.00 15.23 230 VAL B CA 1
ATOM 3771 C C . VAL B 1 235 ? 19.012 67.413 59.558 1.00 13.99 230 VAL B C 1
ATOM 3772 O O . VAL B 1 235 ? 17.864 67.032 59.382 1.00 15.64 230 VAL B O 1
ATOM 3776 N N . TYR B 1 236 ? 19.833 66.795 60.403 1.00 14.67 231 TYR B N 1
ATOM 3777 C CA . TYR B 1 236 ? 19.425 65.550 61.056 1.00 14.03 231 TYR B CA 1
ATOM 3778 C C . TYR B 1 236 ? 18.236 65.761 61.970 1.00 16.34 231 TYR B C 1
ATOM 3779 O O . TYR B 1 236 ? 17.413 64.852 62.152 1.00 17.75 231 TYR B O 1
ATOM 3788 N N . GLU B 1 237 ? 18.149 66.965 62.530 1.00 17.44 232 GLU B N 1
ATOM 3789 C CA . GLU B 1 237 ? 17.057 67.353 63.413 1.00 21.25 232 GLU B CA 1
ATOM 3790 C C . GLU B 1 237 ? 15.870 67.944 62.660 1.00 21.31 232 GLU B C 1
ATOM 3791 O O . GLU B 1 237 ? 14.716 67.591 62.923 1.00 22.74 232 GLU B O 1
ATOM 3797 N N . ALA B 1 238 ? 16.159 68.846 61.729 1.00 17.87 233 ALA B N 1
ATOM 3798 C CA . ALA B 1 238 ? 15.125 69.600 61.033 1.00 19.79 233 ALA B CA 1
ATOM 3799 C C . ALA B 1 238 ? 14.405 68.768 59.978 1.00 19.92 233 ALA B C 1
ATOM 3800 O O . ALA B 1 238 ? 13.211 68.943 59.751 1.00 21.41 233 ALA B O 1
ATOM 3802 N N . PHE B 1 239 ? 15.143 67.872 59.337 1.00 19.36 234 PHE B N 1
ATOM 3803 C CA . PHE B 1 239 ? 14.588 67.005 58.298 1.00 20.46 234 PHE B CA 1
ATOM 3804 C C . PHE B 1 239 ? 15.042 65.568 58.527 1.00 19.47 234 PHE B C 1
ATOM 3805 O O . PHE B 1 239 ? 15.838 65.020 57.761 1.00 17.79 234 PHE B O 1
ATOM 3813 N N . PRO B 1 240 ? 14.534 64.949 59.600 1.00 17.75 235 PRO B N 1
ATOM 3814 C CA . PRO B 1 240 ? 15.036 63.658 60.070 1.00 17.74 235 PRO B CA 1
ATOM 3815 C C . PRO B 1 240 ? 14.804 62.516 59.092 1.00 19.26 235 PRO B C 1
ATOM 3816 O O . PRO B 1 240 ? 15.464 61.485 59.217 1.00 21.75 235 PRO B O 1
ATOM 3820 N N . ARG B 1 241 ? 13.890 62.702 58.145 1.00 20.48 236 ARG B N 1
ATOM 3821 C CA . ARG B 1 241 ? 13.544 61.655 57.197 1.00 18.77 236 ARG B CA 1
ATOM 3822 C C . ARG B 1 241 ? 14.135 61.907 55.810 1.00 18.72 236 ARG B C 1
ATOM 3823 O O . ARG B 1 241 ? 13.868 61.156 54.874 1.00 22.01 236 ARG B O 1
ATOM 3831 N N . SER B 1 242 ? 14.937 62.965 55.677 1.00 17.56 237 SER B N 1
ATOM 3832 C CA . SER B 1 242 ? 15.533 63.296 54.381 1.00 17.77 237 SER B CA 1
ATOM 3833 C C . SER B 1 242 ? 16.603 62.286 54.005 1.00 15.70 237 SER B C 1
ATOM 3834 O O . SER B 1 242 ? 17.147 61.597 54.869 1.00 17.60 237 SER B O 1
ATOM 3837 N N . LYS B 1 243 ? 16.906 62.199 52.716 1.00 17.49 238 LYS B N 1
ATOM 3838 C CA . LYS B 1 243 ? 17.932 61.262 52.264 1.00 17.29 238 LYS B CA 1
ATOM 3839 C C . LYS B 1 243 ? 19.282 61.543 52.924 1.00 17.91 238 LYS B C 1
ATOM 3840 O O . LYS B 1 243 ? 20.009 60.612 53.266 1.00 14.87 238 LYS B O 1
ATOM 3846 N N . ALA B 1 244 ? 19.621 62.814 53.116 1.00 16.64 239 ALA B N 1
ATOM 3847 C CA . ALA B 1 244 ? 20.869 63.143 53.798 1.00 14.68 239 ALA B CA 1
ATOM 3848 C C . ALA B 1 244 ? 20.871 62.647 55.236 1.00 13.58 239 ALA B C 1
ATOM 3849 O O . ALA B 1 244 ? 21.858 62.089 55.703 1.00 14.76 239 ALA B O 1
ATOM 3851 N N . SER B 1 245 ? 19.770 62.854 55.947 1.00 14.43 240 SER B N 1
ATOM 3852 C CA . SER B 1 245 ? 19.706 62.418 57.335 1.00 14.14 240 SER B CA 1
ATOM 3853 C C . SER B 1 245 ? 19.788 60.895 57.446 1.00 14.32 240 SER B C 1
ATOM 3854 O O . SER B 1 245 ? 20.470 60.368 58.329 1.00 14.96 240 SER B O 1
ATOM 3857 N N . LEU B 1 246 ? 19.120 60.186 56.537 1.00 13.77 241 LEU B N 1
ATOM 3858 C CA . LEU B 1 246 ? 19.192 58.724 56.545 1.00 13.66 241 LEU B CA 1
ATOM 3859 C C . LEU B 1 246 ? 20.612 58.267 56.266 1.00 14.90 241 LEU B C 1
ATOM 3860 O O . LEU B 1 246 ? 21.058 57.249 56.809 1.00 14.39 241 LEU B O 1
ATOM 3865 N N . ALA B 1 247 ? 21.318 59.018 55.419 1.00 13.30 242 ALA B N 1
ATOM 3866 C CA . ALA B 1 247 ? 22.701 58.666 55.107 1.00 13.11 242 ALA B CA 1
ATOM 3867 C C . ALA B 1 247 ? 23.605 58.916 56.309 1.00 12.31 242 ALA B C 1
ATOM 3868 O O . ALA B 1 247 ? 24.544 58.151 56.536 1.00 13.72 242 ALA B O 1
ATOM 3870 N N . PHE B 1 248 ? 23.322 59.957 57.093 1.00 13.47 243 PHE B N 1
ATOM 3871 C CA . PHE B 1 248 ? 24.074 60.188 58.326 1.00 13.67 243 PHE B CA 1
ATOM 3872 C C . PHE B 1 248 ? 23.830 59.074 59.338 1.00 11.48 243 PHE B C 1
ATOM 3873 O O . PHE B 1 248 ? 24.755 58.664 60.026 1.00 15.14 243 PHE B O 1
ATOM 3881 N N . LYS B 1 249 ? 22.605 58.554 59.399 1.00 14.27 244 LYS B N 1
ATOM 3882 C CA . LYS B 1 249 ? 22.351 57.395 60.258 1.00 14.50 244 LYS B CA 1
ATOM 3883 C C . LYS B 1 249 ? 23.213 56.208 59.820 1.00 15.62 244 LYS B C 1
ATOM 3884 O O . LYS B 1 249 ? 23.774 55.494 60.643 1.00 16.50 244 LYS B O 1
ATOM 3890 N N . ALA B 1 250 ? 23.335 56.002 58.518 1.00 15.05 245 ALA B N 1
ATOM 3891 C CA . ALA B 1 250 ? 24.154 54.894 58.030 1.00 13.85 245 ALA B CA 1
ATOM 3892 C C . ALA B 1 250 ? 25.634 55.059 58.384 1.00 12.06 245 ALA B C 1
ATOM 3893 O O . ALA B 1 250 ? 26.294 54.096 58.772 1.00 16.22 245 ALA B O 1
ATOM 3895 N N . VAL B 1 251 ? 26.152 56.270 58.202 1.00 14.24 246 VAL B N 1
ATOM 3896 C CA . VAL B 1 251 ? 27.551 56.538 58.540 1.00 14.04 246 VAL B CA 1
ATOM 3897 C C . VAL B 1 251 ? 27.754 56.300 60.042 1.00 15.57 246 VAL B C 1
ATOM 3898 O O . VAL B 1 251 ? 28.743 55.686 60.451 1.00 15.78 246 VAL B O 1
ATOM 3902 N N . ALA B 1 252 ? 26.813 56.772 60.851 1.00 15.18 247 ALA B N 1
ATOM 3903 C CA . ALA B 1 252 ? 26.889 56.568 62.302 1.00 16.67 247 ALA B CA 1
ATOM 3904 C C . ALA B 1 252 ? 26.924 55.090 62.684 1.00 14.08 247 ALA B C 1
ATOM 3905 O O . ALA B 1 252 ? 27.663 54.696 63.589 1.00 15.21 247 ALA B O 1
ATOM 3907 N N . GLN B 1 253 ? 26.107 54.266 62.030 1.00 13.29 248 GLN B N 1
ATOM 3908 C CA . GLN B 1 253 ? 26.164 52.828 62.281 1.00 14.70 248 GLN B CA 1
ATOM 3909 C C . GLN B 1 253 ? 27.550 52.267 62.001 1.00 15.79 248 GLN B C 1
ATOM 3910 O O . GLN B 1 253 ? 28.073 51.456 62.766 1.00 17.97 248 GLN B O 1
ATOM 3916 N N . LYS B 1 254 ? 28.151 52.691 60.898 1.00 13.67 249 LYS B N 1
ATOM 3917 C CA . LYS B 1 254 ? 29.496 52.240 60.580 1.00 15.27 249 LYS B CA 1
ATOM 3918 C C . LYS B 1 254 ? 30.516 52.712 61.611 1.00 16.57 249 LYS B C 1
ATOM 3919 O O . LYS B 1 254 ? 31.303 51.916 62.111 1.00 17.89 249 LYS B O 1
ATOM 3925 N N . VAL B 1 255 ? 30.480 53.995 61.939 1.00 17.96 250 VAL B N 1
ATOM 3926 C CA . VAL B 1 255 ? 31.422 54.560 62.901 1.00 16.56 250 VAL B CA 1
ATOM 3927 C C . VAL B 1 255 ? 31.336 53.815 64.233 1.00 18.44 250 VAL B C 1
ATOM 3928 O O . VAL B 1 255 ? 32.350 53.466 64.864 1.00 19.08 250 VAL B O 1
ATOM 3932 N N . ASP B 1 256 ? 30.111 53.535 64.654 1.00 17.14 251 ASP B N 1
ATOM 3933 C CA . ASP B 1 256 ? 29.889 52.888 65.939 1.00 18.95 251 ASP B CA 1
ATOM 3934 C C . ASP B 1 256 ? 30.428 51.454 65.967 1.00 23.94 251 ASP B C 1
ATOM 3935 O O . ASP B 1 256 ? 30.686 50.903 67.039 1.00 26.13 251 ASP B O 1
ATOM 3940 N N . SER B 1 257 ? 30.614 50.864 64.786 1.00 19.93 252 SER B N 1
ATOM 3941 C CA . SER B 1 257 ? 31.093 49.487 64.665 1.00 20.67 252 SER B CA 1
ATOM 3942 C C . SER B 1 257 ? 32.616 49.385 64.706 1.00 22.66 252 SER B C 1
ATOM 3943 O O . SER B 1 257 ? 33.160 48.295 64.910 1.00 28.03 252 SER B O 1
ATOM 3946 N N . TRP B 1 258 ? 33.299 50.509 64.521 1.00 22.93 253 TRP B N 1
ATOM 3947 C CA . TRP B 1 258 ? 34.757 50.513 64.465 1.00 20.15 253 TRP B CA 1
ATOM 3948 C C . TRP B 1 258 ? 35.391 50.212 65.819 1.00 24.76 253 TRP B C 1
ATOM 3949 O O . TRP B 1 258 ? 34.996 50.786 66.828 1.00 26.26 253 TRP B O 1
ATOM 3960 N N . PRO B 1 259 ? 36.397 49.325 65.838 1.00 36.74 254 PRO B N 1
ATOM 3961 C CA . PRO B 1 259 ? 37.112 49.030 67.085 1.00 37.60 254 PRO B CA 1
ATOM 3962 C C . PRO B 1 259 ? 37.712 50.290 67.702 1.00 37.17 254 PRO B C 1
ATOM 3963 O O . PRO B 1 259 ? 38.166 51.172 66.976 1.00 37.46 254 PRO B O 1
ATOM 3967 N N . LEU B 1 260 ? 37.694 50.377 69.028 1.00 34.71 255 LEU B N 1
ATOM 3968 C CA . LEU B 1 260 ? 38.207 51.557 69.714 1.00 38.30 255 LEU B CA 1
ATOM 3969 C C . LEU B 1 260 ? 39.728 51.551 69.732 1.00 39.45 255 LEU B C 1
ATOM 3970 O O . LEU B 1 260 ? 40.346 50.574 70.146 1.00 44.36 255 LEU B O 1
#

B-factor: mean 24.67, std 12.71, range [7.06, 96.11]

Secondary structure (DSSP, 8-state):
---EE-EEEEEE-SSTTSSHHHHHHHHHHHHHHTT--EEEEEE-TTB--HHHHHT---SS-HHHHHTTSS-GGGG-EE-GGG-EEE---BS-STTTT--HHHHHHHHHHGGGG-TT-SEEEEEEPSSS-HHHHHHHHHSSEEEEEE-SSHHHHHHHHHHHHHHHHHH---EEEEEEEEE-STTHHHHHHHHHHHHHHHH---EEEEEEEEEP-HHHHHHHHHTS-HHHH-TTSHHHHHHHHHHHHHHHS---SS---B--TT--S-B--SEE-/-PPEEEEEE-SSTTSSHHHHHHHHHHHHHHTT--EEEEEE-TTB--HHHHHT---SS-HHHHHTTSS-GGGG-EE-GGG-EEE---BS-GGGGS--HHHHHHHHHHGGGG-TT-SEEEEEEPSSS-HHHHHHHHT-SEEEEEE-SSHHHHHHHHHHHHHHHHHH---EEEEEEEEESSHHHHHHHHHHHHHHHHHH---EEEEEEEEE--HHHHHHHHHTS-HHHHSTTSHHHHHHHHHHHHHHHS--

Sequence (521 aa):
GSMHPVQVIAVTGGKGGVGKTNVSVNLALALADLGRRVMLLDADLGLANVDVLLGLTPKRTLADVIEGRCELRDVLLLGPGGVRIVPAASGTQSMVHLSPMQHAGLIQAFSDISDNLDVVLVVDTAAGIGDSVVSFVRAAQEVLLVVCDEPTSITDAYALIKLLNRRDHGMMTRFRVLANMAHSPQEGRNLFAKLTKVVTDRFLDVALQYVGVIPYDESVRKAVQKQRAVYEAFPRSKASLAFKAVAQKKVDSWPLPANPRGHLEFFVERLVQHPATGHPVQQVIAVTGGKGGVVGKTNVSVNLALALADLGRRRVMLLDADLGLANVDVLLGLTPKRRTLADVIEGRCELRDVLLLGPGGVRIVPAASGTQSMVHLSPMQHAGLIQAFSDISDNLDVLVVDTAAGIGDSVVSFVRAAQEVLLVVCDEPTSITDAYALIKLLNRDHGMTRFRVLANMAHSPQEGRNLFAKLTKVTDRFLDVALQYVGVIPYDESVRKAVQKQRAVYEAFPRSKASLAFKAVAQKVDSWPL

GO terms:
  GO:0005524 ATP binding (F, IDA)

Foldseek 3Di:
DPWFFAAEEEQAQQDPPLCLLLLQLLLQLLLLVVVFAEEEEELQAAQWCNCLLQVHDWPDAVVCCLVPNDAQVVRWDQGPSRHTYHTHHYHDVCRQDPDPVSLVVVLVRVQVVCPRHHYYYYRHDHHQDPSSLSSQVSGDAYEHEAEPDPVSLVRNLVNVCCCCVVPVAAEHEYEYEQADDQCRQVVSVVVSCVVCVVPHRHHYHYQYYAHNWVLCVVSSVVSNRSCVVPVPTSRNVRSNSSSVSVVPPDDDDPWPFDDDPPDDDTDTGHTHD/DDAAEEEQAFQDPPLCLLLLLLLLQLLLLVVVFAEEEEELQQAQWCNCLLQVHDFPDAVVCCLVPVDPQVVRWDAGPSRYIYHTHHYHPVCSQDDDLVSLVVVLVSVVVVCPRGHYYYYRHDHHQDPSSLSSQLSHPAYEHEAEPDPVRLVRRLVNVVCCVPPPPAAEYEYEYEQAQDQVRQVVSVVVSCVVCVVPHRHHYHYLTYQHNWVLCVVSSVVSNRSCPPVVPTSNNVSSNSSSVVSVPDDD

InterPro domains:
  IPR025501 ATP binding protein MinD/FleN [PIRSF003092] (10-252)
  IPR027417 P-loop containing nucleoside triphosphate hydrolase [G3DSA:3.40.50.300] (11-251)
  IPR027417 P-loop containing nucleoside triphosphate hydrolase [SSF52540] (11-269)
  IPR033756 Flagellum site-determining protein YlxH/ Fe-S cluster assembling factor NBP35 [PF10609] (11-250)
  IPR033875 Flagellum site-determining protein FlhG [cd02038] (24-240)
  IPR050625 ParA/MinD ATPase [PTHR43384] (9-260)